Protein AF-0000000070516500 (afdb_homodimer)

Nearest PDB structures (foldseek):
  4aw6-assembly1_A  TM=5.918E-01  e=4.247E-19  Homo sapiens
  2ypt-assembly2_A  TM=5.792E-01  e=1.103E-17  Homo sapiens
  2ypt-assembly4_E  TM=6.023E-01  e=4.245E-17  Homo sapiens
  5syt-assembly1_A  TM=5.790E-01  e=5.946E-16  Homo sapiens
  6bh8-assembly1_A  TM=5.489E-01  e=3.587E-16  Homo sapiens

Foldseek 3Di:
DPDPPDDPPVCVPDDPPVVVVVVVVVVVPCDPVNVVCCVVCVCPDDPVVLVVVVVVLVVVVCCVLVVVLLVQLLVLVVPVPQCSVVVNVVSVLVSVVVCQACCVVPVVVVSWPKDADDDDPLVVVLVVLCVVVVNLEATEIEIACLVVVPPDQKAWGHDDNHIYIYGYLQQDFPSNPPDDDPPPDRTHDDSVVSSVVVVVNVVCVVVVVVVVVVVVVVVVVVVVLVVLAVVQLVVQLVCVVVPCLVVVLVVLVVVVVVVVPDDSVVVCCCVVVPSYRRSVVSNVSSVVSD/DPDPPDDPPVCVPDDPPVVVVVVVVVVVPCDPVNVVCCVVCVCPDDPVVLVVVVVVLVVVVCCVLVVVLLVQLLVLVVPVPQCSVVVNVVSVLVSVVVCQACCVVPVVVVSWPKDADDDDPLVVVLVVLCVVVVNLEATEIEIACLVVVPPDQKAWGHDDNHIYIYGYLQQDFPSNPPDPPDPPDRTHDDSVVSSVVVVVNVVCVVVVVVVVVVVVVVVVVVVVLVVLAVVQLVVQLVCLVVPCLVVVLVVLVVVVVVVVPDDSVVVCCCVVVPSYRRSVVSNVSSVVSD

pLDDT: mean 71.49, std 20.55, range [20.45, 96.38]

Solvent-accessible surface area (backbone atoms only — not comparable to full-atom values): 31842 Å² total; per-residue (Å²): 132,84,71,90,68,79,70,63,73,90,55,58,82,71,62,59,68,59,59,55,48,47,56,48,47,57,59,64,65,62,43,75,63,54,53,49,46,46,52,50,39,61,66,62,38,83,68,33,63,55,46,49,51,49,48,49,48,50,48,52,54,48,46,64,52,46,48,58,51,48,52,52,49,49,49,34,60,74,66,33,65,82,52,20,66,60,52,48,49,52,49,51,50,52,49,50,57,49,44,68,51,43,36,70,71,57,51,45,56,74,78,38,58,73,39,70,57,62,92,48,69,59,49,50,51,50,51,49,55,33,54,74,69,68,46,49,72,62,46,54,32,30,30,62,23,75,80,63,63,54,78,65,49,63,51,74,49,64,60,88,70,50,21,32,41,37,33,23,32,56,36,36,49,81,52,56,74,74,68,92,81,83,80,82,70,89,51,48,31,54,65,66,21,47,49,16,50,47,35,25,54,47,25,36,59,74,68,40,45,67,59,51,51,49,51,52,51,51,51,52,50,50,53,50,49,54,51,42,37,50,50,50,51,50,10,47,49,45,14,32,74,74,69,24,37,69,33,28,48,54,32,53,52,49,52,50,56,54,45,70,70,40,63,63,64,45,49,48,46,42,56,67,71,36,64,68,62,49,63,66,62,49,47,52,54,45,63,67,71,99,132,84,71,91,67,81,71,62,73,91,54,58,82,70,62,60,70,60,60,57,48,46,55,48,48,56,60,64,65,62,44,75,63,54,52,48,47,48,52,50,40,61,67,62,37,85,68,31,63,56,45,48,51,48,49,50,49,50,48,53,53,48,47,63,54,46,49,58,51,50,52,52,49,52,51,35,61,75,66,34,66,82,51,20,66,58,53,49,49,52,50,51,51,52,50,50,56,48,43,68,52,42,37,70,70,58,53,44,56,73,78,37,58,74,40,70,57,63,91,50,70,61,49,52,51,50,51,50,53,34,53,75,69,68,44,51,72,64,48,52,33,30,30,63,24,76,80,62,61,55,78,66,50,62,50,73,48,65,61,88,70,51,22,31,42,38,32,22,32,55,34,35,49,80,53,54,74,74,66,89,79,84,77,81,67,90,52,48,32,53,66,64,20,47,49,14,50,46,35,25,54,49,25,36,58,75,66,40,43,66,61,52,52,50,51,50,52,50,52,50,50,50,52,50,49,54,51,41,38,50,50,48,50,51,10,47,48,46,14,32,73,74,69,26,36,69,34,28,49,53,32,53,52,50,50,51,56,55,47,70,69,40,63,64,66,46,50,48,47,40,56,67,71,36,65,69,63,50,62,66,62,51,46,53,52,45,62,67,71,100

InterPro domains:
  IPR001915 Peptidase M48 [PF01435] (117-224)
  IPR027057 CAAX prenyl protease 1 [cd07343] (2-288)
  IPR032456 CAAX prenyl protease 1, N-terminal [PF16491] (45-113)

Radius of gyration: 28.58 Å; Cα contacts (8 Å, |Δi|>4): 566; chains: 2; bounding box: 52×82×55 Å

Organism: Lasius niger (NCBI:txid67767)

Secondary structure (DSSP, 8-state):
--------GGGTTTS-HHHHHHHHHHHHHS-HHHHHHHHHHHHHSSTHHHHHHHHHHHHHHHHHHHHHHHHHHHHHHHH-GGGHHHHHHHHHHHHHHHHHHHIIIIIHHHHS-EEEPPSSHHHHHHHHHHHHTT--EEEEEEE--TTTT----EEEE-STT-EEEEEEGGGBTTTS---SS------SB-HHHHHHHHHHHHHHHHTTHHHHHHHHHHHHHHHHHHHHHHHHHHHHHHHIIIIIHHHHHHHHHHHHHHHHTS-HHHHHHHHHH--PPPHHHHHHHHHH--/--------GGGTTTS-HHHHHHHHHHHHHS-HHHHHHHHHHHHHSSTHHHHHHHHHHHHHHHHHHHHHHHHHHHHHHHH-GGGHHHHHHHHHHHHHHHHHHHIIIIIHHHHS-EEEPPSSHHHHHHHHHHHHTT--EEEEEEE--TTTT----EEEE-STT-EEEEEEGGGBTTTS---SS------SB-HHHHHHHHHHHHHHHHTTHHHHHHHHHHHHHHHHHHHHHHHHHHHHHHHIIIIIHHHHHHHHHHHHHHHHTS-HHHHHHHHHH--PPPHHHHHHHHHH--

Structure (mmCIF, N/CA/C/O backbone):
data_AF-0000000070516500-model_v1
#
loop_
_entity.id
_entity.type
_entity.pdbx_description
1 polymer 'CAAX prenyl protease'
#
loop_
_atom_site.group_PDB
_atom_site.id
_atom_site.type_symbol
_atom_site.label_atom_id
_atom_site.label_alt_id
_atom_site.label_comp_id
_atom_site.label_asym_id
_atom_site.label_entity_id
_atom_site.label_seq_id
_atom_site.pdbx_PDB_ins_code
_atom_site.Cartn_x
_atom_site.Cartn_y
_atom_site.Cartn_z
_atom_site.occupancy
_atom_site.B_iso_or_equiv
_atom_site.auth_seq_id
_atom_site.auth_comp_id
_atom_site.auth_asym_id
_atom_site.auth_atom_id
_atom_site.pdbx_PDB_model_num
ATOM 1 N N . MET A 1 1 ? -18.562 21.875 -26.328 1 20.56 1 MET A N 1
ATOM 2 C CA . MET A 1 1 ? -17.219 22.219 -25.859 1 20.56 1 MET A CA 1
ATOM 3 C C . MET A 1 1 ? -17.266 23.422 -24.938 1 20.56 1 MET A C 1
ATOM 5 O O . MET A 1 1 ? -16.453 24.344 -25.062 1 20.56 1 MET A O 1
ATOM 9 N N . SER A 1 2 ? -18.328 23.609 -24.203 1 23.28 2 SER A N 1
ATOM 10 C CA . SER A 1 2 ? -18.688 24.844 -23.5 1 23.28 2 SER A CA 1
ATOM 11 C C . SER A 1 2 ? -17.625 25.219 -22.469 1 23.28 2 SER A C 1
ATOM 13 O O . SER A 1 2 ? -17.234 24.375 -21.656 1 23.28 2 SER A O 1
ATOM 15 N N . ARG A 1 3 ? -16.75 26.297 -22.766 1 28.22 3 ARG A N 1
ATOM 16 C CA . ARG A 1 3 ? -15.602 27.031 -22.25 1 28.22 3 ARG A CA 1
ATOM 17 C C . ARG A 1 3 ? -15.812 27.438 -20.797 1 28.22 3 ARG A C 1
ATOM 19 O O . ARG A 1 3 ? -16.781 28.125 -20.469 1 28.22 3 ARG A O 1
ATOM 26 N N . LEU A 1 4 ? -15.664 26.391 -19.984 1 31.56 4 LEU A N 1
ATOM 27 C CA . LEU A 1 4 ? -15.789 26.547 -18.547 1 31.56 4 LEU A CA 1
ATOM 28 C C . LEU A 1 4 ? -15.242 27.906 -18.094 1 31.56 4 LEU A C 1
ATOM 30 O O . LEU A 1 4 ? -14.07 28.016 -17.75 1 31.56 4 LEU A O 1
ATOM 34 N N . ILE A 1 5 ? -15.562 29.047 -18.734 1 34.44 5 ILE A N 1
ATOM 35 C CA . ILE A 1 5 ? -15.281 30.469 -18.672 1 34.44 5 ILE A CA 1
ATOM 36 C C . ILE A 1 5 ? -15.594 30.984 -17.266 1 34.44 5 ILE A C 1
ATOM 38 O O . ILE A 1 5 ? -14.812 31.734 -16.688 1 34.44 5 ILE A O 1
ATOM 42 N N . ASP A 1 6 ? -16.891 31 -16.859 1 31.48 6 ASP A N 1
ATOM 43 C CA . ASP A 1 6 ? -17.422 31.922 -15.875 1 31.48 6 ASP A CA 1
ATOM 44 C C . ASP A 1 6 ? -17.141 31.438 -14.453 1 31.48 6 ASP A C 1
ATOM 46 O O . ASP A 1 6 ? -17.281 30.25 -14.172 1 31.48 6 ASP A O 1
ATOM 50 N N . LEU A 1 7 ? -16.219 32.062 -13.711 1 35.5 7 LEU A N 1
ATOM 51 C CA . LEU A 1 7 ? -15.961 31.969 -12.281 1 35.5 7 LEU A CA 1
ATOM 52 C C . LEU A 1 7 ? -17.266 31.922 -11.492 1 35.5 7 LEU A C 1
ATOM 54 O O . LEU A 1 7 ? -18.203 32.656 -11.789 1 35.5 7 LEU A O 1
ATOM 58 N N . PRO A 1 8 ? -17.594 30.938 -10.938 1 36 8 PRO A N 1
ATOM 59 C CA . PRO A 1 8 ? -18.828 31.094 -10.164 1 36 8 PRO A CA 1
ATOM 60 C C . PRO A 1 8 ? -18.812 32.344 -9.289 1 36 8 PRO A C 1
ATOM 62 O O . PRO A 1 8 ? -17.75 32.844 -8.914 1 36 8 PRO A O 1
ATOM 65 N N . LYS A 1 9 ? -19.797 33.188 -9.172 1 40.12 9 LYS A N 1
ATOM 66 C CA . LYS A 1 9 ? -20.078 34.469 -8.531 1 40.12 9 LYS A CA 1
ATOM 67 C C . LYS A 1 9 ? -19.469 34.531 -7.129 1 40.12 9 LYS A C 1
ATOM 69 O O . LYS A 1 9 ? -19.125 35.625 -6.645 1 40.12 9 LYS A O 1
ATOM 74 N N . SER A 1 10 ? -19.5 33.438 -6.383 1 36.94 10 SER A N 1
ATOM 75 C CA . SER A 1 10 ? -19.094 33.531 -4.984 1 36.94 10 SER A CA 1
ATOM 76 C C . SER A 1 10 ? -17.594 33.812 -4.863 1 36.94 10 SER A C 1
ATOM 78 O O . SER A 1 10 ? -17.109 34.094 -3.773 1 36.94 10 SER A O 1
ATOM 80 N N . VAL A 1 11 ? -16.75 33.406 -5.801 1 39.56 11 VAL A N 1
ATOM 81 C CA . VAL A 1 11 ? -15.328 33.719 -5.82 1 39.56 11 VAL A CA 1
ATOM 82 C C . VAL A 1 11 ? -15.086 35.031 -6.543 1 39.56 11 VAL A C 1
ATOM 84 O O . VAL A 1 11 ? -13.945 35.375 -6.855 1 39.56 11 VAL A O 1
ATOM 87 N N . GLU A 1 12 ? -15.922 35.812 -7.105 1 37.25 12 GLU A N 1
ATOM 88 C CA . GLU A 1 12 ? -15.711 37.062 -7.836 1 37.25 12 GLU A CA 1
ATOM 89 C C . GLU A 1 12 ? -14.742 38 -7.094 1 37.25 12 GLU A C 1
ATOM 91 O O . GLU A 1 12 ? -13.914 38.656 -7.715 1 37.25 12 GLU A O 1
ATOM 96 N N . GLY A 1 13 ? -15.07 38.469 -5.875 1 35.69 13 GLY A N 1
ATOM 97 C CA . GLY A 1 13 ? -14.297 39.5 -5.227 1 35.69 13 GLY A CA 1
ATOM 98 C C . GLY A 1 13 ? -12.883 39.062 -4.879 1 35.69 13 GLY A C 1
ATOM 99 O O . GLY A 1 13 ? -12.055 39.875 -4.484 1 35.69 13 GLY A O 1
ATOM 100 N N . LEU A 1 14 ? -12.75 37.969 -4.312 1 36.69 14 LEU A N 1
ATOM 101 C CA . LEU A 1 14 ? -11.477 37.75 -3.65 1 36.69 14 LEU A CA 1
ATOM 102 C C . LEU A 1 14 ? -10.367 37.5 -4.672 1 36.69 14 LEU A C 1
ATOM 104 O O . LEU A 1 14 ? -9.242 37.969 -4.508 1 36.69 14 LEU A O 1
ATOM 108 N N . MET A 1 15 ? -10.219 36.375 -5.352 1 39.22 15 MET A N 1
ATOM 109 C CA . MET A 1 15 ? -9.023 36.156 -6.176 1 39.22 15 MET A CA 1
ATOM 110 C C . MET A 1 15 ? -9.141 36.938 -7.492 1 39.22 15 MET A C 1
ATOM 112 O O . MET A 1 15 ? -10.188 36.906 -8.141 1 39.22 15 MET A O 1
ATOM 116 N N . ALA A 1 16 ? -8.398 38.125 -7.629 1 37.66 16 ALA A N 1
ATOM 117 C CA . ALA A 1 16 ? -8.258 38.875 -8.883 1 37.66 16 ALA A CA 1
ATOM 118 C C . ALA A 1 16 ? -8.125 37.906 -10.062 1 37.66 16 ALA A C 1
ATOM 120 O O . ALA A 1 16 ? -7.594 36.812 -9.922 1 37.66 16 ALA A O 1
ATOM 1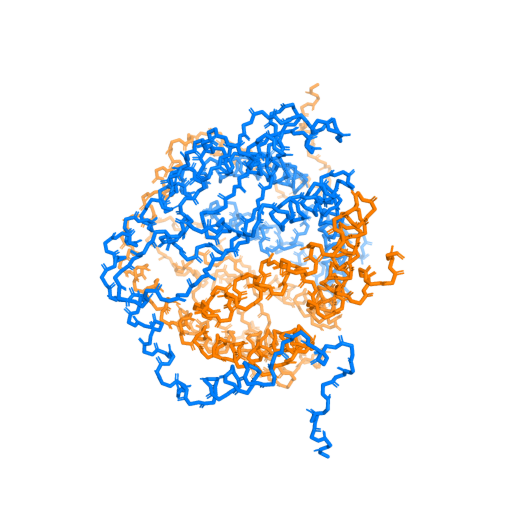21 N N . LYS A 1 17 ? -8.922 38.031 -11.125 1 41.09 17 LYS A N 1
ATOM 122 C CA . LYS A 1 17 ? -8.891 37.406 -12.445 1 41.09 17 LYS A CA 1
ATOM 123 C C . LYS A 1 17 ? -7.457 37.156 -12.906 1 41.09 17 LYS A C 1
ATOM 125 O O . LYS A 1 17 ? -7.172 36.188 -13.578 1 41.09 17 LYS A O 1
ATOM 130 N N . ASP A 1 18 ? -6.574 38.094 -12.594 1 39.94 18 ASP A N 1
ATOM 131 C CA . ASP A 1 18 ? -5.199 38.062 -13.086 1 39.94 18 ASP A CA 1
ATOM 132 C C . ASP A 1 18 ? -4.422 36.906 -12.484 1 39.94 18 ASP A C 1
ATOM 134 O O . ASP A 1 18 ? -3.621 36.281 -13.164 1 39.94 18 ASP A O 1
ATOM 138 N N . VAL A 1 19 ? -4.625 36.656 -11.25 1 42.06 19 VAL A N 1
ATOM 139 C CA . VAL A 1 19 ? -3.875 35.594 -10.633 1 42.06 19 VAL A CA 1
ATOM 140 C C . VAL A 1 19 ? -4.332 34.25 -11.203 1 42.06 19 VAL A C 1
ATOM 142 O O . VAL A 1 19 ? -3.516 33.344 -11.422 1 42.06 19 VAL A O 1
ATOM 145 N N . TYR A 1 20 ? -5.645 34.125 -11.531 1 40.88 20 TYR A N 1
ATOM 146 C CA . TYR A 1 20 ? -6.129 32.938 -12.203 1 40.88 20 TYR A CA 1
ATOM 147 C C . TYR A 1 20 ? -5.512 32.812 -13.594 1 40.88 20 TYR A C 1
ATOM 149 O O . TYR A 1 20 ? -5.09 31.719 -13.992 1 40.88 20 TYR A O 1
ATOM 157 N N . GLU A 1 21 ? -5.523 33.875 -14.289 1 42.88 21 GLU A N 1
ATOM 158 C CA . GLU A 1 21 ? -4.957 33.844 -15.633 1 42.88 21 GLU A CA 1
ATOM 159 C C . GLU A 1 21 ? -3.451 33.594 -15.586 1 42.88 21 GLU A C 1
ATOM 161 O O . GLU A 1 21 ? -2.912 32.875 -16.438 1 42.88 21 GLU A O 1
ATOM 166 N N . LYS A 1 22 ? -2.758 34.188 -14.68 1 41.5 22 LYS A N 1
ATOM 167 C CA . LYS A 1 22 ? -1.315 34 -14.578 1 41.5 22 LYS A CA 1
ATOM 168 C C . LYS A 1 22 ? -0.991 32.562 -14.133 1 41.5 22 LYS A C 1
ATOM 170 O O . LYS A 1 22 ? -0.055 31.953 -14.648 1 41.5 22 LYS A O 1
ATOM 175 N N . ALA A 1 23 ? -1.751 32.094 -13.227 1 40.28 23 ALA A N 1
ATOM 176 C CA . ALA A 1 23 ? -1.58 30.688 -12.852 1 40.28 23 ALA A CA 1
ATOM 177 C C . ALA A 1 23 ? -1.874 29.766 -14.039 1 40.28 23 ALA A C 1
ATOM 179 O O . ALA A 1 23 ? -1.159 28.781 -14.266 1 40.28 23 ALA A O 1
ATOM 180 N N . ARG A 1 24 ? -2.838 30.156 -14.859 1 39.12 24 ARG A N 1
ATOM 181 C CA . ARG A 1 24 ? -3.143 29.438 -16.109 1 39.12 24 ARG A CA 1
ATOM 182 C C . ARG A 1 24 ? -2.012 29.594 -17.109 1 39.12 24 ARG A C 1
ATOM 184 O O . ARG A 1 24 ? -1.614 28.625 -17.766 1 39.12 24 ARG A O 1
ATOM 191 N N . ALA A 1 25 ? -1.585 30.812 -17.422 1 40.44 25 ALA A N 1
ATOM 192 C CA . ALA A 1 25 ? -0.517 31.078 -18.375 1 40.44 25 ALA A CA 1
ATOM 193 C C . ALA A 1 25 ? 0.788 30.422 -17.938 1 40.44 25 ALA A C 1
ATOM 195 O O . ALA A 1 25 ? 1.538 29.906 -18.781 1 40.44 25 ALA A O 1
ATOM 196 N N . TYR A 1 26 ? 1.229 30.562 -16.734 1 38 26 TYR A N 1
ATOM 197 C CA . TYR A 1 26 ? 2.398 29.875 -16.203 1 38 26 TYR A CA 1
ATOM 198 C C . TYR A 1 26 ? 2.266 28.359 -16.359 1 38 26 TYR A C 1
ATOM 200 O O . TYR A 1 26 ? 3.244 27.672 -16.672 1 38 26 TYR A O 1
ATOM 208 N N . ALA A 1 27 ? 1.141 27.859 -16.219 1 37.97 27 ALA A N 1
ATOM 209 C CA . ALA A 1 27 ? 0.861 26.453 -16.453 1 37.97 27 ALA A CA 1
ATOM 210 C C . ALA A 1 27 ? 1.044 26.109 -17.938 1 37.97 27 ALA A C 1
ATOM 212 O O . ALA A 1 27 ? 1.519 25.016 -18.266 1 37.97 27 ALA A O 1
ATOM 213 N N . LEU A 1 28 ? 0.611 27 -18.891 1 35.06 28 LEU A N 1
ATOM 214 C CA . LEU A 1 28 ? 0.74 26.766 -20.312 1 35.06 28 LEU A CA 1
ATOM 215 C C . LEU A 1 28 ? 2.195 26.891 -20.766 1 35.06 28 LEU A C 1
ATOM 217 O O . LEU A 1 28 ? 2.629 26.188 -21.672 1 35.06 28 LEU A O 1
ATOM 221 N N . ASP A 1 29 ? 2.924 27.953 -20.453 1 35.81 29 ASP A N 1
ATOM 222 C CA . ASP A 1 29 ? 4.254 28.172 -21 1 35.81 29 ASP A CA 1
ATOM 223 C C . ASP A 1 29 ? 5.254 27.156 -20.469 1 35.81 29 ASP A C 1
ATOM 225 O O . ASP A 1 29 ? 6.371 27.047 -20.984 1 35.81 29 ASP A O 1
ATOM 229 N N . ARG A 1 30 ? 5.324 26.812 -19.188 1 36.84 30 ARG A N 1
ATOM 230 C CA . ARG A 1 30 ? 6.41 25.922 -18.812 1 36.84 30 ARG A CA 1
ATOM 231 C C . ARG A 1 30 ? 6.277 24.578 -19.516 1 36.84 30 ARG A C 1
ATOM 233 O O . ARG A 1 30 ? 5.305 23.844 -19.297 1 36.84 30 ARG A O 1
ATOM 240 N N . ASN A 1 31 ? 6.875 24.438 -20.656 1 35.88 31 ASN A N 1
ATOM 241 C CA . ASN A 1 31 ? 7.012 23.297 -21.547 1 35.88 31 ASN A CA 1
ATOM 242 C C . ASN A 1 31 ? 7.312 22.016 -20.781 1 35.88 31 ASN A C 1
ATOM 244 O O . ASN A 1 31 ? 7.895 22.062 -19.703 1 35.88 31 ASN A O 1
ATOM 248 N N . SER A 1 32 ? 6.695 20.875 -21.141 1 37.84 32 SER A N 1
ATOM 249 C CA . SER A 1 32 ? 6.867 19.516 -20.656 1 37.84 32 SER A CA 1
ATOM 250 C C . SER A 1 32 ? 8.32 19.234 -20.297 1 37.84 32 SER A C 1
ATOM 252 O O . SER A 1 32 ? 8.609 18.609 -19.281 1 37.84 32 SER A O 1
ATOM 254 N N . PHE A 1 33 ? 9.141 19.656 -21.234 1 38.56 33 PHE A N 1
ATOM 255 C CA . PHE A 1 33 ? 10.57 19.422 -21.125 1 38.56 33 PHE A CA 1
ATOM 256 C C . PHE A 1 33 ? 11.172 20.219 -19.984 1 38.56 33 PHE A C 1
ATOM 258 O O . PHE A 1 33 ? 12.062 19.734 -19.281 1 38.56 33 PHE A O 1
ATOM 265 N N . GLY A 1 34 ? 10.812 21.406 -19.781 1 41.06 34 GLY A N 1
ATOM 266 C CA . GLY A 1 34 ? 11.336 22.219 -18.703 1 41.06 34 GLY A CA 1
ATOM 267 C C . GLY A 1 34 ? 10.961 21.703 -17.328 1 41.06 34 GLY A C 1
ATOM 268 O O . GLY A 1 34 ? 11.766 21.781 -16.391 1 41.06 34 GLY A O 1
ATOM 269 N N . ILE A 1 35 ? 9.828 21.203 -17.219 1 42.31 35 ILE A N 1
ATOM 270 C CA . ILE A 1 35 ? 9.383 20.594 -15.969 1 42.31 35 ILE A CA 1
ATOM 271 C C . ILE A 1 35 ? 10.203 19.344 -15.672 1 42.31 35 ILE A C 1
ATOM 273 O O . ILE A 1 35 ? 10.656 19.141 -14.547 1 42.31 35 ILE A O 1
ATOM 277 N N . VAL A 1 36 ? 10.359 18.594 -16.719 1 42.69 36 VAL A N 1
ATOM 278 C CA . VAL A 1 36 ? 11.211 17.422 -16.547 1 42.69 36 VAL A CA 1
ATOM 279 C C . VAL A 1 36 ? 12.633 17.859 -16.188 1 42.69 36 VAL A C 1
ATOM 281 O O . VAL A 1 36 ? 13.273 17.281 -15.32 1 42.69 36 VAL A O 1
ATOM 284 N N . GLN A 1 37 ? 13.156 18.812 -16.891 1 41.28 37 GLN A N 1
ATOM 285 C CA . GLN A 1 37 ? 14.492 19.344 -16.609 1 41.28 37 GLN A CA 1
ATOM 286 C C . GLN A 1 37 ? 14.562 19.922 -15.203 1 41.28 37 GLN A C 1
ATOM 288 O O . GLN A 1 37 ? 15.578 19.781 -14.516 1 41.28 37 GLN A O 1
ATOM 293 N N . ASP A 1 38 ? 13.617 20.531 -14.727 1 42.25 38 ASP A N 1
ATOM 294 C CA . ASP A 1 38 ? 13.609 21.094 -13.383 1 42.25 38 ASP A CA 1
ATOM 295 C C . ASP A 1 38 ? 13.523 20 -12.32 1 42.25 38 ASP A C 1
ATOM 297 O O . ASP A 1 38 ? 14.203 20.078 -11.297 1 42.25 38 ASP A O 1
ATOM 301 N N . ILE A 1 39 ? 12.688 19.047 -12.562 1 43.81 39 ILE A N 1
ATOM 302 C CA . ILE A 1 39 ? 12.641 17.891 -11.672 1 43.81 39 ILE A CA 1
ATOM 303 C C . ILE A 1 39 ? 13.992 17.188 -11.688 1 43.81 39 ILE A C 1
ATOM 305 O O . ILE A 1 39 ? 14.531 16.844 -10.633 1 43.81 39 ILE A O 1
ATOM 309 N N . TYR A 1 40 ? 14.438 16.906 -12.891 1 41.91 40 TYR A N 1
ATOM 310 C CA . TYR A 1 40 ? 15.75 16.297 -13.055 1 41.91 40 TYR A CA 1
ATOM 311 C C . TYR A 1 40 ? 16.844 17.188 -12.477 1 41.91 40 TYR A C 1
ATOM 313 O O . TYR A 1 40 ? 17.75 16.703 -11.789 1 41.91 40 TYR A O 1
ATOM 321 N N . SER A 1 41 ? 16.922 18.391 -12.836 1 41.53 41 SER A N 1
ATOM 322 C CA . SER A 1 41 ? 17.922 19.312 -12.305 1 41.53 41 SER A CA 1
ATOM 323 C C . SER A 1 41 ? 17.828 19.422 -10.789 1 41.53 41 SER A C 1
ATOM 325 O O . SER A 1 41 ? 18.844 19.531 -10.102 1 41.53 41 SER A O 1
ATOM 327 N N . LYS A 1 42 ? 16.734 19.562 -10.289 1 41.56 42 LYS A N 1
ATOM 328 C CA . LYS A 1 42 ? 16.547 19.641 -8.844 1 41.56 42 LYS A CA 1
ATOM 329 C C . LYS A 1 42 ? 16.906 18.312 -8.172 1 41.56 42 LYS A C 1
ATOM 331 O O . LYS A 1 42 ? 17.469 18.297 -7.078 1 41.56 42 LYS A O 1
ATOM 336 N N . ILE A 1 43 ? 16.5 17.156 -8.656 1 40.66 43 ILE A N 1
ATOM 337 C CA . ILE A 1 43 ? 17.094 15.891 -8.219 1 40.66 43 ILE A CA 1
ATOM 338 C C . ILE A 1 43 ? 18.609 15.969 -8.344 1 40.66 43 ILE A C 1
ATOM 340 O O . ILE A 1 43 ? 19.344 15.477 -7.469 1 40.66 43 ILE A O 1
ATOM 344 N N . PHE A 1 44 ? 19.156 16.453 -9.359 1 38.38 44 PHE A N 1
ATOM 345 C CA . PHE A 1 44 ? 20.594 16.5 -9.609 1 38.38 44 PHE A CA 1
ATOM 346 C C . PHE A 1 44 ? 21.188 17.797 -9.086 1 38.38 44 PHE A C 1
ATOM 348 O O . PHE A 1 44 ? 22.422 17.938 -9.031 1 38.38 44 PHE A O 1
ATOM 355 N N . ASN A 1 45 ? 20.688 18.859 -9.18 1 39.25 45 ASN A N 1
ATOM 356 C CA . ASN A 1 45 ? 21.516 19.984 -8.734 1 39.25 45 ASN A CA 1
ATOM 357 C C . ASN A 1 45 ? 21.938 19.812 -7.273 1 39.25 45 ASN A C 1
ATOM 359 O O . ASN A 1 45 ? 21.469 18.906 -6.586 1 39.25 45 ASN A O 1
ATOM 363 N N . THR A 1 46 ? 22.328 21.047 -6.582 1 41.19 46 THR A N 1
ATOM 364 C CA . THR A 1 46 ? 23.219 21.281 -5.453 1 41.19 46 THR A CA 1
ATOM 365 C C . THR A 1 46 ? 22.859 20.375 -4.281 1 41.19 46 THR A C 1
ATOM 367 O O . THR A 1 46 ? 23.734 19.812 -3.633 1 41.19 46 THR A O 1
ATOM 370 N N . THR A 1 47 ? 21.641 20.25 -3.436 1 47.72 47 THR A N 1
ATOM 371 C CA . THR A 1 47 ? 21.828 19.609 -2.139 1 47.72 47 THR A CA 1
ATOM 372 C C . THR A 1 47 ? 21.859 18.094 -2.283 1 47.72 47 THR A C 1
ATOM 374 O O . THR A 1 47 ? 20.828 17.438 -2.197 1 47.72 47 THR A O 1
ATOM 377 N N . THR A 1 48 ? 22.266 17.625 -3.195 1 52.09 48 THR A N 1
ATOM 378 C CA . THR A 1 48 ? 22.469 16.219 -3.535 1 52.09 48 THR A CA 1
ATOM 379 C C . THR A 1 48 ? 23.109 15.477 -2.375 1 52.09 48 THR A C 1
ATOM 381 O O . THR A 1 48 ? 22.703 14.367 -2.033 1 52.09 48 THR A O 1
ATOM 384 N N . ALA A 1 49 ? 24.25 16.266 -2.051 1 56.84 49 ALA A N 1
ATOM 385 C CA . ALA A 1 49 ? 24.891 15.609 -0.909 1 56.84 49 ALA A CA 1
ATOM 386 C C . ALA A 1 49 ? 23.891 15.398 0.225 1 56.84 49 ALA A C 1
ATOM 388 O O . ALA A 1 49 ? 23.859 14.328 0.846 1 56.84 49 ALA A O 1
ATOM 389 N N . PHE A 1 50 ? 23.125 16.516 0.452 1 60.34 50 PHE A N 1
ATOM 390 C CA . PHE A 1 50 ? 22.125 16.422 1.499 1 60.34 50 PHE A CA 1
ATOM 391 C C . PHE A 1 50 ? 21.078 15.359 1.157 1 60.34 50 PHE A C 1
ATOM 393 O O . PHE A 1 50 ? 20.656 14.594 2.025 1 60.34 50 PHE A O 1
ATOM 400 N N . PHE A 1 51 ? 20.859 15.375 0.007 1 58.97 51 PHE A N 1
ATOM 401 C CA . PHE A 1 51 ? 19.875 14.383 -0.435 1 58.97 51 PHE A CA 1
ATOM 402 C C . PHE A 1 51 ? 20.438 12.977 -0.277 1 58.97 51 PHE A C 1
ATOM 404 O O . PHE A 1 51 ? 19.734 12.078 0.193 1 58.97 51 PHE A O 1
ATOM 411 N N . ILE A 1 52 ? 21.656 12.891 -0.694 1 60.81 52 ILE A N 1
ATOM 412 C CA . ILE A 1 52 ? 22.266 11.578 -0.587 1 60.81 52 ILE A CA 1
ATOM 413 C C . ILE A 1 52 ? 22.375 11.172 0.881 1 60.81 52 ILE A C 1
ATOM 415 O O . ILE A 1 52 ? 22.062 10.023 1.238 1 60.81 52 ILE A O 1
ATOM 419 N N . LYS A 1 53 ? 22.828 12.094 1.684 1 70.94 53 LYS A N 1
ATOM 420 C CA . LYS A 1 53 ? 22.938 11.812 3.113 1 70.94 53 LYS A CA 1
ATOM 421 C C . LYS A 1 53 ? 21.562 11.453 3.697 1 70.94 53 LYS A C 1
ATOM 423 O O . LYS A 1 53 ? 21.453 10.531 4.508 1 70.94 53 LYS A O 1
ATOM 428 N N . ASP A 1 54 ? 20.641 12.195 3.293 1 71.88 54 ASP A N 1
ATOM 429 C CA . ASP A 1 54 ? 19.297 11.945 3.777 1 71.88 54 ASP A CA 1
ATOM 430 C C . ASP A 1 54 ? 18.797 10.578 3.328 1 71.88 54 ASP A C 1
ATOM 432 O O . ASP A 1 54 ? 18.125 9.867 4.09 1 71.88 54 ASP A O 1
ATOM 436 N N . GLU A 1 55 ? 19.141 10.25 2.158 1 65.62 55 GLU A N 1
ATOM 437 C CA . GLU A 1 55 ? 18.719 8.953 1.642 1 65.62 55 GLU A CA 1
ATOM 438 C C . GLU A 1 55 ? 19.406 7.812 2.379 1 65.62 55 GLU A C 1
ATOM 440 O O . GLU A 1 55 ? 18.797 6.773 2.646 1 65.62 55 GLU A O 1
ATOM 445 N N . ILE A 1 56 ? 20.656 8.039 2.605 1 69.12 56 ILE A N 1
ATOM 446 C CA . ILE A 1 56 ? 21.391 7.027 3.354 1 69.12 56 ILE A CA 1
ATOM 447 C C . ILE A 1 56 ? 20.812 6.883 4.754 1 69.12 56 ILE A C 1
ATOM 449 O O . ILE A 1 56 ? 20.609 5.77 5.238 1 69.12 56 ILE A O 1
ATOM 453 N N . LYS A 1 57 ? 20.531 7.977 5.355 1 77.38 57 LYS A N 1
ATOM 454 C CA . LYS A 1 57 ? 19.922 7.957 6.684 1 77.38 57 LYS A CA 1
ATOM 455 C C . LYS A 1 57 ? 18.578 7.234 6.66 1 77.38 57 LYS A C 1
ATOM 457 O O . LYS A 1 57 ? 18.297 6.426 7.547 1 77.38 57 LYS A O 1
ATOM 462 N N . LYS A 1 58 ? 17.844 7.586 5.695 1 74.81 58 LYS A N 1
ATOM 463 C CA . LYS A 1 58 ? 16.547 6.93 5.559 1 74.81 58 LYS A CA 1
ATOM 464 C C . LYS A 1 58 ? 16.703 5.422 5.406 1 74.81 58 LYS A C 1
ATOM 466 O O . LYS A 1 58 ? 15.938 4.648 5.984 1 74.81 58 LYS A O 1
ATOM 471 N N . PHE A 1 59 ? 17.734 5.133 4.664 1 68.44 59 PHE A N 1
ATOM 472 C CA . PHE A 1 59 ? 18 3.719 4.438 1 68.44 59 PHE A CA 1
ATOM 473 C C . PHE A 1 59 ? 18.391 3.029 5.742 1 68.44 59 PHE A C 1
ATOM 475 O O . PHE A 1 59 ? 17.875 1.952 6.055 1 68.44 59 PHE A O 1
ATOM 482 N N . VAL A 1 60 ? 19.25 3.621 6.453 1 75.44 60 VAL A N 1
ATOM 483 C CA . VAL A 1 60 ? 19.734 3.045 7.703 1 75.44 60 VAL A CA 1
ATOM 484 C C . VAL A 1 60 ? 18.578 2.908 8.688 1 75.44 60 VAL A C 1
ATOM 486 O O . VAL A 1 60 ? 18.406 1.859 9.312 1 75.44 60 VAL A O 1
ATOM 489 N N . VAL A 1 61 ? 17.75 3.906 8.836 1 79.44 61 VAL A N 1
ATOM 490 C CA . VAL A 1 61 ? 16.609 3.895 9.75 1 79.44 61 VAL A CA 1
ATOM 491 C C . VAL A 1 61 ? 15.633 2.795 9.352 1 79.44 61 VAL A C 1
ATOM 493 O O . VAL A 1 61 ? 15.125 2.064 10.203 1 79.44 61 VAL A O 1
ATOM 496 N N . SER A 1 62 ? 15.398 2.717 8.078 1 77 62 SER A N 1
ATOM 497 C CA . SER A 1 62 ? 14.492 1.692 7.582 1 77 62 SER A CA 1
ATOM 498 C C . SER A 1 62 ? 15.008 0.293 7.898 1 77 62 SER A C 1
ATOM 500 O O . SER A 1 62 ? 14.227 -0.594 8.258 1 77 62 SER A O 1
ATOM 502 N N . GLN A 1 63 ? 16.25 0.116 7.773 1 71.69 63 GLN A N 1
ATOM 503 C CA . GLN A 1 63 ? 16.844 -1.193 8.047 1 71.69 63 GLN A CA 1
ATOM 504 C C . GLN A 1 63 ? 16.766 -1.53 9.531 1 71.69 63 GLN A C 1
ATOM 506 O O . GLN A 1 63 ? 16.516 -2.682 9.898 1 71.69 63 GLN A O 1
ATOM 511 N N . ILE A 1 64 ? 17.031 -0.572 10.289 1 77.88 64 ILE A N 1
ATOM 512 C CA . ILE A 1 64 ? 16.984 -0.772 11.734 1 77.88 64 ILE A CA 1
ATOM 513 C C . ILE A 1 64 ? 15.586 -1.198 12.156 1 77.88 64 ILE A C 1
ATOM 515 O O . ILE A 1 64 ? 15.43 -2.055 13.031 1 77.88 64 ILE A O 1
ATOM 519 N N . ILE A 1 65 ? 14.625 -0.683 11.484 1 79.88 65 ILE A N 1
ATOM 520 C CA . ILE A 1 65 ? 13.234 -0.991 11.82 1 79.88 65 ILE A CA 1
ATOM 521 C C . ILE A 1 65 ? 12.828 -2.307 11.156 1 79.88 65 ILE A C 1
ATOM 523 O O . ILE A 1 65 ? 12.188 -3.152 11.789 1 79.88 65 ILE A O 1
ATOM 527 N N . ALA A 1 66 ? 13.234 -2.445 9.945 1 74.31 66 ALA A N 1
ATOM 528 C CA . ALA A 1 66 ? 12.812 -3.592 9.148 1 74.31 66 ALA A CA 1
ATOM 529 C C . ALA A 1 66 ? 13.398 -4.891 9.695 1 74.31 66 ALA A C 1
ATOM 531 O O . ALA A 1 66 ? 12.742 -5.93 9.68 1 74.31 66 ALA A O 1
ATOM 532 N N . LEU A 1 67 ? 14.586 -4.828 10.156 1 74.44 67 LEU A N 1
ATOM 533 C CA . LEU A 1 67 ? 15.281 -6.039 10.578 1 74.44 67 LEU A CA 1
ATOM 534 C C . LEU A 1 67 ? 14.555 -6.707 11.742 1 74.44 67 LEU A C 1
ATOM 536 O O . LEU A 1 67 ? 14.203 -7.887 11.664 1 74.44 67 LEU A O 1
ATOM 540 N N . PRO A 1 68 ? 14.328 -5.969 12.789 1 79 68 PRO A N 1
ATOM 541 C CA . PRO A 1 68 ? 13.586 -6.594 13.883 1 79 68 PRO A CA 1
ATOM 542 C C . PRO A 1 68 ? 12.188 -7.055 13.461 1 79 68 PRO A C 1
ATOM 544 O O . PRO A 1 68 ? 11.703 -8.078 13.945 1 79 68 PRO A O 1
ATOM 547 N N . LEU A 1 69 ? 11.555 -6.328 12.633 1 79.75 69 LEU A N 1
ATOM 548 C CA . LEU A 1 69 ? 10.234 -6.707 12.156 1 79.75 69 LEU A CA 1
ATOM 549 C C . LEU A 1 69 ? 10.289 -8.016 11.375 1 79.75 69 LEU A C 1
ATOM 551 O O . LEU A 1 69 ? 9.438 -8.891 11.547 1 79.75 69 LEU A O 1
ATOM 555 N N . LEU A 1 70 ? 11.258 -8.094 10.578 1 72.44 70 LEU A N 1
ATOM 556 C CA . LEU A 1 70 ? 11.438 -9.305 9.797 1 72.44 70 LEU A CA 1
ATOM 557 C C . LEU A 1 70 ? 11.711 -10.5 10.703 1 72.44 70 LEU A C 1
ATOM 559 O O . LEU A 1 70 ? 11.172 -11.594 10.477 1 72.44 70 LEU A O 1
ATOM 563 N N . CYS A 1 71 ? 12.555 -10.25 11.633 1 73.81 71 CYS A N 1
ATOM 564 C CA . CYS A 1 71 ? 12.859 -11.312 12.586 1 73.81 71 CYS A CA 1
ATOM 565 C C . CYS A 1 71 ? 11.594 -11.766 13.312 1 73.81 71 CYS A C 1
ATOM 567 O O . CYS A 1 71 ? 11.383 -12.969 13.5 1 73.81 71 CYS A O 1
ATOM 569 N N . GLY A 1 72 ? 10.797 -10.836 13.734 1 77 72 GLY A N 1
ATOM 570 C CA . GLY A 1 72 ? 9.531 -11.172 14.375 1 77 72 GLY A CA 1
ATOM 571 C C . GLY A 1 72 ? 8.594 -11.938 13.461 1 77 72 GLY A C 1
ATOM 572 O O . GLY A 1 72 ? 7.961 -12.906 13.891 1 77 72 GLY A O 1
ATOM 573 N N . MET A 1 73 ? 8.531 -11.562 12.273 1 75.94 73 MET A N 1
ATOM 574 C CA . MET A 1 73 ? 7.66 -12.227 11.305 1 75.94 73 MET A CA 1
ATOM 575 C C . MET A 1 73 ? 8.125 -13.656 11.047 1 75.94 73 MET A C 1
ATOM 577 O O . MET A 1 73 ? 7.305 -14.578 10.977 1 75.94 73 MET A O 1
ATOM 581 N N . ILE A 1 74 ? 9.414 -13.797 10.945 1 68.25 74 ILE A N 1
ATOM 582 C CA . ILE A 1 74 ? 9.984 -15.117 10.703 1 68.25 74 ILE A CA 1
ATOM 583 C C . ILE A 1 74 ? 9.688 -16.031 11.891 1 68.25 74 ILE A C 1
ATOM 585 O O . ILE A 1 74 ? 9.305 -17.188 11.711 1 68.25 74 ILE A O 1
ATOM 589 N N . TRP A 1 75 ? 9.883 -15.43 12.977 1 74.94 75 TRP A N 1
ATOM 590 C CA . TRP A 1 75 ? 9.609 -16.203 14.188 1 74.94 75 TRP A CA 1
ATOM 591 C C . TRP A 1 75 ? 8.156 -16.656 14.234 1 74.94 75 TRP A C 1
ATOM 593 O O . TRP A 1 75 ? 7.871 -17.797 14.609 1 74.94 75 TRP A O 1
ATOM 603 N N . ILE A 1 76 ? 7.258 -15.922 13.812 1 77.06 76 ILE A N 1
ATOM 604 C CA . ILE A 1 76 ? 5.836 -16.234 13.828 1 77.06 76 ILE A CA 1
ATOM 605 C C . ILE A 1 76 ? 5.535 -17.312 12.797 1 77.06 76 ILE A C 1
ATOM 607 O O . ILE A 1 76 ? 4.785 -18.25 13.062 1 77.06 76 ILE A O 1
ATOM 611 N N . VAL A 1 77 ? 6.09 -17.172 11.656 1 67.81 77 VAL A N 1
ATOM 612 C CA . VAL A 1 77 ? 5.84 -18.141 10.586 1 67.81 77 VAL A CA 1
ATOM 613 C C . VAL A 1 77 ? 6.383 -19.516 10.984 1 67.81 77 VAL A C 1
ATOM 615 O O . VAL A 1 77 ? 5.742 -20.531 10.727 1 67.81 77 VAL A O 1
ATOM 618 N N . LYS A 1 78 ? 7.5 -19.453 11.609 1 64.75 78 LYS A N 1
ATOM 619 C CA . LYS A 1 78 ? 8.141 -20.703 11.992 1 64.75 78 LYS A CA 1
ATOM 620 C C . LYS A 1 78 ? 7.398 -21.375 13.148 1 64.75 78 LYS A C 1
ATOM 622 O O . LYS A 1 78 ? 7.258 -22.594 13.18 1 64.75 78 LYS A O 1
ATOM 627 N N . ASN A 1 79 ? 6.887 -20.422 13.961 1 69.31 79 ASN A N 1
ATOM 628 C CA . ASN A 1 79 ? 6.348 -20.969 15.195 1 69.31 79 ASN A CA 1
ATOM 629 C C . ASN A 1 79 ? 4.828 -20.859 15.25 1 69.31 79 ASN A C 1
ATOM 631 O O . ASN A 1 79 ? 4.191 -21.391 16.156 1 69.31 79 ASN A O 1
ATOM 635 N N . GLY A 1 80 ? 4.242 -20.125 14.344 1 66.12 80 GLY A N 1
ATOM 636 C CA . GLY A 1 80 ? 2.842 -19.75 14.492 1 66.12 80 GLY A CA 1
ATOM 637 C C . GLY A 1 80 ? 1.885 -20.859 14.078 1 66.12 80 GLY A C 1
ATOM 638 O O . GLY A 1 80 ? 0.693 -20.797 14.383 1 66.12 80 GLY A O 1
ATOM 639 N N . GLY A 1 81 ? 2.344 -21.969 13.5 1 62.75 81 GLY A N 1
ATOM 640 C CA . GLY A 1 81 ? 1.453 -23.047 13.125 1 62.75 81 GLY A CA 1
ATOM 641 C C . GLY A 1 81 ? 0.385 -22.625 12.133 1 62.75 81 GLY A C 1
ATOM 642 O O . GLY A 1 81 ? 0.654 -21.859 11.211 1 62.75 81 GLY A O 1
ATOM 643 N N . ASP A 1 82 ? -0.909 -23.109 12.398 1 60.78 82 ASP A N 1
ATOM 644 C CA . ASP A 1 82 ? -2.027 -22.891 11.484 1 60.78 82 ASP A CA 1
ATOM 645 C C . ASP A 1 82 ? -2.57 -21.469 11.602 1 60.78 82 ASP A C 1
ATOM 647 O O . ASP A 1 82 ? -3.217 -20.969 10.68 1 60.78 82 ASP A O 1
ATOM 651 N N . TYR A 1 83 ? -2.229 -20.891 12.734 1 69.44 83 TYR A N 1
ATOM 652 C CA . TYR A 1 83 ? -2.805 -19.578 12.961 1 69.44 83 TYR A CA 1
ATOM 653 C C . TYR A 1 83 ? -1.76 -18.484 12.766 1 69.44 83 TYR A C 1
ATOM 655 O O . TYR A 1 83 ? -1.903 -17.375 13.289 1 69.44 83 TYR A O 1
ATOM 663 N N . PHE A 1 84 ? -0.713 -18.844 12.008 1 70.81 84 PHE A N 1
ATOM 664 C CA . PHE A 1 84 ? 0.385 -17.891 11.891 1 70.81 84 PHE A CA 1
ATOM 665 C C . PHE A 1 84 ? -0.086 -16.594 11.234 1 70.81 84 PHE A C 1
ATOM 667 O O . PHE A 1 84 ? 0.429 -15.516 11.531 1 70.81 84 PHE A O 1
ATOM 674 N N . PHE A 1 85 ? -1.109 -16.703 10.461 1 69.94 85 PHE A N 1
ATOM 675 C CA . PHE A 1 85 ? -1.609 -15.523 9.758 1 69.94 85 PHE A CA 1
ATOM 676 C C . PHE A 1 85 ? -2.186 -14.508 10.742 1 69.94 85 PHE A C 1
ATOM 678 O O . PHE A 1 85 ? -1.984 -13.305 10.586 1 69.94 85 PHE A O 1
ATOM 685 N N . TRP A 1 86 ? -2.842 -14.992 11.734 1 75.56 86 TRP A N 1
ATOM 686 C CA . TRP A 1 86 ? -3.422 -14.102 12.734 1 75.56 86 TRP A CA 1
ATOM 687 C C . TRP A 1 86 ? -2.332 -13.438 13.57 1 75.56 86 TRP A C 1
ATOM 689 O O . TRP A 1 86 ? -2.432 -12.258 13.898 1 75.56 86 TRP A O 1
ATOM 699 N N . TYR A 1 87 ? -1.295 -14.219 13.828 1 79.56 87 TYR A N 1
ATOM 700 C CA . TYR A 1 87 ? -0.188 -13.664 14.594 1 79.56 87 TYR A CA 1
ATOM 701 C C . TYR A 1 87 ? 0.553 -12.594 13.797 1 79.56 87 TYR A C 1
ATOM 703 O O . TYR A 1 87 ? 0.984 -11.586 14.359 1 79.56 87 TYR A O 1
ATOM 711 N N . LEU A 1 88 ? 0.614 -12.844 12.547 1 78.56 88 LEU A N 1
ATOM 712 C CA . LEU A 1 88 ? 1.264 -11.852 11.695 1 78.56 88 LEU A CA 1
ATOM 713 C C . LEU A 1 88 ? 0.448 -10.57 11.633 1 78.56 88 LEU A C 1
ATOM 715 O O . LEU A 1 88 ? 1.012 -9.469 11.633 1 78.56 88 LEU A O 1
ATOM 719 N N . TRP A 1 89 ? -0.814 -10.742 11.602 1 78.94 89 TRP A N 1
ATOM 720 C CA . TRP A 1 89 ? -1.695 -9.578 11.578 1 78.94 89 TRP A CA 1
ATOM 721 C C . TRP A 1 89 ? -1.562 -8.766 12.867 1 78.94 89 TRP A C 1
ATOM 723 O O . TRP A 1 89 ? -1.459 -7.539 12.82 1 78.94 89 TRP A O 1
ATOM 733 N N . ILE A 1 90 ? -1.578 -9.43 13.969 1 85.81 90 ILE A N 1
ATOM 734 C CA . ILE A 1 90 ? -1.457 -8.758 15.258 1 85.81 90 ILE A CA 1
ATOM 735 C C . ILE A 1 90 ? -0.124 -8.016 15.328 1 85.81 90 ILE A C 1
ATOM 737 O O . ILE A 1 90 ? -0.066 -6.867 15.781 1 85.81 90 ILE A O 1
ATOM 741 N N . LEU A 1 91 ? 0.91 -8.688 14.891 1 84.69 91 LEU A N 1
ATOM 742 C CA . LEU A 1 91 ? 2.219 -8.039 14.875 1 84.69 91 LEU A CA 1
ATOM 743 C C . LEU A 1 91 ? 2.193 -6.781 14.016 1 84.69 91 LEU A C 1
ATOM 745 O O . LEU A 1 91 ? 2.709 -5.734 14.43 1 84.69 91 LEU A O 1
ATOM 749 N N . SER A 1 92 ? 1.571 -6.91 12.859 1 82.5 92 SER A N 1
ATOM 750 C CA . SER A 1 92 ? 1.502 -5.77 11.953 1 82.5 92 SER A CA 1
ATOM 751 C C . SER A 1 92 ? 0.74 -4.609 12.586 1 82.5 92 SER A C 1
ATOM 753 O O . SER A 1 92 ? 1.13 -3.449 12.438 1 82.5 92 SER A O 1
ATOM 755 N N . VAL A 1 93 ? -0.303 -4.93 13.32 1 84 93 VAL A N 1
ATOM 756 C CA . VAL A 1 93 ? -1.11 -3.9 13.961 1 84 93 VAL A CA 1
ATOM 757 C C . VAL A 1 93 ? -0.298 -3.223 15.062 1 84 93 VAL A C 1
ATOM 759 O O . VAL A 1 93 ? -0.248 -1.993 15.141 1 84 93 VAL A O 1
ATOM 762 N N . VAL A 1 94 ? 0.359 -3.984 15.82 1 86.81 94 VAL A N 1
ATOM 763 C CA . VAL A 1 94 ? 1.138 -3.467 16.938 1 86.81 94 VAL A CA 1
ATOM 764 C C . VAL A 1 94 ? 2.275 -2.592 16.422 1 86.81 94 VAL A C 1
ATOM 766 O O . VAL A 1 94 ? 2.502 -1.491 16.922 1 86.81 94 VAL A O 1
ATOM 769 N N . VAL A 1 95 ? 2.896 -3.088 15.414 1 84.12 95 VAL A N 1
ATOM 770 C CA . VAL A 1 95 ? 4.023 -2.344 14.859 1 84.12 95 VAL A CA 1
ATOM 771 C C . VAL A 1 95 ? 3.525 -1.041 14.234 1 84.12 95 VAL A C 1
ATOM 773 O O . VAL A 1 95 ? 4.156 0.008 14.383 1 84.12 95 VAL A O 1
ATOM 776 N N . SER A 1 96 ? 2.41 -1.131 13.555 1 82.38 96 SER A N 1
ATOM 777 C CA . SER A 1 96 ? 1.853 0.07 12.938 1 82.38 96 SER A CA 1
ATOM 778 C C . SER A 1 96 ? 1.506 1.118 13.992 1 82.38 96 SER A C 1
ATOM 780 O O . SER A 1 96 ? 1.791 2.305 13.812 1 82.38 96 SER A O 1
ATOM 782 N N . LEU A 1 97 ? 0.903 0.688 15.055 1 81.81 97 LEU A N 1
ATOM 783 C CA . LEU A 1 97 ? 0.549 1.606 16.125 1 81.81 97 LEU A CA 1
ATOM 784 C C . LEU A 1 97 ? 1.8 2.186 16.781 1 81.81 97 LEU A C 1
ATOM 786 O O . LEU A 1 97 ? 1.849 3.379 17.094 1 81.81 97 LEU A O 1
ATOM 790 N N . PHE A 1 98 ? 2.746 1.311 16.938 1 83.19 98 PHE A N 1
ATOM 791 C CA . PHE A 1 98 ? 4.012 1.745 17.531 1 83.19 98 PHE A CA 1
ATOM 792 C C . PHE A 1 98 ? 4.707 2.752 16.625 1 83.19 98 PHE A C 1
ATOM 794 O O . PHE A 1 98 ? 5.23 3.764 17.094 1 83.19 98 PHE A O 1
ATOM 801 N N . MET A 1 99 ? 4.668 2.529 15.312 1 83.06 99 MET A N 1
ATOM 802 C CA . MET A 1 99 ? 5.332 3.414 14.359 1 83.06 99 MET A CA 1
ATOM 803 C C . MET A 1 99 ? 4.609 4.758 14.273 1 83.06 99 MET A C 1
ATOM 805 O O . MET A 1 99 ? 5.238 5.789 14.039 1 83.06 99 MET A O 1
ATOM 809 N N . MET A 1 100 ? 3.338 4.75 14.43 1 77.25 100 MET A N 1
ATOM 810 C CA . MET A 1 100 ? 2.568 5.988 14.406 1 77.25 100 MET A CA 1
ATOM 811 C C . MET A 1 100 ? 3.014 6.93 15.516 1 77.25 100 MET A C 1
ATOM 813 O O . MET A 1 100 ? 2.984 8.148 15.352 1 77.25 100 MET A O 1
ATOM 817 N N . ILE A 1 101 ? 3.484 6.355 16.609 1 75.31 101 ILE A N 1
ATOM 818 C CA . ILE A 1 101 ? 3.938 7.137 17.75 1 75.31 101 ILE A CA 1
ATOM 819 C C . ILE A 1 101 ? 5.426 7.457 17.594 1 75.31 101 ILE A C 1
ATOM 821 O O . ILE A 1 101 ? 5.848 8.594 17.828 1 75.31 101 ILE A O 1
ATOM 825 N N . LEU A 1 102 ? 6.164 6.473 17.109 1 77.88 102 LEU A N 1
ATOM 826 C CA . LEU A 1 102 ? 7.621 6.559 17.078 1 77.88 102 LEU A CA 1
ATOM 827 C C . LEU A 1 102 ? 8.078 7.445 15.922 1 77.88 102 LEU A C 1
ATOM 829 O O . LEU A 1 102 ? 9.078 8.156 16.047 1 77.88 102 LEU A O 1
ATOM 833 N N . TYR A 1 103 ? 7.355 7.488 14.867 1 81.12 103 TYR A N 1
ATOM 834 C CA . TYR A 1 103 ? 7.805 8.195 13.672 1 81.12 103 TYR A CA 1
ATOM 835 C C . TYR A 1 103 ? 7.957 9.688 13.945 1 81.12 103 TYR A C 1
ATOM 837 O O . TYR A 1 103 ? 9.039 10.25 13.781 1 81.12 103 TYR A O 1
ATOM 845 N N . PRO A 1 104 ? 6.992 10.32 14.383 1 76.38 104 PRO A N 1
ATOM 846 C CA . PRO A 1 104 ? 7.113 11.766 14.594 1 76.38 104 PRO A CA 1
ATOM 847 C C . PRO A 1 104 ? 8.039 12.109 15.758 1 76.38 104 PRO A C 1
ATOM 849 O O . PRO A 1 104 ? 8.664 13.172 15.758 1 76.38 104 PRO A O 1
ATOM 852 N N . GLU A 1 105 ? 8.203 11.227 16.75 1 76.62 105 GLU A N 1
ATOM 853 C CA . GLU A 1 105 ? 8.977 11.523 17.953 1 76.62 105 GLU A CA 1
ATOM 854 C C . GLU A 1 105 ? 10.461 11.25 17.734 1 76.62 105 GLU A C 1
ATOM 856 O O . GLU A 1 105 ? 11.312 11.977 18.25 1 76.62 105 GLU A O 1
ATOM 861 N N . VAL A 1 106 ? 10.75 10.242 16.938 1 79.88 106 VAL A N 1
ATOM 862 C CA . VAL A 1 106 ? 12.141 9.805 16.891 1 79.88 106 VAL A CA 1
ATOM 863 C C . VAL A 1 106 ? 12.672 9.914 15.469 1 79.88 106 VAL A C 1
ATOM 865 O O . VAL A 1 106 ? 13.789 10.367 15.25 1 79.88 106 VAL A O 1
ATOM 868 N N . ILE A 1 107 ? 11.891 9.617 14.508 1 80.62 107 ILE A N 1
ATOM 869 C CA . ILE A 1 107 ? 12.391 9.508 13.141 1 80.62 107 ILE A CA 1
ATOM 870 C C . ILE A 1 107 ? 12.375 10.875 12.469 1 80.62 107 ILE A C 1
ATOM 872 O O . ILE A 1 107 ? 13.367 11.281 11.852 1 80.62 107 ILE A O 1
ATOM 876 N N . ALA A 1 108 ? 11.328 11.586 12.625 1 77.25 108 ALA A N 1
ATOM 877 C CA . ALA A 1 108 ? 11.18 12.875 11.961 1 77.25 108 ALA A CA 1
ATOM 878 C C . ALA A 1 108 ? 12.289 13.844 12.391 1 77.25 108 ALA A C 1
ATOM 880 O O . ALA A 1 108 ? 12.891 14.516 11.547 1 77.25 108 ALA A O 1
ATOM 881 N N . PRO A 1 109 ? 12.633 13.812 13.695 1 79.94 109 PRO A N 1
ATOM 882 C CA . PRO A 1 109 ? 13.664 14.75 14.133 1 79.94 109 PRO A CA 1
ATOM 883 C C . PRO A 1 109 ? 15.055 14.383 13.609 1 79.94 109 PRO A C 1
ATOM 885 O O . PRO A 1 109 ? 15.977 15.203 13.68 1 79.94 109 PRO A O 1
ATOM 888 N N . LEU A 1 110 ? 15.172 13.234 13.117 1 78.81 110 LEU A N 1
ATOM 889 C CA . LEU A 1 110 ? 16.438 12.844 12.508 1 78.81 110 LEU A CA 1
ATOM 890 C C . LEU A 1 110 ? 16.641 13.547 11.172 1 78.81 110 LEU A C 1
ATOM 892 O O . LEU A 1 110 ? 17.781 13.719 10.719 1 78.81 110 LEU A O 1
ATOM 896 N N . PHE A 1 111 ? 15.602 13.992 10.625 1 75.75 111 PHE A N 1
ATOM 897 C CA . PHE A 1 111 ? 15.688 14.539 9.273 1 75.75 111 PHE A CA 1
ATOM 898 C C . PHE A 1 111 ? 15.391 16.031 9.273 1 75.75 111 PHE A C 1
ATOM 900 O O . PHE A 1 111 ? 15.82 16.766 8.375 1 75.75 111 PHE A O 1
ATOM 907 N N . ASP A 1 112 ? 14.594 16.422 10.25 1 77.12 112 ASP A N 1
ATOM 908 C CA . ASP A 1 112 ? 14.188 17.812 10.32 1 77.12 112 ASP A CA 1
ATOM 909 C C . ASP A 1 112 ? 14.594 18.453 11.656 1 77.12 112 ASP A C 1
ATOM 911 O O . ASP A 1 112 ? 14.719 17.75 12.664 1 77.12 112 ASP A O 1
ATOM 915 N N . LYS A 1 113 ? 14.828 19.703 11.555 1 81.25 113 LYS A N 1
ATOM 916 C CA . LYS A 1 113 ? 15.164 20.422 12.773 1 81.25 113 LYS A CA 1
ATOM 917 C C . LYS A 1 113 ? 13.914 20.969 13.453 1 81.25 113 LYS A C 1
ATOM 919 O O . LYS A 1 113 ? 13.18 21.766 12.867 1 81.25 113 LYS A O 1
ATOM 924 N N . TYR A 1 114 ? 13.703 20.5 14.594 1 86.44 114 TYR A N 1
ATOM 925 C CA . TYR A 1 114 ? 12.57 20.938 15.398 1 86.44 114 TYR A CA 1
ATOM 926 C C . TYR A 1 114 ? 13.016 21.938 16.469 1 86.44 114 TYR A C 1
ATOM 928 O O . TYR A 1 114 ? 14.008 21.703 17.172 1 86.44 114 TYR A O 1
ATOM 936 N N . SER A 1 115 ? 12.414 23.078 16.469 1 88.62 115 SER A N 1
ATOM 937 C CA . SER A 1 115 ? 12.68 24.094 17.5 1 88.62 115 SER A CA 1
ATOM 938 C C . SER A 1 115 ? 11.391 24.531 18.172 1 88.62 115 SER A C 1
ATOM 940 O O . SER A 1 115 ? 10.328 24.578 17.547 1 88.62 115 SER A O 1
ATOM 942 N N . PRO A 1 116 ? 11.508 24.828 19.469 1 92 116 PRO A N 1
ATOM 943 C CA . PRO A 1 116 ? 10.312 25.328 20.156 1 92 116 PRO A CA 1
ATOM 944 C C . PRO A 1 116 ? 9.812 26.641 19.578 1 92 116 PRO A C 1
ATOM 946 O O . PRO A 1 116 ? 10.617 27.484 19.172 1 92 116 PRO A O 1
ATOM 949 N N . LEU A 1 117 ? 8.523 26.75 19.5 1 92.31 117 LEU A N 1
ATOM 950 C CA . LEU A 1 117 ? 7.945 28.016 19.062 1 92.31 117 LEU A CA 1
ATOM 951 C C . LEU A 1 117 ? 8.305 29.141 20.031 1 92.31 117 LEU A C 1
ATOM 953 O O . LEU A 1 117 ? 8.109 29 21.234 1 92.31 117 LEU A O 1
ATOM 957 N N . PRO A 1 118 ? 8.867 30.188 19.484 1 89.75 118 PRO A N 1
ATOM 958 C CA . PRO A 1 118 ? 9.242 31.297 20.359 1 89.75 118 PRO A CA 1
ATOM 959 C C . PRO A 1 118 ? 8.039 31.922 21.062 1 89.75 118 PRO A C 1
ATOM 961 O O . PRO A 1 118 ? 6.918 31.859 20.562 1 89.75 118 PRO A O 1
ATOM 964 N N . ASP A 1 119 ? 8.438 32.562 22.219 1 92.44 119 ASP A N 1
ATOM 965 C CA . ASP A 1 119 ? 7.383 33.25 22.953 1 92.44 119 ASP A CA 1
ATOM 966 C C . ASP A 1 119 ? 6.84 34.438 22.156 1 92.44 119 ASP A C 1
ATOM 968 O O . ASP A 1 119 ? 7.598 35.125 21.484 1 92.44 119 ASP A O 1
ATOM 972 N N . GLY A 1 120 ? 5.484 34.531 22.109 1 92.19 120 GLY A N 1
ATOM 973 C CA . GLY A 1 120 ? 4.816 35.594 21.375 1 92.19 120 GLY A CA 1
ATOM 974 C C . GLY A 1 120 ? 3.309 35.406 21.328 1 92.19 120 GLY A C 1
ATOM 975 O O . GLY A 1 120 ? 2.744 34.594 22.062 1 92.19 120 GLY A O 1
ATOM 976 N N . GLU A 1 121 ? 2.721 36.312 20.578 1 94 121 GLU A N 1
ATOM 977 C CA . GLU A 1 121 ? 1.265 36.312 20.469 1 94 121 GLU A CA 1
ATOM 978 C C . GLU A 1 121 ? 0.766 34.969 19.906 1 94 121 GLU A C 1
ATOM 980 O O . GLU A 1 121 ? -0.219 34.438 20.391 1 94 121 GLU A O 1
ATOM 985 N N . LEU A 1 122 ? 1.465 34.5 18.922 1 94 122 LEU A N 1
ATOM 986 C CA . LEU A 1 122 ? 1.062 33.25 18.281 1 94 122 LEU A CA 1
ATOM 987 C C . LEU A 1 122 ? 1.078 32.094 19.266 1 94 122 LEU A C 1
ATOM 989 O O . LEU A 1 122 ? 0.114 31.328 19.344 1 94 122 LEU A O 1
ATOM 993 N N . LYS A 1 123 ? 2.139 31.922 19.969 1 95.31 123 LYS A N 1
ATOM 994 C CA . LYS A 1 123 ? 2.258 30.859 20.969 1 95.31 123 LYS A CA 1
ATOM 995 C C . LYS A 1 123 ? 1.148 30.953 22.016 1 95.31 123 LYS A C 1
ATOM 997 O O . LYS A 1 123 ? 0.52 29.938 22.344 1 95.31 123 LYS A O 1
ATOM 1002 N N . GLN A 1 124 ? 0.937 32.156 22.5 1 96.06 124 GLN A N 1
ATOM 1003 C CA . GLN A 1 124 ? -0.085 32.344 23.531 1 96.06 124 GLN A CA 1
ATOM 1004 C C . GLN A 1 124 ? -1.47 31.984 23 1 96.06 124 GLN A C 1
ATOM 1006 O O . GLN A 1 124 ? -2.236 31.312 23.688 1 96.06 124 GLN A O 1
ATOM 1011 N N . LYS A 1 125 ? -1.75 32.438 21.875 1 96.31 125 LYS A N 1
ATOM 1012 C CA . LYS A 1 125 ? -3.068 32.156 21.297 1 96.31 125 LYS A CA 1
ATOM 1013 C C . LYS A 1 125 ? -3.264 30.688 21.016 1 96.31 125 LYS A C 1
ATOM 1015 O O . LYS A 1 125 ? -4.367 30.156 21.172 1 96.31 125 LYS A O 1
ATOM 1020 N N . ILE A 1 126 ? -2.225 30.031 20.609 1 96.25 126 ILE A N 1
ATOM 1021 C CA . ILE A 1 126 ? -2.297 28.594 20.359 1 96.25 126 ILE A CA 1
ATOM 1022 C C . ILE A 1 126 ? -2.551 27.844 21.672 1 96.25 126 ILE A C 1
ATOM 1024 O O . ILE A 1 126 ? -3.385 26.938 21.719 1 96.25 126 ILE A O 1
ATOM 1028 N N . GLU A 1 127 ? -1.833 28.234 22.656 1 95.69 127 GLU A N 1
ATOM 1029 C CA . GLU A 1 127 ? -2.002 27.609 23.969 1 95.69 127 GLU A CA 1
ATOM 1030 C C . GLU A 1 127 ? -3.406 27.828 24.516 1 95.69 127 GLU A C 1
ATOM 1032 O O . GLU A 1 127 ? -3.998 26.938 25.125 1 95.69 127 GLU A O 1
ATOM 1037 N N . GLU A 1 128 ? -3.898 29 24.281 1 96.38 128 GLU A N 1
ATOM 1038 C CA . GLU A 1 128 ? -5.262 29.312 24.719 1 96.38 128 GLU A CA 1
ATOM 1039 C C . GLU A 1 128 ? -6.277 28.453 23.969 1 96.38 128 GLU A C 1
ATOM 1041 O O . GLU A 1 128 ? -7.223 27.938 24.562 1 96.38 128 GLU A O 1
ATOM 1046 N N . LEU A 1 129 ? -6.098 28.359 22.703 1 96.19 129 LEU A N 1
ATOM 1047 C CA . LEU A 1 129 ? -6.984 27.531 21.891 1 96.19 129 LEU A CA 1
ATOM 1048 C C . LEU A 1 129 ? -6.945 26.078 22.359 1 96.19 129 LEU A C 1
ATOM 1050 O O . LEU A 1 129 ? -7.992 25.453 22.562 1 96.19 129 LEU A O 1
ATOM 1054 N N . ALA A 1 130 ? -5.77 25.531 22.578 1 95.31 130 ALA A N 1
ATOM 1055 C CA . ALA A 1 130 ? -5.598 24.156 23.062 1 95.31 130 ALA A CA 1
ATOM 1056 C C . ALA A 1 130 ? -6.27 23.953 24.406 1 95.31 130 ALA A C 1
ATOM 1058 O O . ALA A 1 130 ? -6.938 22.938 24.641 1 95.31 130 ALA A O 1
ATOM 1059 N N . ALA A 1 131 ? -6.105 24.922 25.25 1 94.62 131 ALA A N 1
ATOM 1060 C CA . ALA A 1 131 ? -6.68 24.859 26.594 1 94.62 131 ALA A CA 1
ATOM 1061 C C . ALA A 1 131 ? -8.203 24.891 26.547 1 94.62 131 ALA A C 1
ATOM 1063 O O . ALA A 1 131 ? -8.867 24.172 27.297 1 94.62 131 ALA A O 1
ATOM 1064 N N . SER A 1 132 ? -8.703 25.719 25.672 1 95.06 132 SER A N 1
ATOM 1065 C CA . SER A 1 132 ? -10.148 25.844 25.547 1 95.06 132 SER A CA 1
ATOM 1066 C C . SER A 1 132 ? -10.789 24.531 25.125 1 95.06 132 SER A C 1
ATOM 1068 O O . SER A 1 132 ? -11.953 24.266 25.422 1 95.06 132 SER A O 1
ATOM 1070 N N . LEU A 1 133 ? -10.062 23.672 24.516 1 95.06 133 LEU A N 1
ATOM 1071 C CA . LEU A 1 133 ? -10.57 22.391 24.016 1 95.06 133 LEU A CA 1
ATOM 1072 C C . LEU A 1 133 ? -10.109 21.234 24.906 1 95.06 133 LEU A C 1
ATOM 1074 O O . LEU A 1 133 ? -10.336 20.078 24.594 1 95.06 133 LEU A O 1
ATOM 1078 N N . LYS A 1 134 ? -9.328 21.625 26 1 93.19 134 LYS A N 1
ATOM 1079 C CA . LYS A 1 134 ? -8.758 20.641 26.922 1 93.19 134 LYS A CA 1
ATOM 1080 C C . LYS A 1 134 ? -7.832 19.672 26.188 1 93.19 134 LYS A C 1
ATOM 1082 O O . LYS A 1 134 ? -7.836 18.469 26.469 1 93.19 134 LYS A O 1
ATOM 1087 N N . PHE A 1 135 ? -7.297 20.219 25.125 1 93.06 135 PHE A N 1
ATOM 1088 C CA . PHE A 1 135 ? -6.262 19.453 24.438 1 93.06 135 PHE A CA 1
ATOM 1089 C C . PHE A 1 135 ? -4.996 19.375 25.281 1 93.06 135 PHE A C 1
ATOM 1091 O O . PHE A 1 135 ? -4.469 20.391 25.719 1 93.06 135 PHE A O 1
ATOM 1098 N N . PRO A 1 136 ? -4.516 18.188 25.562 1 91.31 136 PRO A N 1
ATOM 1099 C CA . PRO A 1 136 ? -3.332 18.062 26.422 1 91.31 136 PRO A CA 1
ATOM 1100 C C . PRO A 1 136 ? -2.037 18.391 25.688 1 91.31 136 PRO A C 1
ATOM 1102 O O . P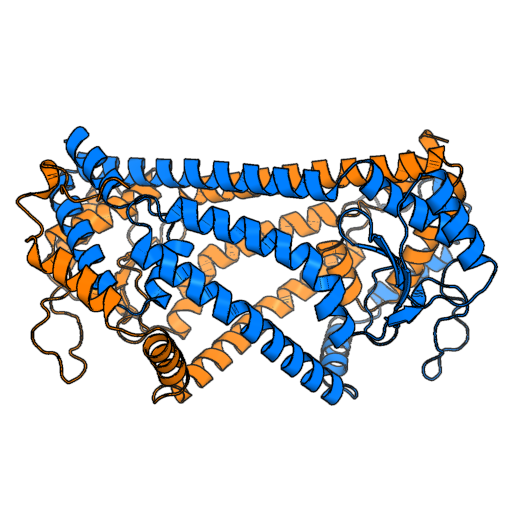RO A 1 136 ? -1.23 17.5 25.406 1 91.31 136 PRO A O 1
ATOM 1105 N N . LEU A 1 137 ? -1.877 19.609 25.406 1 91.69 137 LEU A N 1
ATOM 1106 C CA . LEU A 1 137 ? -0.702 20.109 24.703 1 91.69 137 LEU A CA 1
ATOM 1107 C C . LEU A 1 137 ? 0.541 20.016 25.578 1 91.69 137 LEU A C 1
ATOM 1109 O O . LEU A 1 137 ? 0.578 20.609 26.656 1 91.69 137 LEU A O 1
ATOM 1113 N N . TYR A 1 138 ? 1.493 19.328 25.078 1 88.25 138 TYR A N 1
ATOM 1114 C CA . TYR A 1 138 ? 2.74 19.156 25.812 1 88.25 138 TYR A CA 1
ATOM 1115 C C . TYR A 1 138 ? 3.836 20.062 25.25 1 88.25 138 TYR A C 1
ATOM 1117 O O . TYR A 1 138 ? 4.504 20.781 26 1 88.25 138 TYR A O 1
ATOM 1125 N N . LYS A 1 139 ? 4.035 20.031 23.906 1 89.5 139 LYS A N 1
ATOM 1126 C CA . LYS A 1 139 ? 5.059 20.859 23.281 1 89.5 139 LYS A CA 1
ATOM 1127 C C . LYS A 1 139 ? 4.559 21.438 21.953 1 89.5 139 LYS A C 1
ATOM 1129 O O . LYS A 1 139 ? 3.74 20.812 21.266 1 89.5 139 LYS A O 1
ATOM 1134 N N . LEU A 1 140 ? 5.027 22.656 21.719 1 93.12 140 LEU A N 1
ATOM 1135 C CA . LEU A 1 140 ? 4.77 23.344 20.453 1 93.12 140 LEU A CA 1
ATOM 1136 C C . LEU A 1 140 ? 6.066 23.562 19.688 1 93.12 140 LEU A C 1
ATOM 1138 O O . LEU A 1 140 ? 6.996 24.203 20.188 1 93.12 140 LEU A O 1
ATOM 1142 N N . PHE A 1 141 ? 6.117 23.016 18.453 1 91.19 141 PHE A N 1
ATOM 1143 C CA . PHE A 1 141 ? 7.367 23.078 17.703 1 91.19 141 PHE A CA 1
ATOM 1144 C C . PHE A 1 141 ? 7.176 23.797 16.375 1 91.19 141 PHE A C 1
ATOM 1146 O O . PHE A 1 141 ? 6.062 23.859 15.859 1 91.19 141 PHE A O 1
ATOM 1153 N N . ILE A 1 142 ? 8.25 24.328 15.914 1 88.31 142 ILE A N 1
ATOM 1154 C CA . ILE A 1 142 ? 8.375 24.812 14.547 1 88.31 142 ILE A CA 1
ATOM 1155 C C . ILE A 1 142 ? 9.398 23.969 13.789 1 88.31 142 ILE A C 1
ATOM 1157 O O . ILE A 1 142 ? 10.469 23.656 14.312 1 88.31 142 ILE A O 1
ATOM 1161 N N . VAL A 1 143 ? 8.977 23.547 12.648 1 82.81 143 VAL A N 1
ATOM 1162 C CA . VAL A 1 143 ? 9.883 22.75 11.836 1 82.81 143 VAL A CA 1
ATOM 1163 C C . VAL A 1 143 ? 10.328 23.547 10.617 1 82.81 143 VAL A C 1
ATOM 1165 O O . VAL A 1 143 ? 9.516 24.234 9.984 1 82.81 143 VAL A O 1
ATOM 1168 N N . GLU A 1 144 ? 11.617 23.453 10.383 1 75.12 144 GLU A N 1
ATOM 1169 C CA . GLU A 1 144 ? 12.148 24.125 9.203 1 75.12 144 GLU A CA 1
ATOM 1170 C C . GLU A 1 144 ? 11.953 23.297 7.945 1 75.12 144 GLU A C 1
ATOM 1172 O O . GLU A 1 144 ? 12.766 22.422 7.641 1 75.12 144 GLU A O 1
ATOM 1177 N N . GLY A 1 145 ? 10.766 23.375 7.379 1 61.5 145 GLY A N 1
ATOM 1178 C CA . GLY A 1 145 ? 10.414 22.609 6.191 1 61.5 145 GLY A CA 1
ATOM 1179 C C . GLY A 1 145 ? 10.922 23.234 4.906 1 61.5 145 GLY A C 1
ATOM 1180 O O . GLY A 1 145 ? 10.93 22.594 3.854 1 61.5 145 GLY A O 1
ATOM 1181 N N . SER A 1 146 ? 11.125 24.625 4.996 1 55.53 146 SER A N 1
ATOM 1182 C CA . SER A 1 146 ? 11.555 25.391 3.834 1 55.53 146 SER A CA 1
ATOM 1183 C C . SER A 1 146 ? 12.695 24.688 3.096 1 55.53 146 SER A C 1
ATOM 1185 O O . SER A 1 146 ? 12.805 24.797 1.872 1 55.53 146 SER A O 1
ATOM 1187 N N . LYS A 1 147 ? 13.312 23.969 3.898 1 50.22 147 LYS A N 1
ATOM 1188 C CA . LYS A 1 147 ? 14.461 23.344 3.248 1 50.22 147 LYS A CA 1
ATOM 1189 C C . LYS A 1 147 ? 14.031 22.094 2.471 1 50.22 147 LYS A C 1
ATOM 1191 O O . LYS A 1 147 ? 14.719 21.672 1.548 1 50.22 147 LYS A O 1
ATOM 1196 N N . ARG A 1 148 ? 13.023 21.594 2.916 1 47.09 148 ARG A N 1
ATOM 1197 C CA . ARG A 1 148 ? 12.703 20.312 2.279 1 47.09 148 ARG A CA 1
ATOM 1198 C C . ARG A 1 148 ? 11.344 20.375 1.597 1 47.09 148 ARG A C 1
ATOM 1200 O O . ARG A 1 148 ? 10.867 19.359 1.059 1 47.09 148 ARG A O 1
ATOM 1207 N N . SER A 1 149 ? 11.055 21.438 1.213 1 42.31 149 SER A N 1
ATOM 1208 C CA . SER A 1 149 ? 9.844 21.641 0.43 1 42.31 149 SER A CA 1
ATOM 1209 C C . SER A 1 149 ? 8.648 20.938 1.064 1 42.31 149 SER A C 1
ATOM 1211 O O . SER A 1 149 ? 7.715 20.531 0.367 1 42.31 149 SER A O 1
ATOM 1213 N N . SER A 1 150 ? 8.852 20.344 2.422 1 44.53 150 SER A N 1
ATOM 1214 C CA . SER A 1 150 ? 7.742 19.578 2.979 1 44.53 150 SER A CA 1
ATOM 1215 C C . SER A 1 150 ? 6.562 20.484 3.316 1 44.53 150 SER A C 1
ATOM 1217 O O . SER A 1 150 ? 6.75 21.594 3.84 1 44.53 150 SER A O 1
ATOM 1219 N N . HIS A 1 151 ? 5.387 20.391 2.562 1 47.03 151 HIS A N 1
ATOM 1220 C CA . HIS A 1 151 ? 4.23 21.266 2.449 1 47.03 151 HIS A CA 1
ATOM 1221 C C . HIS A 1 151 ? 3.209 20.984 3.545 1 47.03 151 HIS A C 1
ATOM 1223 O O . HIS A 1 151 ? 2.064 21.438 3.467 1 47.03 151 HIS A O 1
ATOM 1229 N N . SER A 1 152 ? 3.586 20.078 4.695 1 54.66 152 SER A N 1
ATOM 1230 C CA . SER A 1 152 ? 2.51 20.156 5.68 1 54.66 152 SER A CA 1
ATOM 1231 C C . SER A 1 152 ? 2.574 21.453 6.469 1 54.66 152 SER A C 1
ATOM 1233 O O . SER A 1 152 ? 3.656 22.016 6.68 1 54.66 152 SER A O 1
ATOM 1235 N N . ASN A 1 153 ? 1.4 22.188 6.43 1 65.94 153 ASN A N 1
ATOM 1236 C CA . ASN A 1 153 ? 1.346 23.469 7.133 1 65.94 153 ASN A CA 1
ATOM 1237 C C . ASN A 1 153 ? 1.411 23.281 8.648 1 65.94 153 ASN A C 1
ATOM 1239 O O . ASN A 1 153 ? 2.229 23.906 9.32 1 65.94 153 ASN A O 1
ATOM 1243 N N . ALA A 1 154 ? 0.649 22.328 9.133 1 80.62 154 ALA A N 1
ATOM 1244 C CA . ALA A 1 154 ? 0.628 22.031 10.562 1 80.62 154 ALA A CA 1
ATOM 1245 C C . ALA A 1 154 ? 0.147 20.594 10.82 1 80.62 154 ALA A C 1
ATOM 1247 O O . ALA A 1 154 ? -0.609 20.047 10.023 1 80.62 154 ALA A O 1
ATOM 1248 N N . TYR A 1 155 ? 0.69 19.969 11.867 1 82.94 155 TYR A N 1
ATOM 1249 C CA . TYR A 1 155 ? 0.158 18.656 12.227 1 82.94 155 TYR A CA 1
ATOM 1250 C C . TYR A 1 155 ? 0.299 18.406 13.719 1 82.94 155 TYR A C 1
ATOM 1252 O O . TYR A 1 155 ? 1.068 19.078 14.406 1 82.94 155 TYR A O 1
ATOM 1260 N N . LEU A 1 156 ? -0.573 17.547 14.133 1 86.88 156 LEU A N 1
ATOM 1261 C CA . LEU A 1 156 ? -0.596 17.125 15.531 1 86.88 156 LEU A CA 1
ATOM 1262 C C . LEU A 1 156 ? -0.143 15.68 15.664 1 86.88 156 LEU A C 1
ATOM 1264 O O . LEU A 1 156 ? -0.442 14.844 14.812 1 86.88 156 LEU A O 1
ATOM 1268 N N . TYR A 1 157 ? 0.645 15.484 16.641 1 80.19 157 TYR A N 1
ATOM 1269 C CA . TYR A 1 157 ? 0.982 14.094 16.938 1 80.19 157 TYR A CA 1
ATOM 1270 C C . TYR A 1 157 ? 1.183 13.883 18.422 1 80.19 157 TYR A C 1
ATOM 1272 O O . TYR A 1 157 ? 1.196 14.836 19.203 1 80.19 157 TYR A O 1
ATOM 1280 N N . GLY A 1 158 ? 1.269 12.586 18.766 1 79.06 158 GLY A N 1
ATOM 1281 C CA . GLY A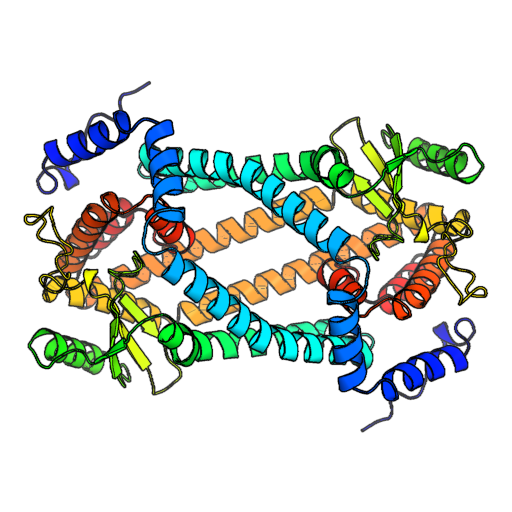 1 158 ? 1.486 12.25 20.156 1 79.06 158 GLY A CA 1
ATOM 1282 C C . GLY A 1 158 ? 0.447 11.289 20.703 1 79.06 158 GLY A C 1
ATOM 1283 O O . GLY A 1 158 ? -0.595 11.07 20.094 1 79.06 158 GLY A O 1
ATOM 1284 N N . PHE A 1 159 ? 0.913 10.727 21.844 1 74.56 159 PHE A N 1
ATOM 1285 C CA . PHE A 1 159 ? 0.059 9.719 22.469 1 74.56 159 PHE A CA 1
ATOM 1286 C C . PHE A 1 159 ? -0.424 10.188 23.828 1 74.56 159 PHE A C 1
ATOM 1288 O O . PHE A 1 159 ? 0.339 10.789 24.594 1 74.56 159 PHE A O 1
ATOM 1295 N N . HIS A 1 160 ? -1.775 9.945 24.094 1 77.44 160 HIS A N 1
ATOM 1296 C CA . HIS A 1 160 ? -2.43 10.211 25.375 1 77.44 160 HIS A CA 1
ATOM 1297 C C . HIS A 1 160 ? -2.189 11.648 25.828 1 77.44 160 HIS A C 1
ATOM 1299 O O . HIS A 1 160 ? -2.641 12.594 25.172 1 77.44 160 HIS A O 1
ATOM 1305 N N . LYS A 1 161 ? -1.31 11.922 26.875 1 79.75 161 LYS A N 1
ATOM 1306 C CA . LYS A 1 161 ? -1.179 13.242 27.484 1 79.75 161 LYS A CA 1
ATOM 1307 C C . LYS A 1 161 ? 0.029 13.992 26.938 1 79.75 161 LYS A C 1
ATOM 1309 O O . LYS A 1 161 ? 0.303 15.117 27.344 1 79.75 161 LYS A O 1
ATOM 1314 N N . HIS A 1 162 ? 0.666 13.445 25.969 1 80.94 162 HIS A N 1
ATOM 1315 C CA . HIS A 1 162 ? 1.853 14.094 25.438 1 80.94 162 HIS A CA 1
ATOM 1316 C C . HIS A 1 162 ? 1.658 14.461 23.969 1 80.94 162 HIS A C 1
ATOM 1318 O O . HIS A 1 162 ? 2.467 14.078 23.109 1 80.94 162 HIS A O 1
ATOM 1324 N N . LYS A 1 163 ? 0.641 15.336 23.781 1 88.81 163 LYS A N 1
ATOM 1325 C CA . LYS A 1 163 ? 0.34 15.742 22.422 1 88.81 163 LYS A CA 1
ATOM 1326 C C . LYS A 1 163 ? 1.199 16.922 22 1 88.81 163 LYS A C 1
ATOM 1328 O O . LYS A 1 163 ? 1.5 17.812 22.812 1 88.81 163 LYS A O 1
ATOM 1333 N N . ARG A 1 164 ? 1.644 16.906 20.828 1 89.56 164 ARG A N 1
ATOM 1334 C CA . ARG A 1 164 ? 2.492 17.969 20.281 1 89.56 164 ARG A CA 1
ATOM 1335 C C . ARG A 1 164 ? 1.869 18.594 19.047 1 89.56 164 ARG A C 1
ATOM 1337 O O . ARG A 1 164 ? 1.207 17.906 18.266 1 89.56 164 ARG A O 1
ATOM 1344 N N . ILE A 1 165 ? 2.064 19.859 18.953 1 92.06 165 ILE A N 1
ATOM 1345 C CA . ILE A 1 165 ? 1.676 20.594 17.75 1 92.06 165 ILE A CA 1
ATOM 1346 C C . ILE A 1 165 ? 2.924 21.062 17.016 1 92.06 165 ILE A C 1
ATOM 1348 O O . ILE A 1 165 ? 3.852 21.609 17.609 1 92.06 165 ILE A O 1
ATOM 1352 N N . VAL A 1 166 ? 2.967 20.812 15.75 1 88.5 166 VAL A N 1
ATOM 1353 C CA . VAL A 1 166 ? 4.113 21.203 14.938 1 88.5 166 VAL A CA 1
ATOM 1354 C C . VAL A 1 166 ? 3.654 22.125 13.812 1 88.5 166 VAL A C 1
ATOM 1356 O O . VAL A 1 166 ? 2.695 21.828 13.102 1 88.5 166 VAL A O 1
ATOM 1359 N N . LEU A 1 167 ? 4.305 23.25 13.727 1 89 167 LEU A N 1
ATOM 1360 C CA . LEU A 1 167 ? 4.059 24.203 12.648 1 89 167 LEU A CA 1
ATOM 1361 C C . LEU A 1 167 ? 5.246 24.266 11.695 1 89 167 LEU A C 1
ATOM 1363 O O . LEU A 1 167 ? 6.398 24.281 12.133 1 89 167 LEU A O 1
ATOM 1367 N N . PHE A 1 168 ? 4.938 24.266 10.516 1 82.88 168 PHE A N 1
ATOM 1368 C CA . PHE A 1 168 ? 6.008 24.516 9.555 1 82.88 168 PHE A CA 1
ATOM 1369 C C . PHE A 1 168 ? 6.324 26 9.453 1 82.88 168 PHE A C 1
ATOM 1371 O O . PHE A 1 168 ? 5.418 26.844 9.5 1 82.88 168 PHE A O 1
ATOM 1378 N N . ASP A 1 169 ? 7.59 26.234 9.25 1 81.62 169 ASP A N 1
ATOM 1379 C CA . ASP A 1 169 ? 8.039 27.609 9.156 1 81.62 169 ASP A CA 1
ATOM 1380 C C . ASP A 1 169 ? 7.363 28.328 7.984 1 81.62 169 ASP A C 1
ATOM 1382 O O . ASP A 1 169 ? 7.109 29.531 8.047 1 81.62 169 ASP A O 1
ATOM 1386 N N . THR A 1 170 ? 6.98 27.609 6.984 1 77.44 170 THR A N 1
ATOM 1387 C CA . THR A 1 170 ? 6.379 28.172 5.781 1 77.44 170 THR A CA 1
ATOM 1388 C C . THR A 1 170 ? 4.941 28.625 6.051 1 77.44 170 THR A C 1
ATOM 1390 O O . THR A 1 170 ? 4.371 29.391 5.277 1 77.44 170 THR A O 1
ATOM 1393 N N . LEU A 1 171 ? 4.395 28.141 7.137 1 83.62 171 LEU A N 1
ATOM 1394 C CA . LEU A 1 171 ? 3.025 28.5 7.488 1 83.62 171 LEU A CA 1
ATOM 1395 C C . LEU A 1 171 ? 2.977 29.875 8.141 1 83.62 171 LEU A C 1
ATOM 1397 O O . LEU A 1 171 ? 1.956 30.578 8.07 1 83.62 171 LEU A O 1
ATOM 1401 N N . ILE A 1 172 ? 4.059 30.25 8.758 1 85.31 172 ILE A N 1
ATOM 1402 C CA . ILE A 1 172 ? 4.078 31.469 9.562 1 85.31 172 ILE A CA 1
ATOM 1403 C C . ILE A 1 172 ? 4.566 32.656 8.719 1 85.31 172 ILE A C 1
ATOM 1405 O O . ILE A 1 172 ? 5.664 32.594 8.164 1 85.31 172 ILE A O 1
ATOM 1409 N N . LYS A 1 173 ? 3.684 33.594 8.664 1 83 173 LYS A N 1
ATOM 1410 C CA . LYS A 1 173 ? 4.059 34.781 7.918 1 83 173 LYS A CA 1
ATOM 1411 C C . LYS A 1 173 ? 5.34 35.406 8.477 1 83 173 LYS A C 1
ATOM 1413 O O . LYS A 1 173 ? 5.469 35.594 9.688 1 83 173 LYS A O 1
ATOM 1418 N N . GLY A 1 174 ? 6.242 35.625 7.641 1 72.5 174 GLY A N 1
ATOM 1419 C CA . GLY A 1 174 ? 7.465 36.312 8.023 1 72.5 174 GLY A CA 1
ATOM 1420 C C . GLY A 1 174 ? 8.57 35.375 8.445 1 72.5 174 GLY A C 1
ATOM 1421 O O . GLY A 1 174 ? 9.711 35.781 8.656 1 72.5 174 GLY A O 1
ATOM 1422 N N . TYR A 1 175 ? 8.297 34.125 8.695 1 69 175 TYR A N 1
ATOM 1423 C CA . TYR A 1 175 ? 9.312 33.156 9.109 1 69 175 TYR A CA 1
ATOM 1424 C C . TYR A 1 175 ? 10.016 32.562 7.898 1 69 175 TYR A C 1
ATOM 1426 O O . TYR A 1 175 ? 11.055 31.906 8.039 1 69 175 TYR A O 1
ATOM 1434 N N . CYS A 1 176 ? 9.484 32.594 6.836 1 57.16 176 CYS A N 1
ATOM 1435 C CA . CYS A 1 176 ? 10.078 31.953 5.656 1 57.16 176 CYS A CA 1
ATOM 1436 C C . CYS A 1 176 ? 11.469 32.531 5.395 1 57.16 176 CYS A C 1
ATOM 1438 O O . CYS A 1 176 ? 11.656 33.75 5.336 1 57.16 176 CYS A O 1
ATOM 1440 N N . LYS A 1 177 ? 12.445 31.734 5.895 1 49.38 177 LYS A N 1
ATOM 1441 C CA . LYS A 1 177 ? 13.812 32.156 5.578 1 49.38 177 LYS A CA 1
ATOM 1442 C C . LYS A 1 177 ? 13.977 32.406 4.086 1 49.38 177 LYS A C 1
ATOM 1444 O O . LYS A 1 177 ? 13.461 31.656 3.254 1 49.38 177 LYS A O 1
ATOM 1449 N N . LYS A 1 178 ? 14.281 33.625 3.752 1 46.34 178 LYS A N 1
ATOM 1450 C CA . LYS A 1 178 ? 14.617 34.188 2.441 1 46.34 178 LYS A CA 1
ATOM 1451 C C . LYS A 1 178 ? 15.641 33.312 1.726 1 46.34 178 LYS A C 1
ATOM 1453 O O . LYS A 1 178 ? 16.812 33.281 2.102 1 46.34 178 LYS A O 1
ATOM 1458 N N . ASP A 1 179 ? 15.445 31.922 1.514 1 43.03 179 ASP A N 1
ATOM 1459 C CA . ASP A 1 179 ? 16.594 31.734 0.639 1 43.03 179 ASP A CA 1
ATOM 1460 C C . ASP A 1 179 ? 16.812 32.938 -0.27 1 43.03 179 ASP A C 1
ATOM 1462 O O . ASP A 1 179 ? 15.906 33.75 -0.433 1 43.03 179 ASP A O 1
ATOM 1466 N N . ASP A 1 180 ? 17.906 32.75 -1.426 1 35.53 180 ASP A N 1
ATOM 1467 C CA . ASP A 1 180 ? 18.5 33.594 -2.449 1 35.53 180 ASP A CA 1
ATOM 1468 C C . ASP A 1 180 ? 17.453 34.094 -3.422 1 35.53 180 ASP A C 1
ATOM 1470 O O . ASP A 1 180 ? 16.594 33.344 -3.891 1 35.53 180 ASP A O 1
ATOM 1474 N N . GLY A 1 181 ? 17.172 35.219 -3.957 1 36.31 181 GLY A N 1
ATOM 1475 C CA . GLY A 1 181 ? 16.812 36.281 -4.879 1 36.31 181 GLY A CA 1
ATOM 1476 C C . GLY A 1 181 ? 15.359 36.688 -4.785 1 36.31 181 GLY A C 1
ATOM 1477 O O . GLY A 1 181 ? 14.945 37.688 -5.379 1 36.31 181 GLY A O 1
ATOM 1478 N N . ASP A 1 182 ? 14.312 35.75 -4.953 1 39.78 182 ASP A N 1
ATOM 1479 C CA . ASP A 1 182 ? 13.031 36.344 -5.293 1 39.78 182 ASP A CA 1
ATOM 1480 C C . ASP A 1 182 ? 12.289 36.812 -4.039 1 39.78 182 ASP A C 1
ATOM 1482 O O . ASP A 1 182 ? 11.898 36 -3.211 1 39.78 182 ASP A O 1
ATOM 1486 N N . SER A 1 183 ? 12.625 37.938 -3.328 1 41.75 183 SER A N 1
ATOM 1487 C CA . SER A 1 183 ? 12.312 38.844 -2.23 1 41.75 183 SER A CA 1
ATOM 1488 C C . SER A 1 183 ? 10.82 38.875 -1.935 1 41.75 183 SER A C 1
ATOM 1490 O O . SER A 1 183 ? 10.406 39.156 -0.803 1 41.75 183 SER A O 1
ATOM 1492 N N . ASP A 1 184 ? 9.836 39.312 -2.904 1 43.19 184 ASP A N 1
ATOM 1493 C CA . ASP A 1 184 ? 8.547 39.969 -2.775 1 43.19 184 ASP A CA 1
ATOM 1494 C C . ASP A 1 184 ? 7.457 39 -2.342 1 43.19 184 ASP A C 1
ATOM 1496 O O . ASP A 1 184 ? 6.273 39.344 -2.367 1 43.19 184 ASP A O 1
ATOM 1500 N N . LYS A 1 185 ? 7.762 37.719 -2.141 1 51.25 185 LYS A N 1
ATOM 1501 C CA . LYS A 1 185 ? 6.516 36.969 -2.014 1 51.25 185 LYS A CA 1
ATOM 1502 C C . LYS A 1 185 ? 6.105 36.844 -0.552 1 51.25 185 LYS A C 1
ATOM 1504 O O . LYS A 1 185 ? 6.852 36.281 0.256 1 51.25 185 LYS A O 1
ATOM 1509 N N . ASP A 1 186 ? 5.367 37.781 0.097 1 56.31 186 ASP A N 1
ATOM 1510 C CA . ASP A 1 186 ? 4.633 37.688 1.354 1 56.31 186 ASP A CA 1
ATOM 1511 C C . ASP A 1 186 ? 4.02 36.281 1.534 1 56.31 186 ASP A C 1
ATOM 1513 O O . ASP A 1 186 ? 2.904 36.031 1.076 1 56.31 186 ASP A O 1
ATOM 1517 N N . CYS A 1 187 ? 4.812 35.344 1.989 1 67.5 187 CYS A N 1
ATOM 1518 C CA . CYS A 1 187 ? 4.336 33.969 2.127 1 67.5 187 CYS A CA 1
ATOM 1519 C C . CYS A 1 187 ? 3.977 33.656 3.576 1 67.5 187 CYS A C 1
ATOM 1521 O O . CYS A 1 187 ? 4.426 34.344 4.492 1 67.5 187 CYS A O 1
ATOM 1523 N N . GLY A 1 188 ? 2.926 32.875 3.775 1 79 188 GLY A N 1
ATOM 1524 C CA . GLY A 1 188 ? 2.52 32.375 5.086 1 79 188 GLY A CA 1
ATOM 1525 C C . GLY A 1 188 ? 1.201 32.969 5.555 1 79 188 GLY A C 1
ATOM 1526 O O . GLY A 1 188 ? 0.611 33.812 4.875 1 79 188 GLY A O 1
ATOM 1527 N N . CYS A 1 189 ? 0.774 32.562 6.648 1 89.06 189 CYS A N 1
ATOM 1528 C CA . CYS A 1 189 ? -0.528 32.906 7.199 1 89.06 189 CYS A CA 1
ATOM 1529 C C . CYS A 1 189 ? -0.375 33.812 8.43 1 89.06 189 CYS A C 1
ATOM 1531 O O . CYS A 1 189 ? 0.625 33.719 9.141 1 89.06 189 CYS A O 1
ATOM 1533 N N . GLU A 1 190 ? -1.363 34.688 8.555 1 92.38 190 GLU A N 1
ATOM 1534 C CA . GLU A 1 190 ? -1.445 35.5 9.766 1 92.38 190 GLU A CA 1
ATOM 1535 C C . GLU A 1 190 ? -1.822 34.656 10.977 1 92.38 190 GLU A C 1
ATOM 1537 O O . GLU A 1 190 ? -2.25 33.5 10.836 1 92.38 190 GLU A O 1
ATOM 1542 N N . THR A 1 191 ? -1.681 35.25 12.125 1 94.19 191 THR A N 1
ATOM 1543 C CA . THR A 1 191 ? -1.922 34.531 13.375 1 94.19 191 THR A CA 1
ATOM 1544 C C . THR A 1 191 ? -3.332 33.938 13.398 1 94.19 191 THR A C 1
ATOM 1546 O O . THR A 1 191 ? -3.52 32.781 13.75 1 94.19 191 THR A O 1
ATOM 1549 N N . ASN A 1 192 ? -4.34 34.75 13 1 95.19 192 ASN A N 1
ATOM 1550 C CA . ASN A 1 192 ? -5.719 34.281 13.008 1 95.19 192 ASN A CA 1
ATOM 1551 C C . ASN A 1 192 ? -5.918 33.125 12.023 1 95.19 192 ASN A C 1
ATOM 1553 O O . ASN A 1 192 ? -6.68 32.188 12.297 1 95.19 192 ASN A O 1
ATOM 1557 N N . GLU A 1 193 ? -5.238 33.219 10.977 1 94.69 193 GLU A N 1
ATOM 1558 C CA . GLU A 1 193 ? -5.312 32.156 9.969 1 94.69 193 GLU A CA 1
ATOM 1559 C C . GLU A 1 193 ? -4.641 30.875 10.453 1 94.69 193 GLU A C 1
ATOM 1561 O O . GLU A 1 193 ? -5.137 29.766 10.211 1 94.69 193 GLU A O 1
ATOM 1566 N N . ILE A 1 194 ? -3.541 31.016 11.117 1 94.19 194 ILE A N 1
ATOM 1567 C CA . ILE A 1 194 ? -2.834 29.875 11.672 1 94.19 194 ILE A CA 1
ATOM 1568 C C . ILE A 1 194 ? -3.709 29.188 12.719 1 94.19 194 ILE A C 1
ATOM 1570 O O . ILE A 1 194 ? -3.805 27.953 12.75 1 94.19 194 ILE A O 1
ATOM 1574 N N . LEU A 1 195 ? -4.348 30 13.516 1 96.06 195 LEU A N 1
ATOM 1575 C CA . LEU A 1 195 ? -5.238 29.453 14.539 1 96.06 195 LEU A CA 1
ATOM 1576 C C . LEU A 1 195 ? -6.395 28.688 13.906 1 96.06 195 LEU A C 1
ATOM 1578 O O . LEU A 1 195 ? -6.824 27.672 14.43 1 96.06 195 LEU A O 1
ATOM 1582 N N . ALA A 1 196 ? -6.891 29.234 12.812 1 95.31 196 ALA A N 1
ATOM 1583 C CA . ALA A 1 196 ? -7.977 28.562 12.102 1 95.31 196 ALA A CA 1
ATOM 1584 C C . ALA A 1 196 ? -7.527 27.219 11.562 1 95.31 196 ALA A C 1
ATOM 1586 O O . ALA A 1 196 ? -8.266 26.234 11.664 1 95.31 196 ALA A O 1
ATOM 1587 N N . VAL A 1 197 ? -6.352 27.156 11.031 1 92.75 197 VAL A N 1
ATOM 1588 C CA . VAL A 1 197 ? -5.781 25.906 10.531 1 92.75 197 VAL A CA 1
ATOM 1589 C C . VAL A 1 197 ? -5.617 24.922 11.688 1 92.75 197 VAL A C 1
ATOM 1591 O O . VAL A 1 197 ? -5.934 23.734 11.547 1 92.75 197 VAL A O 1
ATOM 1594 N N . LEU A 1 198 ? -5.129 25.422 12.781 1 94.81 198 LEU A N 1
ATOM 1595 C CA . LEU A 1 198 ? -4.941 24.578 13.953 1 94.81 198 LEU A CA 1
ATOM 1596 C C . LEU A 1 198 ? -6.281 24.078 14.484 1 94.81 198 LEU A C 1
ATOM 1598 O O . LEU A 1 198 ? -6.395 22.922 14.914 1 94.81 198 LEU A O 1
ATOM 1602 N N . ALA A 1 199 ? -7.246 24.984 14.492 1 95.75 199 ALA A N 1
ATOM 1603 C CA . ALA A 1 199 ? -8.586 24.562 14.906 1 95.75 199 ALA A CA 1
ATOM 1604 C C . ALA A 1 199 ? -9.094 23.422 14.039 1 95.75 199 ALA A C 1
ATOM 1606 O O . ALA A 1 199 ? -9.719 22.484 14.547 1 95.75 199 ALA A O 1
ATOM 1607 N N . HIS A 1 200 ? -8.812 23.5 12.781 1 93.75 200 HIS A N 1
ATOM 1608 C CA . HIS A 1 200 ? -9.148 22.422 11.852 1 93.75 200 HIS A CA 1
ATOM 1609 C C . HIS A 1 200 ? -8.438 21.125 12.242 1 93.75 200 HIS A C 1
ATOM 1611 O O . HIS A 1 200 ? -9.07 20.078 12.352 1 93.75 200 HIS A O 1
ATOM 1617 N N . GLU A 1 201 ? -7.145 21.219 12.492 1 91.25 201 GLU A N 1
ATOM 1618 C CA . GLU A 1 201 ? -6.371 20.047 12.883 1 91.25 201 GLU A CA 1
ATOM 1619 C C . GLU A 1 201 ? -6.883 19.469 14.203 1 91.25 201 GLU A C 1
ATOM 1621 O O . GLU A 1 201 ? -6.965 18.25 14.352 1 91.25 201 GLU A O 1
ATOM 1626 N N . LEU A 1 202 ? -7.199 20.359 15.117 1 94.62 202 LEU A N 1
ATOM 1627 C CA . LEU A 1 202 ? -7.723 19.922 16.406 1 94.62 202 LEU A CA 1
ATOM 1628 C C . LEU A 1 202 ? -9.094 19.266 16.25 1 94.62 202 LEU A C 1
ATOM 1630 O O . LEU A 1 202 ? -9.484 18.422 17.062 1 94.62 202 LEU A O 1
ATOM 1634 N N . GLY A 1 203 ? -9.82 19.703 15.18 1 94.5 203 GLY A N 1
ATOM 1635 C CA . GLY A 1 203 ? -11.062 19.016 14.844 1 94.5 203 GLY A CA 1
ATOM 1636 C C . GLY A 1 203 ? -10.859 17.547 14.523 1 94.5 203 GLY A C 1
ATOM 1637 O O . GLY A 1 203 ? -11.648 16.703 14.945 1 94.5 203 GLY A O 1
ATOM 1638 N N . HIS A 1 204 ? -9.828 17.219 13.773 1 93.25 204 HIS A N 1
ATOM 1639 C CA . HIS A 1 204 ? -9.492 15.82 13.508 1 93.25 204 HIS A CA 1
ATOM 1640 C C . HIS A 1 204 ? -9.219 15.062 14.805 1 93.25 204 HIS A C 1
ATOM 1642 O O . HIS A 1 204 ? -9.641 13.914 14.953 1 93.25 204 HIS A O 1
ATOM 1648 N N . TRP A 1 205 ? -8.523 15.688 15.695 1 91 205 TRP A N 1
ATOM 1649 C CA . TRP A 1 205 ? -8.211 15.094 16.984 1 91 205 TRP A CA 1
ATOM 1650 C C . TRP A 1 205 ? -9.484 14.875 17.812 1 91 205 TRP A C 1
ATOM 1652 O O . TRP A 1 205 ? -9.703 13.789 18.344 1 91 205 TRP A O 1
ATOM 1662 N N . LYS A 1 206 ? -10.312 15.898 17.875 1 94.06 206 LYS A N 1
ATOM 1663 C CA . LYS A 1 206 ? -11.531 15.852 18.672 1 94.06 206 LYS A CA 1
ATOM 1664 C C . LYS A 1 206 ? -12.461 14.734 18.203 1 94.06 206 LYS A C 1
ATOM 1666 O O . LYS A 1 206 ? -13.086 14.055 19.031 1 94.06 206 LYS A O 1
ATOM 1671 N N . HIS A 1 207 ? -12.523 14.555 16.938 1 95.25 207 HIS A N 1
ATOM 1672 C CA . HIS A 1 207 ? -13.43 13.555 16.375 1 95.25 207 HIS A CA 1
ATOM 1673 C C . HIS A 1 207 ? -12.727 12.211 16.219 1 95.25 207 HIS A C 1
ATOM 1675 O O . HIS A 1 207 ? -13.289 11.281 15.625 1 95.25 207 HIS A O 1
ATOM 1681 N N . ASN A 1 208 ? -11.477 12.055 16.625 1 92.5 208 ASN A N 1
ATOM 1682 C CA . ASN A 1 208 ? -10.703 10.82 16.562 1 92.5 208 ASN A CA 1
ATOM 1683 C C . ASN A 1 208 ? -10.617 10.281 15.141 1 92.5 208 ASN A C 1
ATOM 1685 O O . ASN A 1 208 ? -10.805 9.078 14.914 1 92.5 208 ASN A O 1
ATOM 1689 N N . HIS A 1 209 ? -10.375 11.141 14.172 1 92.31 209 HIS A N 1
ATOM 1690 C CA . HIS A 1 209 ? -10.367 10.742 12.766 1 92.31 209 HIS A CA 1
ATOM 1691 C C . HIS A 1 209 ? -9.242 9.75 12.484 1 92.31 209 HIS A C 1
ATOM 1693 O O . HIS A 1 209 ? -9.406 8.836 11.672 1 92.31 209 HIS A O 1
ATOM 1699 N N . THR A 1 210 ? -8.109 9.883 13.086 1 85.56 210 THR A N 1
ATOM 1700 C CA . THR A 1 210 ? -6.984 8.977 12.875 1 85.56 210 THR A CA 1
ATOM 1701 C C . THR A 1 210 ? -7.34 7.559 13.305 1 85.56 210 THR A C 1
ATOM 1703 O O . THR A 1 210 ? -7.098 6.602 12.57 1 85.56 210 THR A O 1
ATOM 1706 N N . LEU A 1 211 ? -7.914 7.465 14.484 1 85.19 211 LEU A N 1
ATOM 1707 C CA . LEU A 1 211 ? -8.305 6.152 14.984 1 85.19 211 LEU A CA 1
ATOM 1708 C C . LEU A 1 211 ? -9.398 5.543 14.117 1 85.19 211 LEU A C 1
ATOM 1710 O O . LEU A 1 211 ? -9.367 4.348 13.812 1 85.19 211 LEU A O 1
ATOM 1714 N N . LYS A 1 212 ? -10.359 6.352 13.734 1 92.75 212 LYS A N 1
ATOM 1715 C CA . LYS A 1 212 ? -11.438 5.867 12.875 1 92.75 212 LYS A CA 1
ATOM 1716 C C . LYS A 1 212 ? -10.898 5.383 11.531 1 92.75 212 LYS A C 1
ATOM 1718 O O . LYS A 1 212 ? -11.328 4.344 11.023 1 92.75 212 LYS A O 1
ATOM 1723 N N . GLY A 1 213 ? -9.992 6.191 11.031 1 90.25 213 GLY A N 1
ATOM 1724 C CA . GLY A 1 213 ? -9.367 5.77 9.789 1 90.25 213 GLY A CA 1
ATOM 1725 C C . GLY A 1 213 ? -8.594 4.473 9.914 1 90.25 213 GLY A C 1
ATOM 1726 O O . GLY A 1 213 ? -8.664 3.615 9.031 1 90.25 213 GLY A O 1
ATOM 1727 N N . PHE A 1 214 ? -7.961 4.324 11.008 1 85.88 214 PHE A N 1
ATOM 1728 C CA . PHE A 1 214 ? -7.199 3.107 11.266 1 85.88 214 PHE A CA 1
ATOM 1729 C C . PHE A 1 214 ? -8.125 1.901 11.367 1 85.88 214 PHE A C 1
ATOM 1731 O O . PHE A 1 214 ? -7.859 0.858 10.766 1 85.88 214 PHE A O 1
ATOM 1738 N N . LEU A 1 215 ? -9.125 2.027 12.078 1 89.19 215 LEU A N 1
ATOM 1739 C CA . LEU A 1 215 ? -10.078 0.937 12.25 1 89.19 215 LEU A CA 1
ATOM 1740 C C . LEU A 1 215 ? -10.711 0.56 10.914 1 89.19 215 LEU A C 1
ATOM 1742 O O . LEU A 1 215 ? -10.906 -0.624 10.625 1 89.19 215 LEU A O 1
ATOM 1746 N N . LEU A 1 216 ? -11.031 1.572 10.133 1 91.06 216 LEU A N 1
ATOM 1747 C CA . LEU A 1 216 ? -11.594 1.313 8.812 1 91.06 216 LEU A CA 1
ATOM 1748 C C . LEU A 1 216 ? -10.633 0.497 7.957 1 91.06 216 LEU A C 1
ATOM 1750 O O . LEU A 1 216 ? -11.039 -0.454 7.289 1 91.06 216 LEU A O 1
ATOM 1754 N N . SER A 1 217 ? -9.414 0.84 8.016 1 89.88 217 SER A N 1
ATOM 1755 C CA . SER A 1 217 ? -8.398 0.111 7.254 1 89.88 217 SER A CA 1
ATOM 1756 C C . SER A 1 217 ? -8.305 -1.342 7.711 1 89.88 217 SER A C 1
ATOM 1758 O O . SER A 1 217 ? -8.133 -2.244 6.891 1 89.88 217 SER A O 1
ATOM 1760 N N . GLN A 1 218 ? -8.43 -1.57 9.008 1 84.69 218 GLN A N 1
ATOM 1761 C CA . GLN A 1 218 ? -8.375 -2.93 9.531 1 84.69 218 GLN A CA 1
ATOM 1762 C C . GLN A 1 218 ? -9.578 -3.75 9.07 1 84.69 218 GLN A C 1
ATOM 1764 O O . GLN A 1 218 ? -9.438 -4.934 8.75 1 84.69 218 GLN A O 1
ATOM 1769 N N . ILE A 1 219 ? -10.68 -3.102 9.062 1 89.12 219 ILE A N 1
ATOM 1770 C CA . ILE A 1 219 ? -11.883 -3.785 8.609 1 89.12 219 ILE A CA 1
ATOM 1771 C C . ILE A 1 219 ? -11.719 -4.184 7.141 1 89.12 219 ILE A C 1
ATOM 1773 O O . ILE A 1 219 ? -12.031 -5.316 6.762 1 89.12 219 ILE A O 1
ATOM 1777 N N . PHE A 1 220 ? -11.203 -3.309 6.344 1 89.25 220 PHE A N 1
ATOM 1778 C CA . PHE A 1 220 ? -10.984 -3.6 4.93 1 89.25 220 PHE A CA 1
ATOM 1779 C C . PHE A 1 220 ? -9.992 -4.746 4.758 1 89.25 220 PHE A C 1
ATOM 1781 O O . PHE A 1 220 ? -10.188 -5.617 3.908 1 89.25 220 PHE A O 1
ATOM 1788 N N . ASN A 1 221 ? -9.031 -4.738 5.535 1 84.19 221 ASN A N 1
ATOM 1789 C CA . ASN A 1 221 ? -8.039 -5.809 5.469 1 84.19 221 ASN A CA 1
ATOM 1790 C C . ASN A 1 221 ? -8.648 -7.16 5.832 1 84.19 221 ASN A C 1
ATOM 1792 O O . ASN A 1 221 ? -8.398 -8.164 5.156 1 84.19 221 ASN A O 1
ATOM 1796 N N . PHE A 1 222 ? -9.422 -7.16 6.855 1 82.25 222 PHE A N 1
ATOM 1797 C CA . PHE A 1 222 ? -10.078 -8.383 7.293 1 82.25 222 PHE A CA 1
ATOM 1798 C C . PHE A 1 222 ? -11.008 -8.922 6.211 1 82.25 222 PHE A C 1
ATOM 1800 O O . PHE A 1 222 ? -10.984 -10.109 5.898 1 82.25 222 PHE A O 1
ATOM 1807 N N . VAL A 1 223 ? -11.781 -8.031 5.652 1 87.81 223 VAL A N 1
ATOM 1808 C CA . VAL A 1 223 ? -12.711 -8.422 4.602 1 87.81 223 VAL A CA 1
ATOM 1809 C C . VAL A 1 223 ? -11.938 -8.969 3.404 1 87.81 223 VAL A C 1
ATOM 1811 O O . VAL A 1 223 ? -12.32 -9.984 2.818 1 87.81 223 VAL A O 1
ATOM 1814 N N . SER A 1 224 ? -10.875 -8.352 3.092 1 88.12 224 SER A N 1
ATOM 1815 C CA . SER A 1 224 ? -10.055 -8.797 1.968 1 88.12 224 SER A CA 1
ATOM 1816 C C . SER A 1 224 ? -9.5 -10.195 2.205 1 88.12 224 SER A C 1
ATOM 1818 O O . SER A 1 224 ? -9.461 -11.016 1.288 1 88.12 224 SER A O 1
ATOM 1820 N N . VAL A 1 225 ? -9.117 -10.5 3.395 1 79.62 225 VAL A N 1
ATOM 1821 C CA . VAL A 1 225 ? -8.562 -11.805 3.738 1 79.62 225 VAL A CA 1
ATOM 1822 C C . VAL A 1 225 ? -9.648 -12.867 3.625 1 79.62 225 VAL A C 1
ATOM 1824 O O . VAL A 1 225 ? -9.414 -13.953 3.08 1 79.62 225 VAL A O 1
ATOM 1827 N N . VAL A 1 226 ? -10.781 -12.539 4.16 1 83.69 226 VAL A N 1
ATOM 1828 C CA . VAL A 1 226 ? -11.898 -13.484 4.121 1 83.69 226 VAL A CA 1
ATOM 1829 C C . VAL A 1 226 ? -12.258 -13.797 2.668 1 83.69 226 VAL A C 1
ATOM 1831 O O . VAL A 1 226 ? -12.438 -14.961 2.307 1 83.69 226 VAL A O 1
ATOM 1834 N N . ILE A 1 227 ? -12.32 -12.781 1.884 1 89.5 227 ILE A N 1
ATOM 1835 C CA . ILE A 1 227 ? -12.68 -12.969 0.482 1 89.5 227 ILE A CA 1
ATOM 1836 C C . ILE A 1 227 ? -11.578 -13.742 -0.237 1 89.5 227 ILE A C 1
ATOM 1838 O O . ILE A 1 227 ? -11.867 -14.648 -1.025 1 89.5 227 ILE A O 1
ATOM 1842 N N . SER A 1 228 ? -10.336 -13.43 0.007 1 87.06 228 SER A N 1
ATOM 1843 C CA . SER A 1 228 ? -9.219 -14.141 -0.605 1 87.06 228 SER A CA 1
ATOM 1844 C C . SER A 1 228 ? -9.242 -15.625 -0.244 1 87.06 228 SER A C 1
ATOM 1846 O O . SER A 1 228 ? -8.961 -16.484 -1.088 1 87.06 228 SER A O 1
ATOM 1848 N N . ARG A 1 229 ? -9.578 -15.93 0.98 1 82.56 229 ARG A N 1
ATOM 1849 C CA . ARG A 1 229 ? -9.688 -17.312 1.415 1 82.56 229 ARG A CA 1
ATOM 1850 C C . ARG A 1 229 ? -10.812 -18.031 0.678 1 82.56 229 ARG A C 1
ATOM 1852 O O . ARG A 1 229 ? -10.656 -19.188 0.26 1 82.56 229 ARG A O 1
ATOM 1859 N N . ARG A 1 230 ? -11.906 -17.359 0.575 1 89.62 230 ARG A N 1
ATOM 1860 C CA . ARG A 1 230 ? -13.023 -17.938 -0.17 1 89.62 230 ARG A CA 1
ATOM 1861 C C . ARG A 1 230 ? -12.625 -18.234 -1.61 1 89.62 230 ARG A C 1
ATOM 1863 O O . ARG A 1 230 ? -13.016 -19.266 -2.166 1 89.62 230 ARG A O 1
ATOM 1870 N N . PHE A 1 231 ? -11.883 -17.344 -2.201 1 92.56 231 PHE A N 1
ATOM 1871 C CA . PHE A 1 231 ? -11.406 -17.547 -3.561 1 92.56 231 PHE A CA 1
ATOM 1872 C C . PHE A 1 231 ? -10.531 -18.797 -3.641 1 92.56 231 PHE A C 1
ATOM 1874 O O . PHE A 1 231 ? -10.641 -19.578 -4.59 1 92.56 231 PHE A O 1
ATOM 1881 N N . GLU A 1 232 ? -9.727 -19.031 -2.645 1 90.12 232 GLU A N 1
ATOM 1882 C CA . GLU A 1 232 ? -8.852 -20.203 -2.621 1 90.12 232 GLU A CA 1
ATOM 1883 C C . GLU A 1 232 ? -9.656 -21.484 -2.523 1 90.12 232 GLU A C 1
ATOM 1885 O O . GLU A 1 232 ? -9.375 -22.453 -3.229 1 90.12 232 GLU A O 1
ATOM 1890 N N . PHE A 1 233 ? -10.664 -21.438 -1.71 1 90.69 233 PHE A N 1
ATOM 1891 C CA . PHE A 1 233 ? -11.5 -22.625 -1.559 1 90.69 233 PHE A CA 1
ATOM 1892 C C . PHE A 1 233 ? -12.266 -22.922 -2.842 1 90.69 233 PHE A C 1
ATOM 1894 O O . PHE A 1 233 ? -12.438 -24.078 -3.221 1 90.69 233 PHE A O 1
ATOM 1901 N N . GLN A 1 234 ? -12.68 -21.875 -3.451 1 94.75 234 GLN A N 1
ATOM 1902 C CA . GLN A 1 234 ? -13.367 -22.047 -4.73 1 94.75 234 GLN A CA 1
ATOM 1903 C C . GLN A 1 234 ? -12.438 -22.656 -5.777 1 94.75 234 GLN A C 1
ATOM 1905 O O . GLN A 1 234 ? -12.852 -23.547 -6.531 1 94.75 234 GLN A O 1
ATOM 1910 N N . ALA A 1 235 ? -11.188 -22.188 -5.793 1 94.25 235 ALA A N 1
ATOM 1911 C CA . ALA A 1 235 ? -10.203 -22.734 -6.727 1 94.25 235 ALA A CA 1
ATOM 1912 C C . ALA A 1 235 ? -9.891 -24.188 -6.406 1 94.25 235 ALA A C 1
ATOM 1914 O O . ALA A 1 235 ? -9.781 -25.016 -7.309 1 94.25 235 ALA A O 1
ATOM 1915 N N . ASP A 1 236 ? -9.781 -24.5 -5.129 1 94 236 ASP A N 1
ATOM 1916 C CA . ASP A 1 236 ? -9.578 -25.875 -4.695 1 94 236 ASP A CA 1
ATOM 1917 C C . ASP A 1 236 ? -10.742 -26.766 -5.117 1 94 236 ASP A C 1
ATOM 1919 O O . ASP A 1 236 ? -10.539 -27.875 -5.621 1 94 236 ASP A O 1
ATOM 1923 N N . GLU A 1 237 ? -11.898 -26.281 -4.867 1 95.19 237 GLU A N 1
ATOM 1924 C CA . GLU A 1 237 ? -13.102 -27.031 -5.23 1 95.19 237 GLU A CA 1
ATOM 1925 C C . GLU A 1 237 ? -13.188 -27.25 -6.738 1 95.19 237 GLU A C 1
ATOM 1927 O O . GLU A 1 237 ? -13.562 -28.328 -7.195 1 95.19 237 GLU A O 1
ATOM 1932 N N . PHE A 1 238 ? -12.875 -26.266 -7.508 1 95.81 238 PHE A N 1
ATOM 1933 C CA . PHE A 1 238 ? -12.867 -26.359 -8.961 1 95.81 238 PHE A CA 1
ATOM 1934 C C . PHE A 1 238 ? -11.922 -27.453 -9.43 1 95.81 238 PHE A C 1
ATOM 1936 O O . PHE A 1 238 ? -12.312 -28.312 -10.234 1 95.81 238 PHE A O 1
ATOM 1943 N N . ALA A 1 239 ? -10.711 -27.469 -8.867 1 96.19 239 ALA A N 1
ATOM 1944 C CA . ALA A 1 239 ? -9.727 -28.5 -9.203 1 96.19 239 ALA A CA 1
ATOM 1945 C C . ALA A 1 239 ? -10.219 -29.875 -8.789 1 96.19 239 ALA A C 1
ATOM 1947 O O . ALA A 1 239 ? -10.039 -30.859 -9.523 1 96.19 239 ALA A O 1
ATOM 1948 N N . THR A 1 240 ? -10.844 -29.969 -7.656 1 95.5 240 THR A N 1
ATOM 1949 C CA . THR A 1 240 ? -11.359 -31.25 -7.141 1 95.5 240 THR A CA 1
ATOM 1950 C C . THR A 1 240 ? -12.484 -31.766 -8.023 1 95.5 240 THR A C 1
ATOM 1952 O O . THR A 1 240 ? -12.547 -32.969 -8.305 1 95.5 240 THR A O 1
ATOM 1955 N N . ARG A 1 241 ? -13.312 -30.875 -8.461 1 95.06 241 ARG A N 1
ATOM 1956 C CA . ARG A 1 241 ? -14.43 -31.266 -9.32 1 95.06 241 ARG A CA 1
ATOM 1957 C C . ARG A 1 241 ? -13.938 -31.781 -10.664 1 95.06 241 ARG A C 1
ATOM 1959 O O . ARG A 1 241 ? -14.594 -32.625 -11.289 1 95.06 241 ARG A O 1
ATOM 1966 N N . LEU A 1 242 ? -12.789 -31.344 -11.102 1 95.56 242 LEU A N 1
ATOM 1967 C CA . LEU A 1 242 ? -12.188 -31.797 -12.352 1 95.56 242 LEU A CA 1
ATOM 1968 C C . LEU A 1 242 ? -11.461 -33.125 -12.156 1 95.56 242 LEU A C 1
ATOM 1970 O O . LEU A 1 242 ? -10.898 -33.656 -13.102 1 95.56 242 LEU A O 1
ATOM 1974 N N . GLY A 1 243 ? -11.391 -33.562 -10.906 1 94.25 243 GLY A N 1
ATOM 1975 C CA . GLY A 1 243 ? -10.812 -34.875 -10.625 1 94.25 243 GLY A CA 1
ATOM 1976 C C . GLY A 1 243 ? -9.375 -34.812 -10.148 1 94.25 243 GLY A C 1
ATOM 1977 O O . GLY A 1 243 ? -8.672 -35.812 -10.102 1 94.25 243 GLY A O 1
ATOM 1978 N N . HIS A 1 244 ? -8.977 -33.656 -9.75 1 95.56 244 HIS A N 1
ATOM 1979 C CA . HIS A 1 244 ? -7.57 -33.469 -9.391 1 95.56 244 HIS A CA 1
ATOM 1980 C C . HIS A 1 244 ? -7.41 -33.25 -7.891 1 95.56 244 HIS A C 1
ATOM 1982 O O . HIS A 1 244 ? -6.383 -32.75 -7.441 1 95.56 244 HIS A O 1
ATOM 1988 N N . GLY A 1 245 ? -8.391 -33.594 -7.109 1 94.12 245 GLY A N 1
ATOM 1989 C CA . GLY A 1 245 ? -8.383 -33.312 -5.684 1 94.12 245 GLY A CA 1
ATOM 1990 C C . GLY A 1 245 ? -7.219 -33.969 -4.953 1 94.12 245 GLY A C 1
ATOM 1991 O O . GLY A 1 245 ? -6.461 -33.281 -4.258 1 94.12 245 GLY A O 1
ATOM 1992 N N . GLU A 1 246 ? -7.039 -35.312 -5.152 1 94.38 246 GLU A N 1
ATOM 1993 C CA . GLU A 1 246 ? -5.98 -36.031 -4.461 1 94.38 246 GLU A CA 1
ATOM 1994 C C . GLU A 1 246 ? -4.602 -35.562 -4.906 1 94.38 246 GLU A C 1
ATOM 1996 O O . GLU A 1 246 ? -3.697 -35.406 -4.082 1 94.38 246 GLU A O 1
ATOM 2001 N N . ALA A 1 247 ? -4.492 -35.344 -6.16 1 94.94 247 ALA A N 1
ATOM 2002 C CA . ALA A 1 247 ? -3.221 -34.844 -6.688 1 94.94 247 ALA A CA 1
ATOM 2003 C C . ALA A 1 247 ? -2.893 -33.469 -6.148 1 94.94 247 ALA A C 1
ATOM 2005 O O . ALA A 1 247 ? -1.729 -33.156 -5.898 1 94.94 247 ALA A O 1
ATOM 2006 N N . LEU A 1 248 ? -3.939 -32.719 -6.039 1 94 248 LEU A N 1
ATOM 2007 C CA . LEU A 1 248 ? -3.744 -31.359 -5.508 1 94 248 LEU A CA 1
ATOM 2008 C C . LEU A 1 248 ? -3.248 -31.406 -4.066 1 94 248 LEU A C 1
ATOM 2010 O O . LEU A 1 248 ? -2.324 -30.688 -3.693 1 94 248 LEU A O 1
ATOM 2014 N N . LYS A 1 249 ? -3.852 -32.219 -3.287 1 90.69 249 LYS A N 1
ATOM 2015 C CA . LYS A 1 249 ? -3.42 -32.375 -1.901 1 90.69 249 LYS A CA 1
ATOM 2016 C C . LYS A 1 249 ? -1.949 -32.781 -1.827 1 90.69 249 LYS A C 1
ATOM 2018 O O . LYS A 1 249 ? -1.183 -32.219 -1.051 1 90.69 249 LYS A O 1
ATOM 2023 N N . ALA A 1 250 ? -1.61 -33.75 -2.623 1 89.81 250 ALA A N 1
ATOM 2024 C CA . ALA A 1 250 ? -0.231 -34.219 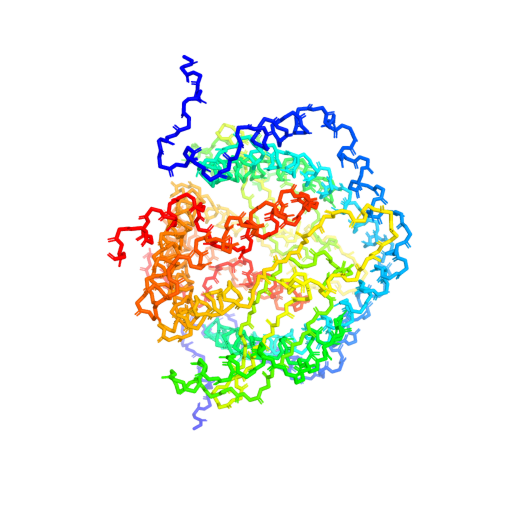-2.666 1 89.81 250 ALA A CA 1
ATOM 2025 C C . ALA A 1 250 ? 0.724 -33.094 -3.074 1 89.81 250 ALA A C 1
ATOM 2027 O O . ALA A 1 250 ? 1.801 -32.938 -2.492 1 89.81 250 ALA A O 1
ATOM 2028 N N . ALA A 1 251 ? 0.297 -32.375 -4.066 1 89.44 251 ALA A N 1
ATOM 2029 C CA . ALA A 1 251 ? 1.125 -31.266 -4.547 1 89.44 251 ALA A CA 1
ATOM 2030 C C . ALA A 1 251 ? 1.336 -30.234 -3.455 1 89.44 251 ALA A C 1
ATOM 2032 O O . ALA A 1 251 ? 2.453 -29.75 -3.256 1 89.44 251 ALA A O 1
ATOM 2033 N N . LEU A 1 252 ? 0.236 -29.875 -2.793 1 84.69 252 LEU A N 1
ATOM 2034 C CA . LEU A 1 252 ? 0.297 -28.875 -1.738 1 84.69 252 LEU A CA 1
ATOM 2035 C C . LEU A 1 252 ? 1.25 -29.297 -0.63 1 84.69 252 LEU A C 1
ATOM 2037 O O . LEU A 1 252 ? 2.027 -28.484 -0.121 1 84.69 252 LEU A O 1
ATOM 2041 N N . LEU A 1 253 ? 1.216 -30.484 -0.295 1 80.88 253 LEU A N 1
ATOM 2042 C CA . LEU A 1 253 ? 2.084 -31.016 0.752 1 80.88 253 LEU A CA 1
ATOM 2043 C C . LEU A 1 253 ? 3.543 -31 0.311 1 80.88 253 LEU A C 1
ATOM 2045 O O . LEU A 1 253 ? 4.426 -30.625 1.089 1 80.88 253 LEU A O 1
ATOM 2049 N N . LYS A 1 254 ? 3.758 -31.391 -0.89 1 80.75 254 LYS A N 1
ATOM 2050 C CA . LYS A 1 254 ? 5.117 -31.391 -1.424 1 80.75 254 LYS A CA 1
ATOM 2051 C C . LYS A 1 254 ? 5.68 -29.969 -1.502 1 80.75 254 LYS A C 1
ATOM 2053 O O . LYS A 1 254 ? 6.836 -29.734 -1.138 1 80.75 254 LYS A O 1
ATOM 2058 N N . LEU A 1 255 ? 4.863 -29.141 -2.006 1 76.81 255 LEU A N 1
ATOM 2059 C CA . LEU A 1 255 ? 5.301 -27.75 -2.135 1 76.81 255 LEU A CA 1
ATOM 2060 C C . LEU A 1 255 ? 5.59 -27.156 -0.767 1 76.81 255 LEU A C 1
ATOM 2062 O O . LEU A 1 255 ? 6.512 -26.344 -0.623 1 76.81 255 LEU A O 1
ATOM 2066 N N . GLN A 1 256 ? 4.758 -27.469 0.182 1 71.88 256 GLN A N 1
ATOM 2067 C CA . GLN A 1 256 ? 4.996 -27 1.542 1 71.88 256 GLN A CA 1
ATOM 2068 C C . GLN A 1 256 ? 6.332 -27.5 2.076 1 71.88 256 GLN A C 1
ATOM 2070 O O . GLN A 1 256 ? 7.066 -26.766 2.73 1 71.88 256 GLN A O 1
ATOM 2075 N N . LYS A 1 257 ? 6.594 -28.719 1.797 1 68.31 257 LYS A N 1
ATOM 2076 C CA . LYS A 1 257 ? 7.848 -29.328 2.227 1 68.31 257 LYS A CA 1
ATOM 2077 C C . LYS A 1 257 ? 9.047 -28.656 1.559 1 68.31 257 LYS A C 1
ATOM 2079 O O . LYS A 1 257 ? 10.047 -28.375 2.215 1 68.31 257 LYS A O 1
ATOM 2084 N N . ASP A 1 258 ? 8.898 -28.453 0.305 1 66.31 258 ASP A N 1
ATOM 2085 C CA . ASP A 1 258 ? 9.969 -27.828 -0.46 1 66.31 258 ASP A CA 1
ATOM 2086 C C . ASP A 1 258 ? 10.234 -26.391 0.028 1 66.31 258 ASP A C 1
ATOM 2088 O O . ASP A 1 258 ? 11.375 -25.938 0.054 1 66.31 258 ASP A O 1
ATOM 2092 N N . ASN A 1 259 ? 9.125 -25.75 0.339 1 60.91 259 ASN A N 1
ATOM 2093 C CA . ASN A 1 259 ? 9.234 -24.359 0.768 1 60.91 259 ASN A CA 1
ATOM 2094 C C . ASN A 1 259 ? 9.922 -24.234 2.123 1 60.91 259 ASN A C 1
ATOM 2096 O O . ASN A 1 259 ? 10.547 -23.219 2.42 1 60.91 259 ASN A O 1
ATOM 2100 N N . LEU A 1 260 ? 9.594 -25.188 2.932 1 55.19 260 LEU A N 1
ATOM 2101 C CA . LEU A 1 260 ? 10.242 -25.156 4.238 1 55.19 260 LEU A CA 1
ATOM 2102 C C . LEU A 1 260 ? 11.758 -25.141 4.094 1 55.19 260 LEU A C 1
ATOM 2104 O O . LEU A 1 260 ? 12.461 -24.641 4.98 1 55.19 260 LEU A O 1
ATOM 2108 N N . GLY A 1 261 ? 12.141 -25.594 3 1 50.78 261 GLY A N 1
ATOM 2109 C CA . GLY A 1 261 ? 13.57 -25.609 2.758 1 50.78 261 GLY A CA 1
ATOM 2110 C C . GLY A 1 261 ? 14.086 -24.297 2.182 1 50.78 261 GLY A C 1
ATOM 2111 O O . GLY A 1 261 ? 15.297 -24.062 2.178 1 50.78 261 GLY A O 1
ATOM 2112 N N . TYR A 1 262 ? 13.164 -23.578 1.678 1 50.38 262 TYR A N 1
ATOM 2113 C CA . TYR A 1 262 ? 13.609 -22.359 1.029 1 50.38 262 TYR A CA 1
ATOM 2114 C C . TYR A 1 262 ? 13.844 -21.25 2.055 1 50.38 262 TYR A C 1
ATOM 2116 O O . TYR A 1 262 ? 13.258 -21.266 3.141 1 50.38 262 TYR A O 1
ATOM 2124 N N . PRO A 1 263 ? 14.648 -20.328 1.576 1 46.81 263 PRO A N 1
ATOM 2125 C CA . PRO A 1 263 ? 14.945 -19.219 2.473 1 46.81 263 PRO A CA 1
ATOM 2126 C C . PRO A 1 263 ? 13.695 -18.484 2.951 1 46.81 263 PRO A C 1
ATOM 2128 O O . PRO A 1 263 ? 12.68 -18.453 2.242 1 46.81 263 PRO A O 1
ATOM 2131 N N . LEU A 1 264 ? 13.648 -18.219 4.176 1 46.56 264 LEU A N 1
ATOM 2132 C CA . LEU A 1 264 ? 12.586 -17.594 4.965 1 46.56 264 LEU A CA 1
ATOM 2133 C C . LEU A 1 264 ? 11.953 -16.438 4.215 1 46.56 264 LEU A C 1
ATOM 2135 O O . LEU A 1 264 ? 10.734 -16.234 4.277 1 46.56 264 LEU A O 1
ATOM 2139 N N . PHE A 1 265 ? 12.742 -15.703 3.529 1 44.75 265 PHE A N 1
ATOM 2140 C CA . PHE A 1 265 ? 12.227 -14.531 2.83 1 44.75 265 PHE A CA 1
ATOM 2141 C C . PHE A 1 265 ? 11.18 -14.938 1.802 1 44.75 265 PHE A C 1
ATOM 2143 O O . PHE A 1 265 ? 10.172 -14.242 1.626 1 44.75 265 PHE A O 1
ATOM 2150 N N . ASP A 1 266 ? 11.469 -16.047 1.344 1 48.12 266 ASP A N 1
ATOM 2151 C CA . ASP A 1 266 ? 10.547 -16.516 0.315 1 48.12 266 ASP A CA 1
ATOM 2152 C C . ASP A 1 266 ? 9.195 -16.906 0.922 1 48.12 266 ASP A C 1
ATOM 2154 O O . ASP A 1 266 ? 8.148 -16.609 0.345 1 48.12 266 ASP A O 1
ATOM 2158 N N . LYS A 1 267 ? 9.367 -17.469 2.025 1 49.66 267 LYS A N 1
ATOM 2159 C CA . LYS A 1 267 ? 8.148 -17.8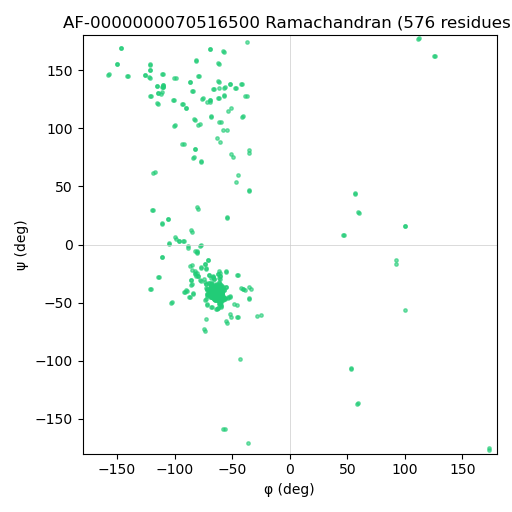44 2.723 1 49.66 267 LYS A CA 1
ATOM 2160 C C . LYS A 1 267 ? 7.316 -16.625 3.086 1 49.66 267 LYS A C 1
ATOM 2162 O O . LYS A 1 267 ? 6.09 -16.641 2.949 1 49.66 267 LYS A O 1
ATOM 2167 N N . LEU A 1 268 ? 8.078 -15.742 3.508 1 49.31 268 LEU A N 1
ATOM 2168 C CA . LEU A 1 268 ? 7.41 -14.516 3.926 1 49.31 268 LEU A CA 1
ATOM 2169 C C . LEU A 1 268 ? 6.746 -13.82 2.738 1 49.31 268 LEU A C 1
ATOM 2171 O O . LEU A 1 268 ? 5.625 -13.32 2.85 1 49.31 268 LEU A O 1
ATOM 2175 N N . TYR A 1 269 ? 7.578 -13.836 1.768 1 45.84 269 TYR A N 1
ATOM 2176 C CA . TYR A 1 269 ? 7.074 -13.195 0.56 1 45.84 269 TYR A CA 1
ATOM 2177 C C . TYR A 1 269 ? 5.832 -13.914 0.038 1 45.84 269 TYR A C 1
ATOM 2179 O O . TYR A 1 269 ? 4.848 -13.273 -0.329 1 45.84 269 TYR A O 1
ATOM 2187 N N . SER A 1 270 ? 5.992 -15.18 0.008 1 48.19 270 SER A N 1
ATOM 2188 C CA . SER A 1 270 ? 4.875 -15.984 -0.48 1 48.19 270 SER A CA 1
ATOM 2189 C C . SER A 1 270 ? 3.652 -15.828 0.42 1 48.19 270 SER A C 1
ATOM 2191 O O . SER A 1 270 ? 2.527 -15.719 -0.067 1 48.19 270 SER A O 1
ATOM 2193 N N . SER A 1 271 ? 4.043 -15.906 1.65 1 48.44 271 SER A N 1
ATOM 2194 C CA . SER A 1 271 ? 2.947 -15.812 2.607 1 48.44 271 SER A CA 1
ATOM 2195 C C . SER A 1 271 ? 2.273 -14.445 2.553 1 48.44 271 SER A C 1
ATOM 2197 O O . SER A 1 271 ? 1.066 -14.336 2.77 1 48.44 271 SER A O 1
ATOM 2199 N N . TRP A 1 272 ? 3.16 -13.562 2.363 1 45.62 272 TRP A N 1
ATOM 2200 C CA . TRP A 1 272 ? 2.66 -12.195 2.328 1 45.62 272 TRP A CA 1
ATOM 2201 C C . TRP A 1 272 ? 1.907 -11.922 1.029 1 45.62 272 TRP A C 1
ATOM 2203 O O . TRP A 1 272 ? 0.857 -11.281 1.036 1 45.62 272 TRP A O 1
ATOM 2213 N N . HIS A 1 273 ? 2.59 -12.344 -0.011 1 43.56 273 HIS A N 1
ATOM 2214 C CA . HIS A 1 273 ? 2 -12.008 -1.303 1 43.56 273 HIS A CA 1
ATOM 2215 C C . HIS A 1 273 ? 0.967 -13.047 -1.723 1 43.56 273 HIS A C 1
ATOM 2217 O O . HIS A 1 273 ? 0.112 -12.773 -2.568 1 43.56 273 HIS A O 1
ATOM 2223 N N . HIS A 1 274 ? 1.343 -14.289 -1.19 1 47.66 274 HIS A N 1
ATOM 2224 C CA . HIS A 1 274 ? 0.399 -15.297 -1.658 1 47.66 274 HIS A CA 1
ATOM 2225 C C . HIS A 1 274 ? -0.646 -15.617 -0.593 1 47.66 274 HIS A C 1
ATOM 2227 O O . HIS A 1 274 ? -0.301 -15.867 0.563 1 47.66 274 HIS A O 1
ATOM 2233 N N . SER A 1 275 ? -1.748 -15.094 -0.792 1 54.19 275 SER A N 1
ATOM 2234 C CA . SER A 1 275 ? -3.029 -15.109 -0.095 1 54.19 275 SER A CA 1
ATOM 2235 C C . SER A 1 275 ? -3.521 -16.547 0.116 1 54.19 275 SER A C 1
ATOM 2237 O O . SER A 1 275 ? -4.715 -16.766 0.335 1 54.19 275 SER A O 1
ATOM 2239 N N . HIS A 1 276 ? -2.51 -17.547 0.114 1 61.5 276 HIS A N 1
ATOM 2240 C CA . HIS A 1 276 ? -3.158 -18.828 0.327 1 61.5 276 HIS A CA 1
ATOM 2241 C C . HIS A 1 276 ? -3.352 -19.109 1.812 1 61.5 276 HIS A C 1
ATOM 2243 O O . HIS A 1 276 ? -2.467 -18.828 2.623 1 61.5 276 HIS A O 1
ATOM 2249 N N . PRO A 1 277 ? -4.617 -19.547 2.234 1 60.72 277 PRO A N 1
ATOM 2250 C CA . PRO A 1 277 ? -4.848 -19.984 3.613 1 60.72 277 PRO A CA 1
ATOM 2251 C C . PRO A 1 277 ? -3.943 -21.141 4.023 1 60.72 277 PRO A C 1
ATOM 2253 O O . PRO A 1 277 ? -3.256 -21.719 3.178 1 60.72 277 PRO A O 1
ATOM 2256 N N . PRO A 1 278 ? -3.939 -21.344 5.242 1 64.25 278 PRO A N 1
AT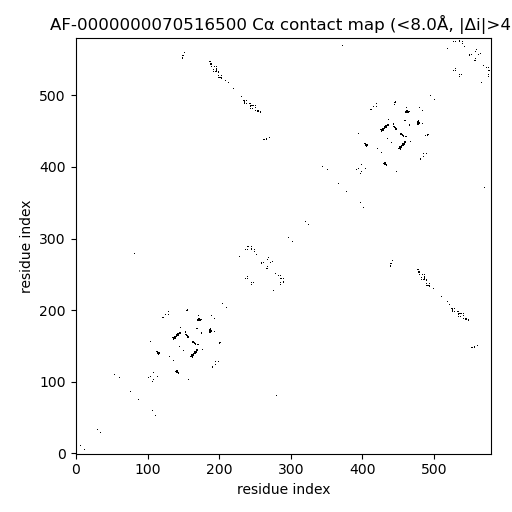OM 2257 C CA . PRO A 1 278 ? -3.16 -22.5 5.723 1 64.25 278 PRO A CA 1
ATOM 2258 C C . PRO A 1 278 ? -3.51 -23.797 4.996 1 64.25 278 PRO A C 1
ATOM 2260 O O . PRO A 1 278 ? -4.684 -24.047 4.719 1 64.25 278 PRO A O 1
ATOM 2263 N N . ILE A 1 279 ? -2.486 -24.5 4.703 1 72.62 279 ILE A N 1
ATOM 2264 C CA . ILE A 1 279 ? -2.604 -25.688 3.873 1 72.62 279 ILE A CA 1
ATOM 2265 C C . ILE A 1 279 ? -3.557 -26.688 4.535 1 72.62 279 ILE A C 1
ATOM 2267 O O . ILE A 1 279 ? -4.316 -27.375 3.852 1 72.62 279 ILE A O 1
ATOM 2271 N N . ILE A 1 280 ? -3.514 -26.75 5.82 1 69.12 280 ILE A N 1
ATOM 2272 C CA . ILE A 1 280 ? -4.328 -27.719 6.539 1 69.12 280 ILE A CA 1
ATOM 2273 C C . ILE A 1 280 ? -5.809 -27.453 6.273 1 69.12 280 ILE A C 1
ATOM 2275 O O . ILE A 1 280 ? -6.586 -28.375 6.059 1 69.12 280 ILE A O 1
ATOM 2279 N N . GLU A 1 281 ? -6.141 -26.234 6.316 1 74.06 281 GLU A N 1
ATOM 2280 C CA . GLU A 1 281 ? -7.523 -25.875 6.043 1 74.06 281 GLU A CA 1
ATOM 2281 C C . GLU A 1 281 ? -7.914 -26.219 4.609 1 74.06 281 GLU A C 1
ATOM 2283 O O . GLU A 1 281 ? -9.031 -26.672 4.355 1 74.06 281 GLU A O 1
ATOM 2288 N N . ARG A 1 282 ? -6.996 -26.094 3.762 1 80.75 282 ARG A N 1
ATOM 2289 C CA . ARG A 1 282 ? -7.254 -26.406 2.359 1 80.75 282 ARG A CA 1
ATOM 2290 C C . ARG A 1 282 ? -7.426 -27.906 2.16 1 80.75 282 ARG A C 1
ATOM 2292 O O . ARG A 1 282 ? -8.32 -28.344 1.439 1 80.75 282 ARG A O 1
ATOM 2299 N N . LEU A 1 283 ? -6.59 -28.625 2.818 1 82.31 283 LEU A N 1
ATOM 2300 C CA . LEU A 1 283 ? -6.66 -30.062 2.703 1 82.31 283 LEU A CA 1
ATOM 2301 C C . LEU A 1 283 ? -8 -30.594 3.207 1 82.31 283 LEU A C 1
ATOM 2303 O O . LEU A 1 283 ? -8.586 -31.5 2.605 1 82.31 283 LEU A O 1
ATOM 2307 N N . GLU A 1 284 ? -8.461 -30 4.273 1 77.56 284 GLU A N 1
ATOM 2308 C CA . GLU A 1 284 ? -9.734 -30.422 4.852 1 77.56 284 GLU A CA 1
ATOM 2309 C C . GLU A 1 284 ? -10.891 -30.156 3.893 1 77.56 284 GLU A C 1
ATOM 2311 O O . GLU A 1 284 ? -11.789 -30.984 3.744 1 77.56 284 GLU A O 1
ATOM 2316 N N . VAL A 1 285 ? -10.852 -29.125 3.273 1 79.75 285 VAL A N 1
ATOM 2317 C CA . VAL A 1 285 ? -11.938 -28.734 2.369 1 79.75 285 VAL A CA 1
ATOM 2318 C C . VAL A 1 285 ? -11.906 -29.625 1.123 1 79.75 285 VAL A C 1
ATOM 2320 O O . VAL A 1 285 ? -12.953 -30.047 0.629 1 79.75 285 VAL A O 1
ATOM 2323 N N . ILE A 1 286 ? -10.742 -29.922 0.68 1 84.06 286 ILE A N 1
ATOM 2324 C CA . ILE A 1 286 ? -10.594 -30.797 -0.481 1 84.06 286 ILE A CA 1
ATOM 2325 C C . ILE A 1 286 ? -11.125 -32.188 -0.15 1 84.06 286 ILE A C 1
ATOM 2327 O O . ILE A 1 286 ? -11.797 -32.812 -0.97 1 84.06 286 ILE A O 1
ATOM 2331 N N . ASP A 1 287 ? -10.82 -32.625 1.06 1 84.31 287 ASP A N 1
ATOM 2332 C CA . ASP A 1 287 ? -11.25 -33.938 1.488 1 84.31 287 ASP A CA 1
ATOM 2333 C C . ASP A 1 287 ? -12.766 -34 1.637 1 84.31 287 ASP A C 1
ATOM 2335 O O . ASP A 1 287 ? -13.375 -35.062 1.406 1 84.31 287 ASP A O 1
ATOM 2339 N N . LYS A 1 288 ? -13.359 -32.906 2.023 1 79.12 288 LYS A N 1
ATOM 2340 C CA . LYS A 1 288 ? -14.805 -32.844 2.223 1 79.12 288 LYS A CA 1
ATOM 2341 C C . LYS A 1 288 ? -15.547 -32.844 0.887 1 79.12 288 LYS A C 1
ATOM 2343 O O . LYS A 1 288 ? -16.688 -33.312 0.795 1 79.12 288 LYS A O 1
ATOM 2348 N N . LYS A 1 289 ? -14.961 -32.281 -0.089 1 73.19 289 LYS A N 1
ATOM 2349 C CA . LYS A 1 289 ? -15.648 -32.125 -1.366 1 73.19 289 LYS A CA 1
ATOM 2350 C C . LYS A 1 289 ? -15.297 -33.25 -2.332 1 73.19 289 LYS A C 1
ATOM 2352 O O . LYS A 1 289 ? -15.734 -33.25 -3.486 1 73.19 289 LYS A O 1
ATOM 2357 N N . LYS A 1 290 ? -14.555 -34.125 -1.878 1 64.38 290 LYS A N 1
ATOM 2358 C CA . LYS A 1 290 ? -14.328 -35.344 -2.656 1 64.38 290 LYS A CA 1
ATOM 2359 C C . LYS A 1 290 ? -15.609 -36.156 -2.822 1 64.38 290 LYS A C 1
ATOM 2361 O O . LYS A 1 290 ? -16.406 -36.25 -1.892 1 64.38 290 LYS A O 1
ATOM 2366 N N . MET B 1 1 ? -1.071 -24.797 29.516 1 20.45 1 MET B N 1
ATOM 2367 C CA . MET B 1 1 ? 0.032 -24.797 28.562 1 20.45 1 MET B CA 1
ATOM 2368 C C . MET B 1 1 ? -0.018 -26.016 27.656 1 20.45 1 MET B C 1
ATOM 2370 O O . MET B 1 1 ? 0.962 -26.75 27.562 1 20.45 1 MET B O 1
ATOM 2374 N N . SER B 1 2 ? -1.187 -26.516 27.375 1 23.2 2 SER B N 1
ATOM 2375 C CA . SER B 1 2 ? -1.425 -27.844 26.797 1 23.2 2 SER B CA 1
ATOM 2376 C C . SER B 1 2 ? -0.739 -27.984 25.438 1 23.2 2 SER B C 1
ATOM 2378 O O . SER B 1 2 ? -0.906 -27.141 24.562 1 23.2 2 SER B O 1
ATOM 2380 N N . ARG B 1 3 ? 0.443 -28.766 25.359 1 28.09 3 ARG B N 1
ATOM 2381 C CA . ARG B 1 3 ? 1.507 -29.172 24.453 1 28.09 3 ARG B CA 1
ATOM 2382 C C . ARG B 1 3 ? 0.932 -29.719 23.156 1 28.09 3 ARG B C 1
ATOM 2384 O O . ARG B 1 3 ? 0.139 -30.656 23.156 1 28.09 3 ARG B O 1
ATOM 2391 N N . LEU B 1 4 ? 0.538 -28.703 22.375 1 31.72 4 LEU B N 1
ATOM 2392 C CA . LEU B 1 4 ? -0.011 -28.984 21.062 1 31.72 4 LEU B CA 1
ATOM 2393 C C . LEU B 1 4 ? 0.674 -30.188 20.422 1 31.72 4 LEU B C 1
ATOM 2395 O O . LEU B 1 4 ? 1.639 -30.047 19.672 1 31.72 4 LEU B O 1
ATOM 2399 N N . ILE B 1 5 ? 0.89 -31.312 21.125 1 34.62 5 ILE B N 1
ATOM 2400 C CA . ILE B 1 5 ? 1.486 -32.625 20.906 1 34.62 5 ILE B CA 1
ATOM 2401 C C . ILE B 1 5 ? 0.833 -33.312 19.703 1 34.62 5 ILE B C 1
ATOM 2403 O O . ILE B 1 5 ? 1.521 -33.875 18.859 1 34.62 5 ILE B O 1
ATOM 2407 N N . ASP B 1 6 ? -0.465 -33.656 19.812 1 31.44 6 ASP B N 1
ATOM 2408 C CA . ASP B 1 6 ? -1.076 -34.75 19.047 1 31.44 6 ASP B CA 1
ATOM 2409 C C . ASP B 1 6 ? -1.479 -34.25 17.656 1 31.44 6 ASP B C 1
ATOM 2411 O O . ASP B 1 6 ? -2.029 -33.156 17.5 1 31.44 6 ASP B O 1
ATOM 2415 N N . LEU B 1 7 ? -0.758 -34.656 16.594 1 35.56 7 LEU B N 1
ATOM 2416 C CA . LEU B 1 7 ? -1.067 -34.562 15.164 1 35.56 7 LEU B CA 1
ATOM 2417 C C . LEU B 1 7 ? -2.531 -34.906 14.906 1 35.56 7 LEU B C 1
ATOM 2419 O O . LEU B 1 7 ? -3.062 -35.875 15.492 1 35.56 7 LEU B O 1
ATOM 2423 N N . PRO B 1 8 ? -3.314 -34.094 14.586 1 36.25 8 PRO B N 1
ATOM 2424 C CA . PRO B 1 8 ? -4.648 -34.625 14.305 1 36.25 8 PRO B CA 1
ATOM 2425 C C . PRO B 1 8 ? -4.609 -35.875 13.414 1 36.25 8 PRO B C 1
ATOM 2427 O O . PRO B 1 8 ? -3.654 -36.062 12.656 1 36.25 8 PRO B O 1
ATOM 2430 N N . LYS B 1 9 ? -5.277 -36.969 13.609 1 40.41 9 LYS B N 1
ATOM 2431 C CA . LYS B 1 9 ? -5.414 -38.281 13.039 1 40.41 9 LYS B CA 1
ATOM 2432 C C . LYS B 1 9 ? -5.359 -38.25 11.516 1 40.41 9 LYS B C 1
ATOM 2434 O O . LYS B 1 9 ? -4.938 -39.219 10.883 1 40.41 9 LYS B O 1
ATOM 2439 N N . SER B 1 10 ? -5.961 -37.25 10.891 1 37.16 10 SER B N 1
ATOM 2440 C CA . SER B 1 10 ? -6.074 -37.25 9.438 1 37.16 10 SER B CA 1
ATOM 2441 C C . SER B 1 10 ? -4.707 -37.125 8.773 1 37.16 10 SER B C 1
ATOM 2443 O O . SER B 1 10 ? -4.574 -37.312 7.566 1 37.16 10 SER B O 1
ATOM 2445 N N . VAL B 1 11 ? -3.721 -36.469 9.375 1 39.44 11 VAL B N 1
ATOM 2446 C CA . VAL B 1 11 ? -2.357 -36.375 8.875 1 39.44 11 VAL B CA 1
ATOM 2447 C C . VAL B 1 11 ? -1.523 -37.562 9.391 1 39.44 11 VAL B C 1
ATOM 2449 O O . VAL B 1 11 ? -0.297 -37.562 9.258 1 39.44 11 VAL B O 1
ATOM 2452 N N . GLU B 1 12 ? -1.845 -38.5 10.18 1 37.59 12 GLU B N 1
ATOM 2453 C CA . GLU B 1 12 ? -1.05 -39.594 10.711 1 37.59 12 GLU B CA 1
ATOM 2454 C C . GLU B 1 12 ? -0.209 -40.25 9.617 1 37.59 12 GLU B C 1
ATOM 2456 O O . GLU B 1 12 ? 0.939 -40.625 9.859 1 37.59 12 GLU B O 1
ATOM 2461 N N . GLY B 1 13 ? -0.814 -40.844 8.586 1 36.06 13 GLY B N 1
ATOM 2462 C CA . GLY B 1 13 ? -0.076 -41.688 7.633 1 36.06 13 GLY B CA 1
ATOM 2463 C C . GLY B 1 13 ? 0.92 -40.875 6.809 1 36.06 13 GLY B C 1
ATOM 2464 O O . GLY B 1 13 ? 1.733 -41.469 6.086 1 36.06 13 GLY B O 1
ATOM 2465 N N . LEU B 1 14 ? 0.521 -39.812 6.324 1 37.16 14 LEU B N 1
ATOM 2466 C CA . LEU B 1 14 ? 1.343 -39.281 5.25 1 37.16 14 LEU B CA 1
ATOM 2467 C C . LEU B 1 14 ? 2.637 -38.688 5.797 1 37.16 14 LEU B C 1
ATOM 2469 O O . LEU B 1 14 ? 3.699 -38.812 5.191 1 37.16 14 LEU B O 1
ATOM 2473 N N . MET B 1 15 ? 2.709 -37.531 6.469 1 39.31 15 MET B N 1
ATOM 2474 C CA . MET B 1 15 ? 4.012 -36.969 6.816 1 39.31 15 MET B CA 1
ATOM 2475 C C . MET B 1 15 ? 4.598 -37.656 8.039 1 39.31 15 MET B C 1
ATOM 2477 O O . MET B 1 15 ? 3.895 -37.906 9.023 1 39.31 15 MET B O 1
ATOM 2481 N N . ALA B 1 16 ? 5.641 -38.625 7.828 1 37.94 16 ALA B N 1
ATOM 2482 C CA . ALA B 1 16 ? 6.422 -39.219 8.906 1 37.94 16 ALA B CA 1
ATOM 2483 C C . ALA B 1 16 ? 6.711 -38.188 10.008 1 37.94 16 ALA B C 1
ATOM 2485 O O . ALA B 1 16 ? 6.836 -37 9.734 1 37.94 16 ALA B O 1
ATOM 2486 N N . LYS B 1 17 ? 6.43 -38.469 11.281 1 41.22 17 LYS B N 1
ATOM 2487 C CA . LYS B 1 17 ? 6.77 -37.781 12.531 1 41.22 17 LYS B CA 1
ATOM 2488 C C . LYS B 1 17 ? 8.148 -37.156 12.445 1 41.22 17 LYS B C 1
ATOM 2490 O O . LYS B 1 17 ? 8.383 -36.094 13.016 1 41.22 17 LYS B O 1
ATOM 2495 N N . ASP B 1 18 ? 9.078 -37.812 11.773 1 40.25 18 ASP B N 1
ATOM 2496 C CA . ASP B 1 18 ? 10.469 -37.406 11.734 1 40.25 18 ASP B CA 1
ATOM 2497 C C . ASP B 1 18 ? 10.625 -36.094 10.945 1 40.25 18 ASP B C 1
ATOM 2499 O O . ASP B 1 18 ? 11.414 -35.219 11.328 1 40.25 18 ASP B O 1
ATOM 2503 N N . VAL B 1 19 ? 9.93 -36 9.883 1 42.28 19 VAL B N 1
ATOM 2504 C CA . VAL B 1 19 ? 10.078 -34.781 9.094 1 42.28 19 VAL B CA 1
ATOM 2505 C C . VAL B 1 19 ? 9.523 -33.594 9.859 1 42.28 19 VAL B C 1
ATOM 2507 O O . VAL B 1 19 ? 10.094 -32.5 9.82 1 42.28 19 VAL B O 1
ATOM 2510 N N . TYR B 1 20 ? 8.438 -33.812 10.648 1 41.09 20 TYR B N 1
ATOM 2511 C CA . TYR B 1 20 ? 7.93 -32.75 11.516 1 41.09 20 TYR B CA 1
ATOM 2512 C C . TYR B 1 20 ? 8.953 -32.375 12.586 1 41.09 20 TYR B C 1
ATOM 2514 O O . TYR B 1 20 ? 9.188 -31.203 12.867 1 41.09 20 TYR B O 1
ATOM 2522 N N . GLU B 1 21 ? 9.484 -33.406 13.18 1 42.72 21 GLU B N 1
ATOM 2523 C CA . GLU B 1 21 ? 10.469 -33.156 14.234 1 42.72 21 GLU B CA 1
ATOM 2524 C C . GLU B 1 21 ? 11.734 -32.5 13.664 1 42.72 21 GLU B C 1
ATOM 2526 O O . GLU B 1 21 ? 12.328 -31.641 14.297 1 42.72 21 GLU B O 1
ATOM 2531 N N . LYS B 1 22 ? 12.18 -32.938 12.539 1 41.78 22 LYS B N 1
ATOM 2532 C CA . LYS B 1 22 ? 13.375 -32.344 11.93 1 41.78 22 LYS B CA 1
ATOM 2533 C C . LYS B 1 22 ? 13.117 -30.906 11.477 1 41.78 22 LYS B C 1
ATOM 2535 O O . LYS B 1 22 ? 13.969 -30.031 11.656 1 41.78 22 LYS B O 1
ATOM 2540 N N . ALA B 1 23 ? 11.984 -30.688 10.945 1 40.47 23 ALA B N 1
ATOM 2541 C CA . ALA B 1 23 ? 11.617 -29.312 10.609 1 40.47 23 ALA B CA 1
ATOM 2542 C C . ALA B 1 23 ? 11.539 -28.453 11.867 1 40.47 23 ALA B C 1
ATOM 2544 O O . ALA B 1 23 ? 11.992 -27.312 11.867 1 40.47 23 ALA B O 1
ATOM 2545 N N . ARG B 1 24 ? 11.07 -29.047 12.953 1 39.34 24 ARG B N 1
ATOM 2546 C CA . ARG B 1 24 ? 11.055 -28.391 14.25 1 39.34 24 ARG B CA 1
ATOM 2547 C C . ARG B 1 24 ? 12.477 -28.188 14.773 1 39.34 24 ARG B C 1
ATOM 2549 O O . ARG B 1 24 ? 12.797 -27.109 15.281 1 39.34 24 ARG B O 1
ATOM 2556 N N . ALA B 1 25 ? 13.289 -29.219 14.844 1 40.47 25 ALA B N 1
ATOM 2557 C CA . ALA B 1 25 ? 14.664 -29.141 15.336 1 40.47 25 ALA B CA 1
ATOM 2558 C C . ALA B 1 25 ? 15.492 -28.172 14.492 1 40.47 25 ALA B C 1
ATOM 2560 O O . ALA B 1 25 ? 16.328 -27.422 15.016 1 40.47 25 ALA B O 1
ATOM 2561 N N . TYR B 1 26 ? 15.484 -28.25 13.195 1 38.06 26 TYR B N 1
ATOM 2562 C CA . TYR B 1 26 ? 16.156 -27.297 12.312 1 38.06 26 TYR B CA 1
ATOM 2563 C C . TYR B 1 26 ? 15.68 -25.875 12.594 1 38.06 26 TYR B C 1
ATOM 2565 O O . TYR B 1 26 ? 16.469 -24.938 12.555 1 38.06 26 TYR B O 1
ATOM 2573 N N . ALA B 1 27 ? 14.477 -25.719 12.898 1 38 27 ALA B N 1
ATOM 2574 C CA . ALA B 1 27 ? 13.938 -24.438 13.297 1 38 27 ALA B CA 1
ATOM 2575 C C . ALA B 1 27 ? 14.539 -23.969 14.625 1 38 27 ALA B C 1
ATOM 2577 O O . ALA B 1 27 ? 14.789 -22.781 14.828 1 38 27 ALA B O 1
ATOM 2578 N N . LEU B 1 28 ? 14.742 -24.906 15.609 1 35.47 28 LEU B N 1
ATOM 2579 C CA . LEU B 1 28 ? 15.32 -24.578 16.906 1 35.47 28 LEU B CA 1
ATOM 2580 C C . LEU B 1 28 ? 16.812 -24.266 16.781 1 35.47 28 LEU B C 1
ATOM 2582 O O . LEU B 1 28 ? 17.344 -23.438 17.516 1 35.47 28 LEU B O 1
ATOM 2586 N N . ASP B 1 29 ? 17.641 -25.109 16.172 1 35.78 29 ASP B N 1
ATOM 2587 C CA . ASP B 1 29 ? 19.094 -24.922 16.188 1 35.78 29 ASP B CA 1
ATOM 2588 C C . ASP B 1 29 ? 19.5 -23.688 15.375 1 35.78 29 ASP B C 1
ATOM 2590 O O . ASP B 1 29 ? 20.656 -23.266 15.43 1 35.78 29 ASP B O 1
ATOM 2594 N N . ARG B 1 30 ? 19 -23.422 14.164 1 36.69 30 ARG B N 1
ATOM 2595 C CA . ARG B 1 30 ? 19.562 -22.281 13.461 1 36.69 30 ARG B CA 1
ATOM 2596 C C . ARG B 1 30 ? 19.344 -20.984 14.25 1 36.69 30 ARG B C 1
ATOM 2598 O O . ARG B 1 30 ? 18.219 -20.547 14.414 1 36.69 30 ARG B O 1
ATOM 2605 N N . ASN B 1 31 ? 20.25 -20.672 15.109 1 35.59 31 ASN B N 1
ATOM 2606 C CA . ASN B 1 31 ? 20.406 -19.5 15.961 1 35.59 31 ASN B CA 1
ATOM 2607 C C . ASN B 1 31 ? 20.062 -18.203 15.219 1 35.59 31 ASN B C 1
ATOM 2609 O O . ASN B 1 31 ? 20.188 -18.141 13.992 1 35.59 31 ASN B O 1
ATOM 2613 N N . SER B 1 32 ? 19.359 -17.266 15.859 1 37.53 32 SER B N 1
ATOM 2614 C CA . SER B 1 32 ? 18.984 -15.922 15.43 1 37.53 32 SER B CA 1
ATOM 2615 C C . SER B 1 32 ? 20.078 -15.281 14.578 1 37.53 32 SER B C 1
ATOM 2617 O O . SER B 1 32 ? 19.781 -14.641 13.562 1 37.53 32 SER B O 1
ATOM 2619 N N . PHE B 1 33 ? 21.266 -15.422 15.125 1 38.34 33 PHE B N 1
ATOM 2620 C CA . PHE B 1 33 ? 22.422 -14.812 14.5 1 38.34 33 PHE B CA 1
ATOM 2621 C C . PHE B 1 33 ? 22.734 -15.477 13.164 1 38.34 33 PHE B C 1
ATOM 2623 O O . PHE B 1 33 ? 23.141 -14.805 12.211 1 38.34 33 PHE B O 1
ATOM 2630 N N . GLY B 1 34 ? 22.672 -16.719 13.039 1 40.84 34 GLY B N 1
ATOM 2631 C CA . GLY B 1 34 ? 22.953 -17.422 11.797 1 40.84 34 GLY B CA 1
ATOM 2632 C C . GLY B 1 34 ? 21.969 -17.094 10.695 1 40.84 34 GLY B C 1
ATOM 2633 O O . GLY B 1 34 ? 22.344 -16.984 9.523 1 40.84 34 GLY B O 1
ATOM 2634 N N . ILE B 1 35 ? 20.781 -16.922 11.031 1 41.78 35 ILE B N 1
ATOM 2635 C CA . ILE B 1 35 ? 19.766 -16.516 10.07 1 41.78 35 ILE B CA 1
ATOM 2636 C C . ILE B 1 35 ? 20.047 -15.102 9.578 1 41.78 35 ILE B C 1
ATOM 2638 O O . ILE B 1 35 ? 19.969 -14.828 8.375 1 41.78 35 ILE B O 1
ATOM 2642 N N . VAL B 1 36 ? 20.375 -14.273 10.531 1 42.25 36 VAL B N 1
ATOM 2643 C CA . VAL B 1 36 ? 20.766 -12.93 10.133 1 42.25 36 VAL B CA 1
ATOM 2644 C C . VAL B 1 36 ? 22.016 -12.992 9.258 1 42.25 36 VAL B C 1
ATOM 2646 O O . VAL B 1 36 ? 22.109 -12.297 8.25 1 42.25 36 VAL B O 1
ATOM 2649 N N . GLN B 1 37 ? 23 -13.719 9.664 1 41 37 GLN B N 1
ATOM 2650 C CA . GLN B 1 37 ? 24.219 -13.883 8.875 1 41 37 GLN B CA 1
ATOM 2651 C C . GLN B 1 37 ? 23.906 -14.492 7.512 1 41 37 GLN B C 1
ATOM 2653 O O . GLN B 1 37 ? 24.516 -14.117 6.504 1 41 37 GLN B O 1
ATOM 2658 N N . ASP B 1 38 ? 23.062 -15.359 7.375 1 41.94 38 ASP B N 1
ATOM 2659 C CA . ASP B 1 38 ? 22.703 -15.977 6.105 1 41.94 38 ASP B CA 1
ATOM 2660 C C . ASP B 1 38 ? 21.938 -15 5.223 1 41.94 38 ASP B C 1
ATOM 2662 O O . ASP B 1 38 ? 22.156 -14.93 4.012 1 41.94 38 ASP B O 1
ATOM 2666 N N . ILE B 1 39 ? 21.016 -14.289 5.812 1 43.62 39 ILE B N 1
ATOM 2667 C CA . ILE B 1 39 ? 20.344 -13.227 5.078 1 43.62 39 ILE B CA 1
ATOM 2668 C C . ILE B 1 39 ? 21.359 -12.18 4.629 1 43.62 39 ILE B C 1
ATOM 2670 O O . ILE B 1 39 ? 21.344 -11.75 3.471 1 43.62 39 ILE B O 1
ATOM 2674 N N . TYR B 1 40 ? 22.141 -11.727 5.598 1 41.81 40 TYR B N 1
ATOM 2675 C CA . TYR B 1 40 ? 23.203 -10.781 5.293 1 41.81 40 TYR B CA 1
ATOM 2676 C C . TYR B 1 40 ? 24.188 -11.375 4.301 1 41.81 40 TYR B C 1
ATOM 2678 O O . TYR B 1 40 ? 24.609 -10.711 3.354 1 41.81 40 TYR B O 1
ATOM 2686 N N . SER B 1 41 ? 24.734 -12.484 4.527 1 41.19 41 SER B N 1
ATOM 2687 C CA . SER B 1 41 ? 25.672 -13.125 3.613 1 41.19 41 SER B CA 1
ATOM 2688 C C . SER B 1 41 ? 25.047 -13.336 2.238 1 41.19 41 SER B C 1
ATOM 2690 O O . SER B 1 41 ? 25.719 -13.203 1.216 1 41.19 41 SER B O 1
ATOM 2692 N N . LYS B 1 42 ? 23.922 -13.797 2.16 1 41.44 42 LYS B N 1
ATOM 2693 C CA . LYS B 1 42 ? 23.25 -13.992 0.882 1 41.44 42 LYS B CA 1
ATOM 2694 C C . LYS B 1 42 ? 22.938 -12.656 0.208 1 41.44 42 LYS B C 1
ATOM 2696 O O . LYS B 1 42 ? 23.031 -12.539 -1.016 1 41.44 42 LYS B O 1
ATOM 2701 N N . ILE B 1 43 ? 22.438 -11.633 0.877 1 40.56 43 ILE B N 1
ATOM 2702 C CA . ILE B 1 43 ? 22.453 -10.281 0.326 1 40.56 43 ILE B CA 1
ATOM 2703 C C . ILE B 1 43 ? 23.859 -9.922 -0.13 1 40.56 43 ILE B C 1
ATOM 2705 O O . ILE B 1 43 ? 24.047 -9.305 -1.18 1 40.56 43 ILE B O 1
ATOM 2709 N N . PHE B 1 44 ? 24.875 -10.172 0.603 1 38.59 44 PHE B N 1
ATOM 2710 C CA . PHE B 1 44 ? 26.25 -9.789 0.301 1 38.59 44 PHE B CA 1
ATOM 2711 C C . PHE B 1 44 ? 26.969 -10.891 -0.468 1 38.59 44 PHE B C 1
ATOM 2713 O O . PHE B 1 44 ? 28.062 -10.688 -0.975 1 38.59 44 PHE B O 1
ATOM 2720 N N . ASN B 1 45 ? 26.859 -12.055 -0.226 1 39.47 45 ASN B N 1
ATOM 2721 C CA . ASN B 1 45 ? 27.734 -12.922 -0.996 1 39.47 45 ASN B CA 1
ATOM 2722 C C . ASN B 1 45 ? 27.547 -12.727 -2.498 1 39.47 45 ASN B C 1
ATOM 2724 O O . ASN B 1 45 ? 26.641 -12.023 -2.924 1 39.47 45 ASN B O 1
ATOM 2728 N N . THR B 1 46 ? 28 -13.859 -3.338 1 41.22 46 THR B N 1
ATOM 2729 C CA . THR B 1 46 ? 28.469 -13.898 -4.719 1 41.22 46 THR B CA 1
ATOM 2730 C C . THR B 1 46 ? 27.484 -13.195 -5.645 1 41.22 46 THR B C 1
ATOM 2732 O O . THR B 1 46 ? 27.891 -12.461 -6.547 1 41.22 46 THR B O 1
ATOM 2735 N N . THR B 1 47 ? 26.047 -13.453 -5.949 1 47.75 47 THR B N 1
ATOM 2736 C CA . THR B 1 47 ? 25.5 -12.875 -7.176 1 47.75 47 THR B CA 1
ATOM 2737 C C . THR B 1 47 ? 25.172 -11.398 -6.984 1 47.75 47 THR B C 1
ATOM 2739 O O . THR B 1 47 ? 24.047 -11.055 -6.598 1 47.75 47 THR B O 1
ATOM 2742 N N . THR B 1 48 ? 25.75 -10.781 -6.281 1 52.44 48 THR B N 1
ATOM 2743 C CA . THR B 1 48 ? 25.672 -9.359 -5.965 1 52.44 48 THR B CA 1
ATOM 2744 C C . THR B 1 48 ? 25.641 -8.523 -7.242 1 52.44 48 THR B C 1
ATOM 2746 O O . THR B 1 48 ? 24.844 -7.586 -7.355 1 52.44 48 THR B O 1
ATOM 2749 N N . ALA B 1 49 ? 26.75 -8.992 -8.008 1 56.91 49 ALA B N 1
ATOM 2750 C CA . ALA B 1 49 ? 26.719 -8.25 -9.266 1 56.91 49 ALA B CA 1
ATOM 2751 C C . ALA B 1 49 ? 25.359 -8.375 -9.945 1 56.91 49 ALA B C 1
ATOM 2753 O O . ALA B 1 49 ? 24.828 -7.387 -10.461 1 56.91 49 ALA B O 1
ATOM 2754 N N . PHE B 1 50 ? 24.922 -9.672 -9.945 1 60.75 50 PHE B N 1
ATOM 2755 C CA . PHE B 1 50 ? 23.609 -9.906 -10.547 1 60.75 50 PHE B CA 1
ATOM 2756 C C . PHE B 1 50 ? 22.531 -9.141 -9.797 1 60.75 50 PHE B C 1
ATOM 2758 O O . PHE B 1 50 ? 21.625 -8.562 -10.414 1 60.75 50 PHE B O 1
ATOM 2765 N N . PHE B 1 51 ? 22.75 -9.133 -8.656 1 59.47 51 PHE B N 1
ATOM 2766 C CA . PHE B 1 51 ? 21.781 -8.422 -7.836 1 59.47 51 PHE B CA 1
ATOM 2767 C C . PHE B 1 51 ? 21.828 -6.922 -8.117 1 59.47 51 PHE B C 1
ATOM 2769 O O . PHE B 1 51 ? 20.797 -6.27 -8.25 1 59.47 51 PHE B O 1
ATOM 2776 N N . ILE B 1 52 ? 23.047 -6.504 -8.172 1 60.81 52 ILE B N 1
ATOM 2777 C CA . ILE B 1 52 ? 23.203 -5.078 -8.43 1 60.81 52 ILE B CA 1
ATOM 2778 C C . ILE B 1 52 ? 22.641 -4.742 -9.812 1 60.81 52 ILE B C 1
ATOM 2780 O O . ILE B 1 52 ? 21.938 -3.744 -9.984 1 60.81 52 ILE B O 1
ATOM 2784 N N . LYS B 1 53 ? 23.016 -5.551 -10.766 1 71.31 53 LYS B N 1
ATOM 2785 C CA . LYS B 1 53 ? 22.516 -5.332 -12.117 1 71.31 53 LYS B CA 1
ATOM 2786 C C . LYS B 1 53 ? 21 -5.387 -12.148 1 71.31 53 LYS B C 1
ATOM 2788 O O . LYS B 1 53 ? 20.359 -4.574 -12.812 1 71.31 53 LYS B O 1
ATOM 2793 N N . ASP B 1 54 ? 20.516 -6.332 -11.469 1 71.94 54 ASP B N 1
ATOM 2794 C CA . ASP B 1 54 ? 19.062 -6.484 -11.414 1 71.94 54 ASP B CA 1
ATOM 2795 C C . ASP B 1 54 ? 18.406 -5.277 -10.75 1 71.94 54 ASP B C 1
ATOM 2797 O O . ASP B 1 54 ? 17.344 -4.82 -11.18 1 71.94 54 ASP B O 1
ATOM 2801 N N . GLU B 1 55 ? 19.062 -4.801 -9.781 1 65.62 55 GLU B N 1
ATOM 2802 C CA . GLU B 1 55 ? 18.516 -3.641 -9.086 1 65.62 55 GLU B CA 1
ATOM 2803 C C . GLU B 1 55 ? 18.562 -2.396 -9.969 1 65.62 55 GLU B C 1
ATOM 2805 O O . GLU B 1 55 ? 17.641 -1.581 -9.945 1 65.62 55 GLU B O 1
ATOM 2810 N N . ILE B 1 56 ? 19.641 -2.299 -10.648 1 69.25 56 ILE B N 1
ATOM 2811 C CA . ILE B 1 56 ? 19.75 -1.17 -11.562 1 69.25 56 ILE B CA 1
ATOM 2812 C C . ILE B 1 56 ? 18.688 -1.268 -12.648 1 69.25 56 ILE B C 1
ATOM 2814 O O . ILE B 1 56 ? 18.031 -0.274 -12.969 1 69.25 56 ILE B O 1
ATOM 2818 N N . LYS B 1 57 ? 18.531 -2.42 -13.156 1 77.44 57 LYS B N 1
ATOM 2819 C CA . LYS B 1 57 ? 17.5 -2.637 -14.172 1 77.44 57 LYS B CA 1
ATOM 2820 C C . LYS B 1 57 ? 16.109 -2.305 -13.625 1 77.44 57 LYS B C 1
ATOM 2822 O O . LYS B 1 57 ? 15.312 -1.659 -14.305 1 77.44 57 LYS B O 1
ATOM 2827 N N . LYS B 1 58 ? 15.898 -2.793 -12.477 1 75 58 LYS B N 1
ATOM 2828 C CA . LYS B 1 58 ? 14.617 -2.506 -11.844 1 75 58 LYS B CA 1
ATOM 2829 C C . LYS B 1 58 ? 14.406 -1.002 -11.688 1 75 58 LYS B C 1
ATOM 2831 O O . LYS B 1 58 ? 13.305 -0.498 -11.906 1 75 58 LYS B O 1
ATOM 2836 N N . PHE B 1 59 ? 15.516 -0.404 -11.367 1 68.62 59 PHE B N 1
ATOM 2837 C CA . PHE B 1 59 ? 15.453 1.042 -11.188 1 68.62 59 PHE B CA 1
ATOM 2838 C C . PHE B 1 59 ? 15.141 1.737 -12.5 1 68.62 59 PHE B C 1
ATOM 2840 O O . PHE B 1 59 ? 14.273 2.617 -12.555 1 68.62 59 PHE B O 1
ATOM 2847 N N . VAL B 1 60 ? 15.805 1.355 -13.508 1 75.5 60 VAL B N 1
ATOM 2848 C CA . VAL B 1 60 ? 15.617 1.971 -14.82 1 75.5 60 VAL B CA 1
ATOM 2849 C C . VAL B 1 60 ? 14.195 1.732 -15.312 1 75.5 60 VAL B C 1
ATOM 2851 O O . VAL B 1 60 ? 13.531 2.66 -15.781 1 75.5 60 VAL B O 1
ATOM 2854 N N . VAL B 1 61 ? 13.672 0.54 -15.172 1 79.5 61 VAL B N 1
ATOM 2855 C CA . VAL B 1 61 ? 12.32 0.192 -15.609 1 79.5 61 VAL B CA 1
ATOM 2856 C C . VAL B 1 61 ? 11.297 1.009 -14.82 1 79.5 61 VAL B C 1
ATOM 2858 O O . VAL B 1 61 ? 10.336 1.526 -15.398 1 79.5 61 VAL B O 1
ATOM 2861 N N . SER B 1 62 ? 11.531 1.092 -13.555 1 77.38 62 SER B N 1
ATOM 2862 C CA . SER B 1 62 ? 10.625 1.857 -12.711 1 77.38 62 SER B CA 1
ATOM 2863 C C . SER B 1 62 ? 10.586 3.326 -13.117 1 77.38 62 SER B C 1
ATOM 2865 O O . SER B 1 62 ? 9.523 3.949 -13.125 1 77.38 62 SER B O 1
ATOM 2867 N N . GLN B 1 63 ? 11.703 3.844 -13.453 1 71.56 63 GLN B N 1
ATOM 2868 C CA . GLN B 1 63 ? 11.766 5.246 -13.852 1 71.56 63 GLN B CA 1
ATOM 2869 C C . GLN B 1 63 ? 11.062 5.469 -15.195 1 71.56 63 GLN B C 1
ATOM 2871 O O . GLN B 1 63 ? 10.398 6.488 -15.391 1 71.56 63 GLN B O 1
ATOM 2876 N N . ILE B 1 64 ? 11.281 4.57 -16.047 1 78.25 64 ILE B N 1
ATOM 2877 C CA . ILE B 1 64 ? 10.672 4.676 -17.375 1 78.25 64 ILE B CA 1
ATOM 2878 C C . ILE B 1 64 ? 9.148 4.68 -17.234 1 78.25 64 ILE B C 1
ATOM 2880 O O . ILE B 1 64 ? 8.461 5.41 -17.953 1 78.25 64 ILE B O 1
ATOM 2884 N N . ILE B 1 65 ? 8.68 3.955 -16.281 1 79.94 65 ILE B N 1
ATOM 2885 C CA . ILE B 1 65 ? 7.238 3.852 -16.078 1 79.94 65 ILE B CA 1
ATOM 2886 C C . ILE B 1 65 ? 6.75 5.039 -15.242 1 79.94 65 ILE B C 1
ATOM 2888 O O . ILE B 1 65 ? 5.715 5.637 -15.547 1 79.94 65 ILE B O 1
ATOM 2892 N N . ALA B 1 66 ? 7.516 5.352 -14.258 1 74.81 66 ALA B N 1
ATOM 2893 C CA . ALA B 1 66 ? 7.109 6.379 -13.305 1 74.81 66 ALA B CA 1
ATOM 2894 C C . ALA B 1 66 ? 7.082 7.758 -13.961 1 74.81 66 ALA B C 1
ATOM 2896 O O . ALA B 1 66 ? 6.211 8.578 -13.656 1 74.81 66 ALA B O 1
ATOM 2897 N N . LEU B 1 67 ? 7.984 7.996 -14.828 1 74.38 67 LEU B N 1
ATOM 2898 C CA . LEU B 1 67 ? 8.117 9.328 -15.414 1 74.38 67 LEU B CA 1
ATOM 2899 C C . LEU B 1 67 ? 6.867 9.711 -16.188 1 74.38 67 LEU B C 1
ATOM 2901 O O . LEU B 1 67 ? 6.262 10.75 -15.938 1 74.38 67 LEU B O 1
ATOM 2905 N N . PRO B 1 68 ? 6.477 8.883 -17.109 1 79.12 68 PRO B N 1
ATOM 2906 C CA . PRO B 1 68 ? 5.246 9.219 -17.828 1 79.12 68 PRO B CA 1
ATOM 2907 C C . PRO B 1 68 ? 4.031 9.305 -16.906 1 79.12 68 PRO B C 1
ATOM 2909 O O . PRO B 1 68 ? 3.141 10.133 -17.125 1 79.12 68 PRO B O 1
ATOM 2912 N N . LEU B 1 69 ? 3.975 8.477 -15.945 1 79.94 69 LEU B N 1
ATOM 2913 C CA . LEU B 1 69 ? 2.867 8.508 -14.992 1 79.94 69 LEU B CA 1
ATOM 2914 C C . LEU B 1 69 ? 2.848 9.82 -14.219 1 79.94 69 LEU B C 1
ATOM 2916 O O . LEU B 1 69 ? 1.787 10.422 -14.031 1 79.94 69 LEU B O 1
ATOM 2920 N N . LEU B 1 70 ? 3.975 10.211 -13.828 1 72.75 70 LEU B N 1
ATOM 2921 C CA . LEU B 1 70 ? 4.09 11.469 -13.102 1 72.75 70 LEU B CA 1
ATOM 2922 C C . LEU B 1 70 ? 3.676 12.641 -13.984 1 72.75 70 LEU B C 1
ATOM 2924 O O . LEU B 1 70 ? 2.984 13.555 -13.523 1 72.75 70 LEU B O 1
ATOM 2928 N N . CYS B 1 71 ? 4.156 12.57 -15.172 1 73.94 71 CYS B N 1
ATOM 2929 C CA . CYS B 1 71 ? 3.783 13.625 -16.109 1 73.94 71 CYS B CA 1
ATOM 2930 C C . CYS B 1 71 ? 2.271 13.68 -16.297 1 73.94 71 CYS B C 1
ATOM 2932 O O . CYS B 1 71 ? 1.686 14.758 -16.344 1 73.94 71 CYS B O 1
ATOM 2934 N N . GLY B 1 72 ? 1.658 12.539 -16.453 1 77.25 72 GLY B N 1
ATOM 2935 C CA . GLY B 1 72 ? 0.21 12.484 -16.578 1 77.25 72 GLY B CA 1
ATOM 2936 C C . GLY B 1 72 ? -0.507 13.008 -15.344 1 77.25 72 GLY B C 1
ATOM 2937 O O . GLY B 1 72 ? -1.488 13.75 -15.461 1 77.25 72 GLY B O 1
ATOM 2938 N N . MET B 1 73 ? -0.024 12.703 -14.234 1 76.38 73 MET B N 1
ATOM 2939 C CA . MET B 1 73 ? -0.626 13.156 -12.984 1 76.38 73 MET B CA 1
ATOM 2940 C C . MET B 1 73 ? -0.512 14.664 -12.836 1 76.38 73 MET B C 1
ATOM 2942 O O . MET B 1 73 ? -1.471 15.328 -12.438 1 76.38 73 MET B O 1
ATOM 2946 N N . ILE B 1 74 ? 0.637 15.164 -13.195 1 68.5 74 ILE B N 1
ATOM 2947 C CA . ILE B 1 74 ? 0.872 16.609 -13.109 1 68.5 74 ILE B CA 1
ATOM 2948 C C . ILE B 1 74 ? -0.069 17.344 -14.062 1 68.5 74 ILE B C 1
ATOM 2950 O O . ILE B 1 74 ? -0.665 18.359 -13.703 1 68.5 74 ILE B O 1
ATOM 2954 N N . TRP B 1 75 ? -0.14 16.75 -15.172 1 75.25 75 TRP B N 1
ATOM 2955 C CA . TRP B 1 75 ? -1.028 17.344 -16.172 1 75.25 75 TRP B CA 1
ATOM 2956 C C . TRP B 1 75 ? -2.465 17.391 -15.656 1 75.25 75 TRP B C 1
ATOM 2958 O O . TRP B 1 75 ? -3.17 18.375 -15.844 1 75.25 75 TRP B O 1
ATOM 2968 N N . ILE B 1 76 ? -2.908 16.453 -14.977 1 77.12 76 ILE B N 1
ATOM 2969 C CA . ILE B 1 76 ? -4.27 16.375 -14.461 1 77.12 76 ILE B CA 1
ATOM 2970 C C . ILE B 1 76 ? -4.461 17.375 -13.328 1 77.12 76 ILE B C 1
ATOM 2972 O O . ILE B 1 76 ? -5.484 18.062 -13.258 1 77.12 76 ILE B O 1
ATOM 2976 N N . VAL B 1 77 ? -3.514 17.469 -12.484 1 68.25 77 VAL B N 1
ATOM 2977 C CA . VAL B 1 77 ? -3.611 18.375 -11.352 1 68.25 77 VAL B CA 1
ATOM 2978 C C . VAL B 1 77 ? -3.646 19.812 -11.844 1 68.25 77 VAL B C 1
ATOM 2980 O O . VAL B 1 77 ? -4.402 20.641 -11.32 1 68.25 77 VAL B O 1
ATOM 2983 N N . LYS B 1 78 ? -2.857 20.031 -12.828 1 64.94 78 LYS B N 1
ATOM 2984 C CA . LYS B 1 78 ? -2.773 21.391 -13.359 1 64.94 78 LYS B CA 1
ATOM 2985 C C . LYS B 1 78 ? -4.035 21.75 -14.133 1 64.94 78 LYS B C 1
ATOM 2987 O O . LYS B 1 78 ? -4.508 22.891 -14.055 1 64.94 78 LYS B O 1
ATOM 2992 N N . ASN B 1 79 ? -4.523 20.656 -14.75 1 69.56 79 ASN B N 1
ATOM 2993 C CA . ASN B 1 79 ? -5.605 20.969 -15.68 1 69.56 79 ASN B CA 1
ATOM 2994 C C . ASN B 1 79 ? -6.945 20.438 -15.18 1 69.56 79 ASN B C 1
ATOM 2996 O O . ASN B 1 79 ? -7.988 20.734 -15.766 1 69.56 79 ASN B O 1
ATOM 3000 N N . GLY B 1 80 ? -6.953 19.625 -14.172 1 66.06 80 GLY B N 1
ATOM 3001 C CA . GLY B 1 80 ? -8.156 18.875 -13.82 1 66.06 80 GLY B CA 1
ATOM 3002 C C . GLY B 1 80 ? -9.148 19.703 -13.016 1 66.06 80 GLY B C 1
ATOM 3003 O O . GLY B 1 80 ? -10.312 19.297 -12.867 1 66.06 80 GLY B O 1
ATOM 3004 N N . GLY B 1 81 ? -8.836 20.938 -12.594 1 62.94 81 GLY B N 1
ATOM 3005 C CA . GLY B 1 81 ? -9.789 21.75 -11.859 1 62.94 81 GLY B CA 1
ATOM 3006 C C . GLY B 1 81 ? -10.266 21.094 -10.578 1 62.94 81 GLY B C 1
ATOM 3007 O O . GLY B 1 81 ? -9.484 20.469 -9.867 1 62.94 81 GLY B O 1
ATOM 3008 N N . ASP B 1 82 ? -11.641 21.203 -10.336 1 60.97 82 ASP B N 1
ATOM 3009 C CA . ASP B 1 82 ? -12.25 20.734 -9.094 1 60.97 82 ASP B CA 1
ATOM 3010 C C . ASP B 1 82 ? -12.391 19.219 -9.086 1 60.97 82 ASP B C 1
ATOM 3012 O O . ASP B 1 82 ? -12.5 18.594 -8.016 1 60.97 82 ASP B O 1
ATOM 3016 N N . TYR B 1 83 ? -12.344 18.703 -10.281 1 69.38 83 TYR B N 1
ATOM 3017 C CA . TYR B 1 83 ? -12.578 17.266 -10.352 1 69.38 83 TYR B CA 1
ATOM 3018 C C . TYR B 1 83 ? -11.281 16.516 -10.609 1 69.38 83 TYR B C 1
ATOM 3020 O O . TYR B 1 83 ? -11.297 15.383 -11.109 1 69.38 83 TYR B O 1
ATOM 3028 N N . PHE B 1 84 ? -10.164 17.172 -10.266 1 70.94 84 PHE B N 1
ATOM 3029 C CA . PHE B 1 84 ? -8.883 16.562 -10.609 1 70.94 84 PHE B CA 1
ATOM 3030 C C . PHE B 1 84 ? -8.719 15.234 -9.898 1 70.94 84 PHE B C 1
ATOM 3032 O O . PHE B 1 84 ? -8.07 14.32 -10.422 1 70.94 84 PHE B O 1
ATOM 3039 N N . PHE B 1 85 ? -9.375 15.078 -8.812 1 70.06 85 PHE B N 1
ATOM 3040 C CA . PHE B 1 85 ? -9.25 13.852 -8.039 1 70.06 85 PHE B CA 1
ATOM 3041 C C . PHE B 1 85 ? -9.844 12.672 -8.805 1 70.06 85 PHE B C 1
ATOM 3043 O O . PHE B 1 85 ? -9.281 11.57 -8.797 1 70.06 85 PHE B O 1
ATOM 3050 N N . TRP B 1 86 ? -10.922 12.914 -9.453 1 75.88 86 TRP B N 1
ATOM 3051 C CA . TRP B 1 86 ? -11.555 11.844 -10.227 1 75.88 86 TRP B CA 1
ATOM 3052 C C . TRP B 1 86 ? -10.703 11.461 -11.43 1 75.88 86 TRP B C 1
ATOM 3054 O O . TRP B 1 86 ? -10.594 10.281 -11.766 1 75.88 86 TRP B O 1
ATOM 3064 N N . TYR B 1 87 ? -10.078 12.477 -12.008 1 79.56 87 TYR B N 1
ATOM 3065 C CA . TYR B 1 87 ? -9.219 12.211 -13.156 1 79.56 87 TYR B CA 1
ATOM 3066 C C . TYR B 1 87 ? -7.98 11.43 -12.734 1 79.56 87 TYR B C 1
ATOM 3068 O O . TYR B 1 87 ? -7.52 10.547 -13.461 1 79.56 87 TYR B O 1
ATOM 3076 N N . LEU B 1 88 ? -7.543 11.742 -11.57 1 78.5 88 LEU B N 1
ATOM 3077 C CA . LEU B 1 88 ? -6.387 11.016 -11.062 1 78.5 88 LEU B CA 1
ATOM 3078 C C . LEU B 1 88 ? -6.738 9.562 -10.773 1 78.5 88 LEU B C 1
ATOM 3080 O O . LEU B 1 88 ? -5.938 8.664 -11.031 1 78.5 88 LEU B O 1
ATOM 3084 N N . TRP B 1 89 ? -7.895 9.391 -10.289 1 79.06 89 TRP B N 1
ATOM 3085 C CA . TRP B 1 89 ? -8.359 8.039 -10.008 1 79.06 89 TRP B CA 1
ATOM 3086 C C . TRP B 1 89 ? -8.477 7.227 -11.289 1 79.06 89 TRP B C 1
ATOM 3088 O O . TRP B 1 89 ? -8.031 6.078 -11.352 1 79.06 89 TRP B O 1
ATOM 3098 N N . ILE B 1 90 ? -9.07 7.801 -12.266 1 85.94 90 ILE B N 1
ATOM 3099 C CA . ILE B 1 90 ? -9.242 7.117 -13.547 1 85.94 90 ILE B CA 1
ATOM 3100 C C . ILE B 1 90 ? -7.871 6.766 -14.125 1 85.94 90 ILE B C 1
ATOM 3102 O O . ILE B 1 90 ? -7.672 5.656 -14.633 1 85.94 90 ILE B O 1
ATOM 3106 N N . LEU B 1 91 ? -6.98 7.719 -14.07 1 84.69 91 LEU B N 1
ATOM 3107 C CA . LEU B 1 91 ? -5.629 7.457 -14.555 1 84.69 91 LEU B CA 1
ATOM 3108 C C . LEU B 1 91 ? -5 6.285 -13.812 1 84.69 91 LEU B C 1
ATOM 3110 O O . LEU B 1 91 ? -4.402 5.402 -14.43 1 84.69 91 LEU B O 1
ATOM 3114 N N . SER B 1 92 ? -5.184 6.305 -12.508 1 82.5 92 SER B N 1
ATOM 3115 C CA . SER B 1 92 ? -4.605 5.234 -11.695 1 82.5 92 SER B CA 1
ATOM 3116 C C . SER B 1 92 ? -5.195 3.879 -12.07 1 82.5 92 SER B C 1
ATOM 3118 O O . SER B 1 92 ? -4.477 2.879 -12.125 1 82.5 92 SER B O 1
ATOM 3120 N N . VAL B 1 93 ? -6.477 3.859 -12.352 1 84.19 93 VAL B N 1
ATOM 3121 C CA . VAL B 1 93 ? -7.148 2.617 -12.719 1 84.19 93 VAL B CA 1
ATOM 3122 C C . VAL B 1 93 ? -6.629 2.131 -14.07 1 84.19 93 VAL B C 1
ATOM 3124 O O . VAL B 1 93 ? -6.277 0.96 -14.227 1 84.19 93 VAL B O 1
ATOM 3127 N N . VAL B 1 94 ? -6.523 3.008 -14.977 1 86.81 94 VAL B N 1
ATOM 3128 C CA . VAL B 1 94 ? -6.086 2.666 -16.328 1 86.81 94 VAL B CA 1
ATOM 3129 C C . VAL B 1 94 ? -4.645 2.164 -16.297 1 86.81 94 VAL B C 1
ATOM 3131 O O . VAL B 1 94 ? -4.324 1.141 -16.906 1 86.81 94 VAL B O 1
ATOM 3134 N N . VAL B 1 95 ? -3.865 2.854 -15.555 1 84.19 95 VAL B N 1
ATOM 3135 C CA . VAL B 1 95 ? -2.459 2.475 -15.477 1 84.19 95 VAL B CA 1
ATOM 3136 C C . VAL B 1 95 ? -2.324 1.12 -14.781 1 84.19 95 VAL B C 1
ATOM 3138 O O . VAL B 1 95 ? -1.531 0.276 -15.211 1 84.19 95 VAL B O 1
ATOM 3141 N N . SER B 1 96 ? -3.094 0.94 -13.742 1 82.44 96 SER B N 1
ATOM 3142 C CA . SER B 1 96 ? -3.043 -0.333 -13.031 1 82.44 96 SER B CA 1
ATOM 3143 C C . SER B 1 96 ? -3.445 -1.489 -13.938 1 82.44 96 SER B C 1
ATOM 3145 O O . SER B 1 96 ? -2.801 -2.541 -13.938 1 82.44 96 SER B O 1
ATOM 3147 N N . LEU B 1 97 ? -4.48 -1.293 -14.688 1 82 97 LEU B N 1
ATOM 3148 C CA . LEU B 1 97 ? -4.93 -2.33 -15.609 1 82 97 LEU B CA 1
ATOM 3149 C C . LEU B 1 97 ? -3.893 -2.578 -16.688 1 82 97 LEU B C 1
ATOM 3151 O O . LEU B 1 97 ? -3.635 -3.729 -17.062 1 82 97 LEU B O 1
ATOM 3155 N N . PHE B 1 98 ? -3.352 -1.497 -17.141 1 83.38 98 PHE B N 1
ATOM 3156 C CA . PHE B 1 98 ? -2.316 -1.601 -18.172 1 83.38 98 PHE B CA 1
ATOM 3157 C C . PHE B 1 98 ? -1.092 -2.326 -17.625 1 83.38 98 PHE B C 1
ATOM 3159 O O . PHE B 1 98 ? -0.519 -3.182 -18.312 1 83.38 98 PHE B O 1
ATOM 3166 N N . MET B 1 99 ? -0.712 -2.051 -16.391 1 83.06 99 MET B N 1
ATOM 3167 C CA . MET B 1 99 ? 0.464 -2.672 -15.781 1 83.06 99 MET B CA 1
ATOM 3168 C C . MET B 1 99 ? 0.219 -4.152 -15.508 1 83.06 99 MET B C 1
ATOM 3170 O O . MET B 1 99 ? 1.146 -4.961 -15.578 1 83.06 99 MET B O 1
ATOM 3174 N N . MET B 1 100 ? -0.979 -4.5 -15.203 1 77.31 100 MET B N 1
ATOM 3175 C CA . MET B 1 100 ? -1.318 -5.902 -14.961 1 77.31 100 MET B CA 1
ATOM 3176 C C . MET B 1 100 ? -1.066 -6.746 -16.203 1 77.31 100 MET B C 1
ATOM 3178 O O . MET B 1 100 ? -0.702 -7.918 -16.109 1 77.31 100 MET B O 1
ATOM 3182 N N . ILE B 1 101 ? -1.188 -6.117 -17.359 1 75.44 101 ILE B N 1
ATOM 3183 C CA . ILE B 1 101 ? -0.979 -6.805 -18.625 1 75.44 101 ILE B CA 1
ATOM 3184 C C . ILE B 1 101 ? 0.488 -6.695 -19.047 1 75.44 101 ILE B C 1
ATOM 3186 O O . ILE B 1 101 ? 1.095 -7.68 -19.469 1 75.44 101 ILE B O 1
ATOM 3190 N N . LEU B 1 102 ? 1.045 -5.527 -18.812 1 78 102 LEU B N 1
ATOM 3191 C CA . LEU B 1 102 ? 2.381 -5.207 -19.312 1 78 102 LEU B CA 1
ATOM 3192 C C . LEU B 1 102 ? 3.451 -5.871 -18.453 1 78 102 LEU B C 1
ATOM 3194 O O . LEU B 1 102 ? 4.492 -6.285 -18.953 1 78 102 LEU B O 1
ATOM 3198 N N . TYR B 1 103 ? 3.207 -6.055 -17.203 1 80.75 103 TYR B N 1
ATOM 3199 C CA . TYR B 1 103 ? 4.234 -6.543 -16.297 1 80.75 103 TYR B CA 1
ATOM 3200 C C . TYR B 1 103 ? 4.68 -7.949 -16.672 1 80.75 103 TYR B C 1
ATOM 3202 O O . TYR B 1 103 ? 5.859 -8.188 -16.953 1 80.75 103 TYR B O 1
ATOM 3210 N N . PRO B 1 104 ? 3.83 -8.844 -16.766 1 76.5 104 PRO B N 1
ATOM 3211 C CA . PRO B 1 104 ? 4.254 -10.211 -17.078 1 76.5 104 PRO B CA 1
ATOM 3212 C C . PRO B 1 104 ? 4.754 -10.352 -18.516 1 76.5 104 PRO B C 1
ATOM 3214 O O . PRO B 1 104 ? 5.602 -11.203 -18.797 1 76.5 104 PRO B O 1
ATOM 3217 N N . GLU B 1 105 ? 4.305 -9.516 -19.453 1 76.62 105 GLU B N 1
ATOM 3218 C CA . GLU B 1 105 ? 4.637 -9.648 -20.859 1 76.62 105 GLU B CA 1
ATOM 3219 C C . GLU B 1 105 ? 5.961 -8.969 -21.188 1 76.62 105 GLU B C 1
ATOM 3221 O O . GLU B 1 105 ? 6.738 -9.453 -22.016 1 76.62 105 GLU B O 1
ATOM 3226 N N . VAL B 1 106 ? 6.234 -7.883 -20.516 1 80 106 VAL B N 1
ATOM 3227 C CA . VAL B 1 106 ? 7.371 -7.078 -20.953 1 80 106 VAL B CA 1
ATOM 3228 C C . VAL B 1 106 ? 8.391 -6.961 -19.828 1 80 106 VAL B C 1
ATOM 3230 O O . VAL B 1 106 ? 9.594 -7.086 -20.062 1 80 106 VAL B O 1
ATOM 3233 N N . ILE B 1 107 ? 7.965 -6.84 -18.625 1 80.69 107 ILE B N 1
ATOM 3234 C CA . ILE B 1 107 ? 8.875 -6.52 -17.531 1 80.69 107 ILE B CA 1
ATOM 3235 C C . ILE B 1 107 ? 9.477 -7.805 -16.969 1 80.69 107 ILE B C 1
ATOM 3237 O O . ILE B 1 107 ? 10.695 -7.895 -16.781 1 80.69 107 ILE B O 1
ATOM 3241 N N . ALA B 1 108 ? 8.68 -8.781 -16.766 1 77.25 108 ALA B N 1
ATOM 3242 C CA . ALA B 1 108 ? 9.141 -10.023 -16.156 1 77.25 108 ALA B CA 1
ATOM 3243 C C . ALA B 1 108 ? 10.234 -10.68 -17.016 1 77.25 108 ALA B C 1
ATOM 3245 O O . ALA B 1 108 ? 11.258 -11.117 -16.484 1 77.25 108 ALA B O 1
ATOM 3246 N N . PRO B 1 109 ? 10.07 -10.617 -18.344 1 79.81 109 PRO B N 1
ATOM 3247 C CA . PRO B 1 109 ? 11.086 -11.258 -19.172 1 79.81 109 PRO B CA 1
ATOM 3248 C C . PRO B 1 109 ? 12.414 -10.508 -19.172 1 79.81 109 PRO B C 1
ATOM 3250 O O . PRO B 1 109 ? 13.438 -11.047 -19.609 1 79.81 109 PRO B O 1
ATOM 3253 N N . LEU B 1 110 ? 12.375 -9.344 -18.703 1 78.88 110 LEU B N 1
ATOM 3254 C CA . LEU B 1 110 ? 13.617 -8.594 -18.578 1 78.88 110 LEU B CA 1
ATOM 3255 C C . LEU B 1 110 ? 14.477 -9.141 -17.438 1 78.88 110 LEU B C 1
ATOM 3257 O O . LEU B 1 110 ? 15.695 -8.969 -17.438 1 78.88 110 LEU B O 1
ATOM 3261 N N . PHE B 1 111 ? 13.867 -9.82 -16.562 1 75.69 111 PHE B N 1
ATOM 3262 C CA . PHE B 1 111 ? 14.586 -10.25 -15.367 1 75.69 111 PHE B CA 1
ATOM 3263 C C . PHE B 1 111 ? 14.727 -11.766 -15.336 1 75.69 111 PHE B C 1
ATOM 3265 O O . PHE B 1 111 ? 15.641 -12.297 -14.703 1 75.69 111 PHE B O 1
ATOM 3272 N N . ASP B 1 112 ? 13.766 -12.398 -15.969 1 77.06 112 ASP B N 1
ATOM 3273 C CA . ASP B 1 112 ? 13.758 -13.859 -15.961 1 77.06 112 ASP B CA 1
ATOM 3274 C C . ASP B 1 112 ? 13.812 -14.422 -17.375 1 77.06 112 ASP B C 1
ATOM 3276 O O . ASP B 1 112 ? 13.367 -13.773 -18.328 1 77.06 112 ASP B O 1
ATOM 3280 N N . LYS B 1 113 ? 14.398 -15.555 -17.453 1 81.19 113 LYS B N 1
ATOM 3281 C CA . LYS B 1 113 ? 14.461 -16.219 -18.75 1 81.19 113 LYS B CA 1
ATOM 3282 C C . LYS B 1 113 ? 13.25 -17.125 -18.953 1 81.19 113 LYS B C 1
ATOM 3284 O O . LYS B 1 113 ? 13.031 -18.062 -18.188 1 81.19 113 LYS B O 1
ATOM 3289 N N . TYR B 1 114 ? 12.523 -16.797 -19.906 1 86.44 114 TYR B N 1
ATOM 3290 C CA . TYR B 1 114 ? 11.344 -17.578 -20.281 1 86.44 114 TYR B CA 1
ATOM 3291 C C . TYR B 1 114 ? 11.633 -18.469 -21.484 1 86.44 114 TYR B C 1
ATOM 3293 O O . TYR B 1 114 ? 12.195 -18.016 -22.484 1 86.44 114 TYR B O 1
ATOM 3301 N N . SER B 1 115 ? 11.406 -19.719 -21.328 1 88.5 115 SER B N 1
ATOM 3302 C CA . SER B 1 115 ? 11.547 -20.672 -22.438 1 88.5 115 SER B CA 1
ATOM 3303 C C . SER B 1 115 ? 10.273 -21.484 -22.625 1 88.5 115 SER B C 1
ATOM 3305 O O . SER B 1 115 ? 9.57 -21.781 -21.672 1 88.5 115 SER B O 1
ATOM 3307 N N . PRO B 1 116 ? 10 -21.797 -23.906 1 91.94 116 PRO B N 1
ATOM 3308 C CA . PRO B 1 116 ? 8.828 -22.641 -24.141 1 91.94 116 PRO B CA 1
ATOM 3309 C C . PRO B 1 116 ? 8.945 -24.016 -23.484 1 91.94 116 PRO B C 1
ATOM 3311 O O . PRO B 1 116 ? 10.039 -24.594 -23.438 1 91.94 116 PRO B O 1
ATOM 3314 N N . LEU B 1 117 ? 7.844 -24.469 -22.938 1 92.25 117 LEU B N 1
ATOM 3315 C CA . LEU B 1 117 ? 7.832 -25.828 -22.391 1 92.25 117 LEU B CA 1
ATOM 3316 C C . LEU B 1 117 ? 8.102 -26.844 -23.484 1 92.25 117 LEU B C 1
ATOM 3318 O O . LEU B 1 117 ? 7.453 -26.828 -24.531 1 92.25 117 LEU B O 1
ATOM 3322 N N . PRO B 1 118 ? 9.094 -27.672 -23.25 1 89.69 118 PRO B N 1
ATOM 3323 C CA . PRO B 1 118 ? 9.406 -28.688 -24.25 1 89.69 118 PRO B CA 1
ATOM 3324 C C . PRO B 1 118 ? 8.25 -29.656 -24.5 1 89.69 118 PRO B C 1
ATOM 3326 O O . PRO B 1 118 ? 7.418 -29.875 -23.625 1 89.69 118 PRO B O 1
ATOM 3329 N N . ASP B 1 119 ? 8.352 -30.219 -25.766 1 92.31 119 ASP B N 1
ATOM 3330 C CA . ASP B 1 119 ? 7.336 -31.219 -26.094 1 92.31 119 ASP B CA 1
ATOM 3331 C C . ASP B 1 119 ? 7.465 -32.469 -25.219 1 92.31 119 ASP B C 1
ATOM 3333 O O . ASP B 1 119 ? 8.578 -32.875 -24.906 1 92.31 119 ASP B O 1
ATOM 3337 N N . GLY B 1 120 ? 6.301 -32.906 -24.703 1 92.06 120 GLY B N 1
ATOM 3338 C CA . GLY B 1 120 ? 6.262 -34.062 -23.828 1 92.06 120 GLY B CA 1
ATOM 3339 C C . GLY B 1 120 ? 4.891 -34.312 -23.219 1 92.06 120 GLY B C 1
ATOM 3340 O O . GLY B 1 120 ? 3.9 -33.719 -23.656 1 92.06 120 GLY B O 1
ATOM 3341 N N . GLU B 1 121 ? 4.883 -35.312 -22.375 1 94.06 121 GLU B N 1
ATOM 3342 C CA . GLU B 1 121 ? 3.623 -35.688 -21.75 1 94.06 121 GLU B CA 1
ATOM 3343 C C . GLU B 1 121 ? 3.021 -34.531 -20.969 1 94.06 121 GLU B C 1
ATOM 3345 O O . GLU B 1 121 ? 1.815 -34.281 -21.031 1 94.06 121 GLU B O 1
ATOM 3350 N N . LEU B 1 122 ? 3.863 -33.844 -20.281 1 94 122 LEU B N 1
ATOM 3351 C CA . LEU B 1 122 ? 3.402 -32.719 -19.469 1 94 122 LEU B CA 1
ATOM 3352 C C . LEU B 1 122 ? 2.742 -31.641 -20.328 1 94 122 LEU B C 1
ATOM 3354 O O . LEU B 1 122 ? 1.645 -31.172 -20.016 1 94 122 LEU B O 1
ATOM 3358 N N . LYS B 1 123 ? 3.375 -31.219 -21.359 1 95.31 123 LYS B N 1
ATOM 3359 C CA . LYS B 1 123 ? 2.834 -30.203 -22.281 1 95.31 123 LYS B CA 1
ATOM 3360 C C . LYS B 1 123 ? 1.494 -30.656 -22.859 1 95.31 123 LYS B C 1
ATOM 3362 O O . LYS B 1 123 ? 0.539 -29.875 -22.891 1 95.31 123 LYS B O 1
ATOM 3367 N N . GLN B 1 124 ? 1.458 -31.891 -23.297 1 96 124 GLN B N 1
ATOM 3368 C CA . GLN B 1 124 ? 0.238 -32.406 -23.891 1 96 124 GLN B CA 1
ATOM 3369 C C . GLN B 1 124 ? -0.911 -32.406 -22.875 1 96 124 GLN B C 1
ATOM 3371 O O . GLN B 1 124 ? -2.027 -32 -23.219 1 96 124 GLN B O 1
ATOM 3376 N N . LYS B 1 125 ? -0.634 -32.844 -21.766 1 96.31 125 LYS B N 1
ATOM 3377 C CA . LYS B 1 125 ? -1.673 -32.938 -20.734 1 96.31 125 LYS B CA 1
ATOM 3378 C C . LYS B 1 125 ? -2.15 -31.547 -20.328 1 96.31 125 LYS B C 1
ATOM 3380 O O . LYS B 1 125 ? -3.334 -31.344 -20.047 1 96.31 125 LYS B O 1
ATOM 3385 N N . ILE B 1 126 ? -1.256 -30.609 -20.281 1 96.25 126 ILE B N 1
ATOM 3386 C CA . ILE B 1 126 ? -1.618 -29.25 -19.938 1 96.25 126 ILE B CA 1
ATOM 3387 C C . ILE B 1 126 ? -2.52 -28.672 -21.031 1 96.25 126 ILE B C 1
ATOM 3389 O O . ILE B 1 126 ? -3.529 -28.016 -20.734 1 96.25 126 ILE B O 1
ATOM 3393 N N . GLU B 1 127 ? -2.137 -28.891 -22.234 1 95.69 127 GLU B N 1
ATOM 3394 C CA . GLU B 1 127 ? -2.93 -28.391 -23.359 1 95.69 127 GLU B CA 1
ATOM 3395 C C . GLU B 1 127 ? -4.316 -29.031 -23.375 1 95.69 127 GLU B C 1
ATOM 3397 O O . GLU B 1 127 ? -5.309 -28.359 -23.672 1 95.69 127 GLU B O 1
ATOM 3402 N N . GLU B 1 128 ? -4.359 -30.281 -23.047 1 96.38 128 GLU B N 1
ATOM 3403 C CA . GLU B 1 128 ? -5.645 -30.969 -22.969 1 96.38 128 GLU B CA 1
ATOM 3404 C C . GLU B 1 128 ? -6.516 -30.375 -21.859 1 96.38 128 GLU B C 1
ATOM 3406 O O . GLU B 1 128 ? -7.715 -30.172 -22.062 1 96.38 128 GLU B O 1
ATOM 3411 N N . LEU B 1 129 ? -5.922 -30.172 -20.75 1 96.12 129 LEU B N 1
ATOM 3412 C CA . LEU B 1 129 ? -6.648 -29.578 -19.641 1 96.12 129 LEU B CA 1
ATOM 3413 C C . LEU B 1 129 ? -7.18 -28.203 -20.016 1 96.12 129 LEU B C 1
ATOM 3415 O O . LEU B 1 129 ? -8.352 -27.906 -19.781 1 96.12 129 LEU B O 1
ATOM 3419 N N . ALA B 1 130 ? -6.352 -27.359 -20.609 1 95.31 130 ALA B N 1
ATOM 3420 C CA . ALA B 1 130 ? -6.746 -26.031 -21.031 1 95.31 130 ALA B CA 1
ATOM 3421 C C . ALA B 1 130 ? -7.887 -26.078 -22.047 1 95.31 130 ALA B C 1
ATOM 3423 O O . ALA B 1 130 ? -8.844 -25.312 -21.953 1 95.31 130 ALA B O 1
ATOM 3424 N N . ALA B 1 131 ? -7.789 -27 -22.938 1 94.56 131 ALA B N 1
ATOM 3425 C CA . ALA B 1 131 ? -8.805 -27.172 -23.969 1 94.56 131 ALA B CA 1
ATOM 3426 C C . ALA B 1 131 ? -10.133 -27.609 -23.375 1 94.56 131 ALA B C 1
ATOM 3428 O O . ALA B 1 131 ? -11.195 -27.156 -23.797 1 94.56 131 ALA B O 1
ATOM 3429 N N . SER B 1 132 ? -10.031 -28.5 -22.438 1 95.12 132 SER B N 1
ATOM 3430 C CA . SER B 1 132 ? -11.242 -29.016 -21.797 1 95.12 132 SER B CA 1
ATOM 3431 C C . SER B 1 132 ? -12.023 -27.891 -21.109 1 95.12 132 SER B C 1
ATOM 3433 O O . SER B 1 132 ? -13.242 -27.984 -20.953 1 95.12 132 SER B O 1
ATOM 3435 N N . LEU B 1 133 ? -11.391 -26.844 -20.75 1 95.06 133 LEU B N 1
ATOM 3436 C CA . LEU B 1 133 ? -12.016 -25.734 -20.047 1 95.06 133 LEU B CA 1
ATOM 3437 C C . LEU B 1 133 ? -12.234 -24.547 -20.984 1 95.06 133 LEU B C 1
ATOM 3439 O O . LEU B 1 133 ? -12.641 -23.469 -20.531 1 95.06 133 LEU B O 1
ATOM 3443 N N . LYS B 1 134 ? -11.836 -24.766 -22.281 1 93.19 134 LYS B N 1
ATOM 3444 C CA . LYS B 1 134 ? -11.93 -23.719 -23.297 1 93.19 134 LYS B CA 1
ATOM 3445 C C . LYS B 1 134 ? -11.102 -22.5 -22.906 1 93.19 134 LYS B C 1
ATOM 3447 O O . LYS B 1 134 ? -11.539 -21.359 -23.094 1 93.19 134 LYS B O 1
ATOM 3452 N N . PHE B 1 135 ? -10.094 -22.797 -22.141 1 93.19 135 PHE B N 1
ATOM 3453 C CA . PHE B 1 135 ? -9.125 -21.75 -21.828 1 93.19 135 PHE B CA 1
ATOM 3454 C C . PHE B 1 135 ? -8.328 -21.375 -23.062 1 93.19 135 PHE B C 1
ATOM 3456 O O . PHE B 1 135 ? -7.738 -22.234 -23.719 1 93.19 135 PHE B O 1
ATOM 3463 N N . PRO B 1 136 ? -8.32 -20.109 -23.438 1 91.38 136 PRO B N 1
ATOM 3464 C CA . PRO B 1 136 ? -7.605 -19.719 -24.656 1 91.38 136 PRO B CA 1
ATOM 3465 C C . PRO B 1 136 ? -6.094 -19.656 -24.453 1 91.38 136 PRO B C 1
ATOM 3467 O O . PRO B 1 136 ? -5.516 -18.562 -24.438 1 91.38 136 PRO B O 1
ATOM 3470 N N . LEU B 1 137 ? -5.512 -20.766 -24.328 1 91.75 137 LEU B N 1
ATOM 3471 C CA . LEU B 1 137 ? -4.074 -20.875 -24.109 1 91.75 137 LEU B CA 1
ATOM 3472 C C . LEU B 1 137 ? -3.307 -20.516 -25.375 1 91.75 137 LEU B C 1
ATOM 3474 O O . LEU B 1 137 ? -3.508 -21.125 -26.422 1 91.75 137 LEU B O 1
ATOM 3478 N N . TYR B 1 138 ? -2.459 -19.547 -25.219 1 88.25 138 TYR B N 1
ATOM 3479 C CA . TYR B 1 138 ? -1.66 -19.078 -26.344 1 88.25 138 TYR B CA 1
ATOM 3480 C C . TYR B 1 138 ? -0.235 -19.625 -26.266 1 88.25 138 TYR B C 1
ATOM 3482 O O . TYR B 1 138 ? 0.288 -20.172 -27.234 1 88.25 138 TYR B O 1
ATOM 3490 N N . LYS B 1 139 ? 0.41 -19.484 -25.078 1 89.56 139 LYS B N 1
ATOM 3491 C CA . LYS B 1 139 ? 1.776 -19.969 -24.906 1 89.56 139 LYS B CA 1
ATOM 3492 C C . LYS B 1 139 ? 1.968 -20.578 -23.531 1 89.56 139 LYS B C 1
ATOM 3494 O O . LYS B 1 139 ? 1.315 -20.172 -22.562 1 89.56 139 LYS B O 1
ATOM 3499 N N . LEU B 1 140 ? 2.803 -21.609 -23.531 1 93.19 140 LEU B N 1
ATOM 3500 C CA . LEU B 1 140 ? 3.219 -22.281 -22.312 1 93.19 140 LEU B CA 1
ATOM 3501 C C . LEU B 1 140 ? 4.715 -22.094 -22.062 1 93.19 140 LEU B C 1
ATOM 3503 O O . LEU B 1 140 ? 5.535 -22.469 -22.906 1 93.19 140 LEU B O 1
ATOM 3507 N N . PHE B 1 141 ? 5.051 -21.5 -20.906 1 91.12 141 PHE B N 1
ATOM 3508 C CA . PHE B 1 141 ? 6.449 -21.156 -20.656 1 91.12 141 PHE B CA 1
ATOM 3509 C C . PHE B 1 141 ? 6.953 -21.844 -19.406 1 91.12 141 PHE B C 1
ATOM 3511 O O . PHE B 1 141 ? 6.168 -22.188 -18.516 1 91.12 141 PHE B O 1
ATOM 3518 N N . ILE B 1 142 ? 8.234 -22.031 -19.375 1 88.19 142 ILE B N 1
ATOM 3519 C CA . ILE B 1 142 ? 8.969 -22.391 -18.172 1 88.19 142 ILE B CA 1
ATOM 3520 C C . ILE B 1 142 ? 9.922 -21.25 -17.781 1 88.19 142 ILE B C 1
ATOM 3522 O O . ILE B 1 142 ? 10.602 -20.688 -18.641 1 88.19 142 ILE B O 1
ATOM 3526 N N . VAL B 1 143 ? 9.844 -20.906 -16.547 1 82.75 143 VAL B N 1
ATOM 3527 C CA . VAL B 1 143 ? 10.727 -19.844 -16.078 1 82.75 143 VAL B CA 1
ATOM 3528 C C . VAL B 1 143 ? 11.781 -20.438 -15.141 1 82.75 143 VAL B C 1
ATOM 3530 O O . VAL B 1 143 ? 11.469 -21.281 -14.297 1 82.75 143 VAL B O 1
ATOM 3533 N N . GLU B 1 144 ? 12.977 -19.969 -15.383 1 74.88 144 GLU B N 1
ATOM 3534 C CA . GLU B 1 144 ? 14.07 -20.422 -14.516 1 74.88 144 GLU B CA 1
ATOM 3535 C C . GLU B 1 144 ? 14.109 -19.609 -13.227 1 74.88 144 GLU B C 1
ATOM 3537 O O . GLU B 1 144 ? 14.703 -18.516 -13.188 1 74.88 144 GLU B O 1
ATOM 3542 N N . GLY B 1 145 ? 13.281 -19.984 -12.273 1 61.44 145 GLY B N 1
ATOM 3543 C CA . GLY B 1 145 ? 13.195 -19.281 -11 1 61.44 145 GLY B CA 1
ATOM 3544 C C . GLY B 1 145 ? 14.273 -19.703 -10.023 1 61.44 145 GLY B C 1
ATOM 3545 O O . GLY B 1 145 ? 14.484 -19.031 -9 1 61.44 145 GLY B O 1
ATOM 3546 N N . SER B 1 146 ? 14.812 -20.969 -10.258 1 55.44 146 SER B N 1
ATOM 3547 C CA . SER B 1 146 ? 15.82 -21.531 -9.367 1 55.44 146 SER B CA 1
ATOM 3548 C C . SER B 1 146 ? 16.906 -20.516 -9.039 1 55.44 146 SER B C 1
ATOM 3550 O O . SER B 1 146 ? 17.469 -20.531 -7.941 1 55.44 146 SER B O 1
ATOM 3552 N N . LYS B 1 147 ? 16.984 -19.688 -9.961 1 50.06 147 LYS B N 1
ATOM 3553 C CA . LYS B 1 147 ? 18.062 -18.719 -9.727 1 50.06 147 LYS B CA 1
ATOM 3554 C C . LYS B 1 147 ? 17.609 -17.609 -8.781 1 50.06 147 LYS B C 1
ATOM 3556 O O . LYS B 1 147 ? 18.453 -16.969 -8.141 1 50.06 147 LYS B O 1
ATOM 3561 N N . ARG B 1 148 ? 16.422 -17.422 -8.828 1 47.22 148 ARG B N 1
ATOM 3562 C CA . ARG B 1 148 ? 16.016 -16.25 -8.062 1 47.22 148 ARG B CA 1
ATOM 3563 C C . ARG B 1 148 ? 15.062 -16.641 -6.934 1 47.22 148 ARG B C 1
ATOM 3565 O O . ARG B 1 148 ? 14.547 -15.766 -6.227 1 47.22 148 ARG B O 1
ATOM 3572 N N . SER B 1 149 ? 15.234 -17.719 -6.516 1 42.44 149 SER B N 1
ATOM 3573 C CA . SER B 1 149 ? 14.492 -18.203 -5.359 1 42.44 149 SER B CA 1
ATOM 3574 C C . SER B 1 149 ? 13.008 -17.875 -5.488 1 42.44 149 SER B C 1
ATOM 3576 O O . SER B 1 149 ? 12.305 -17.719 -4.484 1 42.44 149 SER B O 1
ATOM 3578 N N . SER B 1 150 ? 12.539 -17.312 -6.785 1 44.84 150 SER B N 1
ATOM 3579 C CA . SER B 1 150 ? 11.141 -16.922 -6.863 1 44.84 150 SER B CA 1
ATOM 3580 C C . SER B 1 150 ? 10.219 -18.141 -6.809 1 44.84 150 SER B C 1
ATOM 3582 O O . SER B 1 150 ? 10.5 -19.156 -7.438 1 44.84 150 SER B O 1
ATOM 3584 N N . HIS B 1 151 ? 9.43 -18.359 -5.68 1 47.16 151 HIS B N 1
ATOM 3585 C CA . HIS B 1 151 ? 8.695 -19.531 -5.23 1 47.16 151 HIS B CA 1
ATOM 3586 C C . HIS B 1 151 ? 7.301 -19.578 -5.852 1 47.16 151 HIS B C 1
ATOM 3588 O O . HIS B 1 151 ? 6.438 -20.328 -5.391 1 47.16 151 HIS B O 1
ATOM 3594 N N . SER B 1 152 ? 6.969 -18.656 -7 1 55.03 152 SER B N 1
ATOM 3595 C CA . SER B 1 152 ? 5.676 -19.062 -7.527 1 55.03 152 SER B CA 1
ATOM 3596 C C . SER B 1 152 ? 5.801 -20.344 -8.344 1 55.03 152 SER B C 1
ATOM 3598 O O . SER B 1 152 ? 6.84 -20.609 -8.953 1 55.03 152 SER B O 1
ATOM 3600 N N . ASN B 1 153 ? 4.945 -21.359 -7.953 1 66.25 153 ASN B N 1
ATOM 3601 C CA . ASN B 1 153 ? 4.988 -22.641 -8.648 1 66.25 153 ASN B CA 1
ATOM 3602 C C . ASN B 1 153 ? 4.453 -22.516 -10.07 1 66.25 153 ASN B C 1
ATOM 3604 O O . ASN B 1 153 ? 5.102 -22.969 -11.023 1 66.25 153 ASN B O 1
ATOM 3608 N N . ALA B 1 154 ? 3.35 -21.828 -10.203 1 80.75 154 ALA B N 1
ATOM 3609 C CA . ALA B 1 154 ? 2.736 -21.625 -11.516 1 80.75 154 ALA B CA 1
ATOM 3610 C C . ALA B 1 154 ? 1.823 -20.406 -11.508 1 80.75 154 ALA B C 1
ATOM 3612 O O . ALA B 1 154 ? 1.279 -20.031 -10.461 1 80.75 154 ALA B O 1
ATOM 3613 N N . TYR B 1 155 ? 1.767 -19.703 -12.656 1 83.06 155 TYR B N 1
ATOM 3614 C CA . TYR B 1 155 ? 0.806 -18.609 -12.727 1 83.06 155 TYR B CA 1
ATOM 3615 C C . TYR B 1 155 ? 0.322 -18.406 -14.156 1 83.06 155 TYR B C 1
ATOM 3617 O O . TYR B 1 155 ? 0.944 -18.891 -15.109 1 83.06 155 TYR B O 1
ATOM 3625 N N . LEU B 1 156 ? -0.839 -17.844 -14.188 1 87.12 156 LEU B N 1
ATOM 3626 C CA . LEU B 1 156 ? -1.479 -17.516 -15.461 1 87.12 156 LEU B CA 1
ATOM 3627 C C . LEU B 1 156 ? -1.519 -16 -15.68 1 87.12 156 LEU B C 1
ATOM 3629 O O . LEU B 1 156 ? -1.7 -15.242 -14.734 1 87.12 156 LEU B O 1
ATOM 3633 N N . TYR B 1 157 ? -1.218 -15.656 -16.859 1 80.25 157 TYR B N 1
ATOM 3634 C CA . TYR B 1 157 ? -1.402 -14.242 -17.172 1 80.25 157 TYR B CA 1
ATOM 3635 C C . TYR B 1 157 ? -1.821 -14.055 -18.641 1 80.25 157 TYR B C 1
ATOM 3637 O O . TYR B 1 157 ? -1.827 -15.016 -19.406 1 80.25 157 TYR B O 1
ATOM 3645 N N . GLY B 1 158 ? -2.223 -12.812 -18.906 1 79.25 158 GLY B N 1
ATOM 3646 C CA . GLY B 1 158 ? -2.627 -12.492 -20.266 1 79.25 158 GLY B CA 1
ATOM 3647 C C . GLY B 1 158 ? -4.016 -11.891 -20.359 1 79.25 158 GLY B C 1
ATOM 3648 O O . GLY B 1 158 ? -4.781 -11.938 -19.391 1 79.25 158 GLY B O 1
ATOM 3649 N N . PHE B 1 159 ? -4.176 -11.281 -21.547 1 74.75 159 PHE B N 1
ATOM 3650 C CA . PHE B 1 159 ? -5.438 -10.578 -21.766 1 74.75 159 PHE B CA 1
ATOM 3651 C C . PHE B 1 159 ? -6.234 -11.234 -22.875 1 74.75 159 PHE B C 1
ATOM 3653 O O . PHE B 1 159 ? -5.672 -11.641 -23.906 1 74.75 159 PHE B O 1
ATOM 3660 N N . HIS B 1 160 ? -7.59 -11.391 -22.625 1 77.5 160 HIS B N 1
ATOM 3661 C CA . HIS B 1 160 ? -8.562 -11.898 -23.594 1 77.5 160 HIS B CA 1
ATOM 3662 C C . HIS B 1 160 ? -8.117 -13.234 -24.172 1 77.5 160 HIS B C 1
ATOM 3664 O O . HIS B 1 160 ? -8.008 -14.227 -23.453 1 77.5 160 HIS B O 1
ATOM 3670 N N . LYS B 1 161 ? -7.641 -13.312 -25.484 1 79.81 161 LYS B N 1
ATOM 3671 C CA . LYS B 1 161 ? -7.387 -14.578 -26.172 1 79.81 161 LYS B CA 1
ATOM 3672 C C . LYS B 1 161 ? -5.906 -14.938 -26.125 1 79.81 161 LYS B C 1
ATOM 3674 O O . LYS B 1 161 ? -5.5 -15.984 -26.656 1 79.81 161 LYS B O 1
ATOM 3679 N N . HIS B 1 162 ? -5.133 -14.18 -25.453 1 81 162 HIS B N 1
ATOM 3680 C CA . HIS B 1 162 ? -3.703 -14.461 -25.406 1 81 162 HIS B CA 1
ATOM 3681 C C . HIS B 1 162 ? -3.246 -14.781 -23.984 1 81 162 HIS B C 1
ATOM 3683 O O . HIS B 1 162 ? -2.328 -14.148 -23.469 1 81 162 HIS B O 1
ATOM 3689 N N . LYS B 1 163 ? -3.854 -15.898 -23.5 1 88.88 163 LYS B N 1
ATOM 3690 C CA . LYS B 1 163 ? -3.518 -16.297 -22.141 1 88.88 163 LYS B CA 1
ATOM 3691 C C . LYS B 1 163 ? -2.271 -17.172 -22.125 1 88.88 163 LYS B C 1
ATOM 3693 O O . LYS B 1 163 ? -2.057 -17.984 -23.031 1 88.88 163 LYS B O 1
ATOM 3698 N N . ARG B 1 164 ? -1.457 -16.969 -21.188 1 89.62 164 ARG B N 1
ATOM 3699 C CA . ARG B 1 164 ? -0.218 -17.734 -21.047 1 89.62 164 ARG B CA 1
ATOM 3700 C C . ARG B 1 164 ? -0.155 -18.438 -19.703 1 89.62 164 ARG B C 1
ATOM 3702 O O . ARG B 1 164 ? -0.645 -17.906 -18.703 1 89.62 164 ARG B O 1
ATOM 3709 N N . ILE B 1 165 ? 0.402 -19.594 -19.734 1 92.25 165 ILE B N 1
ATOM 3710 C CA . ILE B 1 165 ? 0.689 -20.344 -18.516 1 92.25 165 ILE B CA 1
ATOM 3711 C C . ILE B 1 165 ? 2.199 -20.422 -18.297 1 92.25 165 ILE B C 1
ATOM 3713 O O . ILE B 1 165 ? 2.955 -20.719 -19.234 1 92.25 165 ILE B O 1
ATOM 3717 N N . VAL B 1 166 ? 2.609 -20.094 -17.141 1 88.56 166 VAL B N 1
ATOM 3718 C CA . VAL B 1 166 ? 4.031 -20.109 -16.812 1 88.56 166 VAL B CA 1
ATOM 3719 C C . VAL B 1 166 ? 4.281 -21.062 -15.648 1 88.56 166 VAL B C 1
ATOM 3721 O O . VAL B 1 166 ? 3.6 -21 -14.625 1 88.56 166 VAL B O 1
ATOM 3724 N N . LEU B 1 167 ? 5.219 -21.969 -15.852 1 89 167 LEU B N 1
ATOM 3725 C CA . LEU B 1 167 ? 5.645 -22.891 -14.805 1 89 167 LEU B CA 1
ATOM 3726 C C . LEU B 1 167 ? 7.066 -22.578 -14.352 1 89 167 LEU B C 1
ATOM 3728 O O . LEU B 1 167 ? 7.938 -22.281 -15.18 1 89 167 LEU B O 1
ATOM 3732 N N . PHE B 1 168 ? 7.211 -22.594 -13.141 1 82.62 168 PHE B N 1
ATOM 3733 C CA . PHE B 1 168 ? 8.578 -22.484 -12.648 1 82.62 168 PHE B CA 1
ATOM 3734 C C . PHE B 1 168 ? 9.305 -23.828 -12.75 1 82.62 168 PHE B C 1
ATOM 3736 O O . PHE B 1 168 ? 8.711 -24.875 -12.508 1 82.62 168 PHE B O 1
ATOM 3743 N N . ASP B 1 169 ? 10.562 -23.688 -13.031 1 81.5 169 ASP B N 1
ATOM 3744 C CA . ASP B 1 169 ? 11.375 -24.891 -13.172 1 81.5 169 ASP B CA 1
ATOM 3745 C C . ASP B 1 169 ? 11.398 -25.703 -11.883 1 81.5 169 ASP B C 1
ATOM 3747 O O . ASP B 1 169 ? 11.477 -26.922 -11.914 1 81.5 169 ASP B O 1
ATOM 3751 N N . THR B 1 170 ? 11.219 -25.062 -10.766 1 77.38 170 THR B N 1
ATOM 3752 C CA . THR B 1 170 ? 11.266 -25.703 -9.461 1 77.38 170 THR B CA 1
ATOM 3753 C C . THR B 1 170 ? 10.016 -26.547 -9.219 1 77.38 170 THR B C 1
ATOM 3755 O O . THR B 1 170 ? 10 -27.406 -8.336 1 77.38 170 THR B O 1
ATOM 3758 N N . LEU B 1 171 ? 9.008 -26.297 -10 1 83.5 171 LEU B N 1
ATOM 3759 C CA . LEU B 1 171 ? 7.758 -27.031 -9.852 1 83.5 171 LEU B CA 1
ATOM 3760 C C . LEU B 1 171 ? 7.855 -28.406 -10.516 1 83.5 171 LEU B C 1
ATOM 3762 O O . LEU B 1 171 ? 7.164 -29.344 -10.117 1 83.5 171 LEU B O 1
ATOM 3766 N N . ILE B 1 172 ? 8.695 -28.5 -11.516 1 85.25 172 ILE B N 1
ATO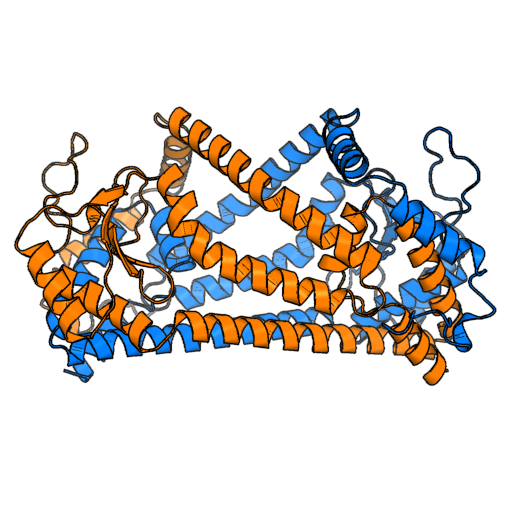M 3767 C CA . ILE B 1 172 ? 8.75 -29.688 -12.336 1 85.25 172 ILE B CA 1
ATOM 3768 C C . ILE B 1 172 ? 9.812 -30.641 -11.789 1 85.25 172 ILE B C 1
ATOM 3770 O O . ILE B 1 172 ? 10.984 -30.281 -11.672 1 85.25 172 ILE B O 1
ATOM 3774 N N . LYS B 1 173 ? 9.32 -31.797 -11.469 1 82.75 173 LYS B N 1
ATOM 3775 C CA . LYS B 1 173 ? 10.25 -32.812 -10.977 1 82.75 173 LYS B CA 1
ATOM 3776 C C . LYS B 1 173 ? 11.352 -33.062 -11.992 1 82.75 173 LYS B C 1
ATOM 3778 O O . LYS B 1 173 ? 11.078 -33.281 -13.18 1 82.75 173 LYS B O 1
ATOM 3783 N N . GLY B 1 174 ? 12.516 -33 -11.562 1 72.12 174 GLY B N 1
ATOM 3784 C CA . GLY B 1 174 ? 13.648 -33.344 -12.406 1 72.12 174 GLY B CA 1
ATOM 3785 C C . GLY B 1 174 ? 14.227 -32.156 -13.141 1 72.12 174 GLY B C 1
ATOM 3786 O O . GLY B 1 174 ? 15.281 -32.25 -13.773 1 72.12 174 GLY B O 1
ATOM 3787 N N . TYR B 1 175 ? 13.523 -31.047 -13.242 1 68.56 175 TYR B N 1
ATOM 3788 C CA . TYR B 1 175 ? 14.016 -29.859 -13.938 1 68.56 175 TYR B CA 1
ATOM 3789 C C . TYR B 1 175 ? 14.938 -29.047 -13.031 1 68.56 175 TYR B C 1
ATOM 3791 O O . TYR B 1 175 ? 15.625 -28.141 -13.5 1 68.56 175 TYR B O 1
ATOM 3799 N N . CYS B 1 176 ? 14.789 -29.172 -11.828 1 56.53 176 CYS B N 1
ATOM 3800 C CA . CYS B 1 176 ? 15.594 -28.375 -10.906 1 56.53 176 CYS B CA 1
ATOM 3801 C C . CYS B 1 176 ? 17.078 -28.547 -11.18 1 56.53 176 CYS B C 1
ATOM 3803 O O . CYS B 1 176 ? 17.562 -29.672 -11.258 1 56.53 176 CYS B O 1
ATOM 3805 N N . LYS B 1 177 ? 17.609 -27.484 -11.961 1 48.38 177 LYS B N 1
ATOM 3806 C CA . LYS B 1 177 ? 19.047 -27.516 -12.18 1 48.38 177 LYS B CA 1
ATOM 3807 C C . LYS B 1 177 ? 19.797 -27.625 -10.859 1 48.38 177 LYS B C 1
ATOM 3809 O O . LYS B 1 177 ? 19.469 -26.953 -9.883 1 48.38 177 LYS B O 1
ATOM 3814 N N . LYS B 1 178 ? 20.453 -28.75 -10.75 1 47.16 178 LYS B N 1
ATOM 3815 C CA . LYS B 1 178 ? 21.344 -29.141 -9.672 1 47.16 178 LYS B CA 1
ATOM 3816 C C . LYS B 1 178 ? 22.297 -28.016 -9.297 1 47.16 178 LYS B C 1
ATOM 3818 O O . LYS B 1 178 ? 23.188 -27.656 -10.078 1 47.16 178 LYS B O 1
ATOM 3823 N N . ASP B 1 179 ? 21.922 -26.812 -8.867 1 42.62 179 ASP B N 1
ATOM 3824 C CA . ASP B 1 179 ? 23.203 -26.312 -8.375 1 42.62 179 ASP B CA 1
ATOM 3825 C C . ASP B 1 179 ? 24.016 -27.438 -7.719 1 42.62 179 ASP B C 1
ATOM 3827 O O . ASP B 1 179 ? 23.453 -28.469 -7.32 1 42.62 179 ASP B O 1
ATOM 3831 N N . ASP B 1 180 ? 25.422 -27.156 -7.262 1 39.56 180 ASP B N 1
ATOM 3832 C CA . ASP B 1 180 ? 26.438 -28.141 -6.914 1 39.56 180 ASP B CA 1
ATOM 3833 C C . ASP B 1 180 ? 25.844 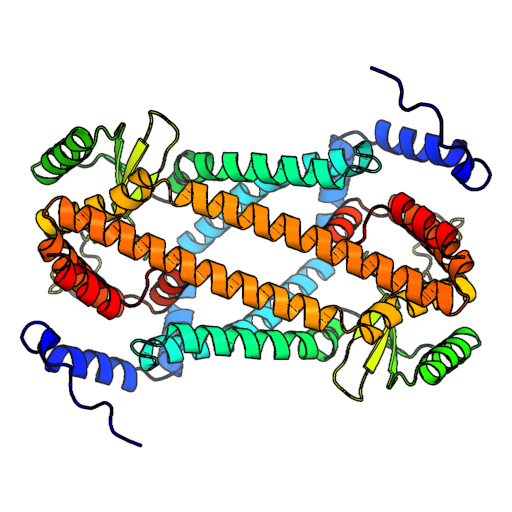-29.266 -6.074 1 39.56 180 ASP B C 1
ATOM 3835 O O . ASP B 1 180 ? 26.047 -30.438 -6.375 1 39.56 180 ASP B O 1
ATOM 3839 N N . GLY B 1 181 ? 26.078 -29.109 -4.57 1 36.16 181 GLY B N 1
ATOM 3840 C CA . GLY B 1 181 ? 26.344 -30.141 -3.568 1 36.16 181 GLY B CA 1
ATOM 3841 C C . GLY B 1 181 ? 25.125 -30.984 -3.242 1 36.16 181 GLY B C 1
ATOM 3842 O O . GLY B 1 181 ? 25.25 -32.062 -2.662 1 36.16 181 GLY B O 1
ATOM 3843 N N . ASP B 1 182 ? 24 -30.438 -2.66 1 39.28 182 ASP B N 1
ATOM 3844 C CA . ASP B 1 182 ? 23.141 -31.375 -1.949 1 39.28 182 ASP B CA 1
ATOM 3845 C C . ASP B 1 182 ? 22.203 -32.094 -2.912 1 39.28 182 ASP B C 1
ATOM 3847 O O . ASP B 1 182 ? 21.328 -31.469 -3.518 1 39.28 182 ASP B O 1
ATOM 3851 N N . SER B 1 183 ? 22.641 -33.094 -3.736 1 41.66 183 SER B N 1
ATOM 3852 C CA . SER B 1 183 ? 22.234 -34.125 -4.695 1 41.66 183 SER B CA 1
ATOM 3853 C C . SER B 1 183 ? 20.812 -34.562 -4.457 1 41.66 183 SER B C 1
ATOM 3855 O O . SER B 1 183 ? 20.141 -35.031 -5.379 1 41.66 183 SER B O 1
ATOM 3857 N N . ASP B 1 184 ? 20.406 -35.156 -3.195 1 43.16 184 ASP B N 1
ATOM 3858 C CA . ASP B 1 184 ? 19.375 -36.125 -2.883 1 43.16 184 ASP B CA 1
ATOM 3859 C C . ASP B 1 184 ? 17.984 -35.5 -2.859 1 43.16 184 ASP B C 1
ATOM 3861 O O . ASP B 1 184 ? 17.031 -36.125 -2.422 1 43.16 184 ASP B O 1
ATOM 3865 N N . LYS B 1 185 ? 17.875 -34.219 -3.082 1 51.25 185 LYS B N 1
ATOM 3866 C CA . LYS B 1 185 ? 16.516 -33.812 -2.73 1 51.25 185 LYS B CA 1
ATOM 3867 C C . LYS B 1 185 ? 15.594 -33.875 -3.945 1 51.25 185 LYS B C 1
ATOM 3869 O O . LYS B 1 185 ? 15.828 -33.188 -4.945 1 51.25 185 LYS B O 1
ATOM 3874 N N . ASP B 1 186 ? 14.969 -34.969 -4.316 1 56.25 186 ASP B N 1
ATOM 3875 C CA . ASP B 1 186 ? 13.828 -35.156 -5.215 1 56.25 186 ASP B CA 1
ATOM 3876 C C . ASP B 1 186 ? 12.852 -34 -5.094 1 56.25 186 ASP B C 1
ATOM 3878 O O . ASP B 1 186 ? 11.945 -34.031 -4.262 1 56.25 186 ASP B O 1
ATOM 3882 N N . CYS B 1 187 ? 13.164 -32.844 -5.738 1 67.44 187 CYS B N 1
ATOM 3883 C CA . CYS B 1 187 ? 12.32 -31.656 -5.625 1 67.44 187 CYS B CA 1
ATOM 3884 C C . CYS B 1 187 ? 11.398 -31.531 -6.828 1 67.44 187 CYS B C 1
ATOM 3886 O O . CYS B 1 187 ? 11.648 -32.125 -7.879 1 67.44 187 CYS B O 1
ATOM 3888 N N . GLY B 1 188 ? 10.172 -31.062 -6.598 1 78.81 188 GLY B N 1
ATOM 3889 C CA . GLY B 1 188 ? 9.211 -30.766 -7.645 1 78.81 188 GLY B CA 1
ATOM 3890 C C . GLY B 1 188 ? 8.023 -31.719 -7.648 1 78.81 188 GLY B C 1
ATOM 3891 O O . GLY B 1 188 ? 7.969 -32.656 -6.852 1 78.81 188 GLY B O 1
ATOM 3892 N N . CYS B 1 189 ? 7.141 -31.484 -8.484 1 89 189 CYS B N 1
ATOM 3893 C CA . CYS B 1 189 ? 5.879 -32.219 -8.555 1 89 189 CYS B CA 1
ATOM 3894 C C . CYS B 1 189 ? 5.82 -33.094 -9.797 1 89 189 CYS B C 1
ATOM 3896 O O . CYS B 1 189 ? 6.438 -32.781 -10.812 1 89 189 CYS B O 1
ATOM 3898 N N . GLU B 1 190 ? 5.145 -34.219 -9.617 1 92.31 190 GLU B N 1
ATOM 3899 C CA . GLU B 1 190 ? 4.863 -35.094 -10.75 1 92.31 190 GLU B CA 1
ATOM 3900 C C . GLU B 1 190 ? 3.857 -34.438 -11.703 1 92.31 190 GLU B C 1
ATOM 3902 O O . GLU B 1 190 ? 3.217 -33.438 -11.359 1 92.31 190 GLU B O 1
ATOM 3907 N N . THR B 1 191 ? 3.729 -35.031 -12.844 1 94.19 191 THR B N 1
ATOM 3908 C CA . THR B 1 191 ? 2.869 -34.469 -13.883 1 94.19 191 THR B CA 1
ATOM 3909 C C . THR B 1 191 ? 1.442 -34.312 -13.367 1 94.19 191 THR B C 1
ATOM 3911 O O . THR B 1 191 ? 0.83 -33.25 -13.57 1 94.19 191 THR B O 1
ATOM 3914 N N . ASN B 1 192 ? 0.911 -35.344 -12.68 1 95.12 192 ASN B N 1
ATOM 3915 C CA . ASN B 1 192 ? -0.453 -35.25 -12.164 1 95.12 192 ASN B CA 1
ATOM 3916 C C . ASN B 1 192 ? -0.593 -34.156 -11.117 1 95.12 192 ASN B C 1
ATOM 3918 O O . ASN B 1 192 ? -1.624 -33.469 -11.047 1 95.12 192 ASN B O 1
ATOM 3922 N N . GLU B 1 193 ? 0.41 -34 -10.375 1 94.69 193 GLU B N 1
ATOM 3923 C CA . GLU B 1 193 ? 0.421 -32.938 -9.359 1 94.69 193 GLU B CA 1
ATOM 3924 C C . GLU B 1 193 ? 0.497 -31.562 -9.984 1 94.69 193 GLU B C 1
ATOM 3926 O O . GLU B 1 193 ? -0.158 -30.625 -9.523 1 94.69 193 GLU B O 1
ATOM 3931 N N . ILE B 1 194 ? 1.275 -31.438 -11.008 1 94.19 194 ILE B N 1
ATOM 3932 C CA . ILE B 1 194 ? 1.392 -30.172 -11.727 1 94.19 194 ILE B CA 1
ATOM 3933 C C . ILE B 1 194 ? 0.048 -29.797 -12.352 1 94.19 194 ILE B C 1
ATOM 3935 O O . ILE B 1 194 ? -0.383 -28.656 -12.281 1 94.19 194 ILE B O 1
ATOM 3939 N N . LEU B 1 195 ? -0.592 -30.797 -12.906 1 96.06 195 LEU B N 1
ATOM 3940 C CA . LEU B 1 195 ? -1.901 -30.578 -13.508 1 96.06 195 LEU B CA 1
ATOM 3941 C C . LEU B 1 195 ? -2.912 -30.125 -12.461 1 96.06 195 LEU B C 1
ATOM 3943 O O . LEU B 1 195 ? -3.768 -29.281 -12.742 1 96.06 195 LEU B O 1
ATOM 3947 N N . ALA B 1 196 ? -2.799 -30.719 -11.289 1 95.25 196 ALA B N 1
ATOM 3948 C CA . ALA B 1 196 ? -3.693 -30.344 -10.203 1 95.25 196 ALA B CA 1
ATOM 3949 C C . ALA B 1 196 ? -3.473 -28.891 -9.789 1 95.25 196 ALA B C 1
ATOM 3951 O O . ALA B 1 196 ? -4.434 -28.141 -9.562 1 95.25 196 ALA B O 1
ATOM 3952 N N . VAL B 1 197 ? -2.246 -28.484 -9.719 1 92.75 197 VAL B N 1
ATOM 3953 C CA . VAL B 1 197 ? -1.896 -27.109 -9.391 1 92.75 197 VAL B CA 1
ATOM 3954 C C . VAL B 1 197 ? -2.434 -26.172 -10.477 1 92.75 197 VAL B C 1
ATOM 3956 O O . VAL B 1 197 ? -2.988 -25.109 -10.172 1 92.75 197 VAL B O 1
ATOM 3959 N N . LEU B 1 198 ? -2.266 -26.578 -11.695 1 94.81 198 LEU B N 1
ATOM 3960 C CA . LEU B 1 198 ? -2.752 -25.766 -12.805 1 94.81 198 LEU B CA 1
ATOM 3961 C C . LEU B 1 198 ? -4.273 -25.672 -12.789 1 94.81 198 LEU B C 1
ATOM 3963 O O . LEU B 1 198 ? -4.844 -24.625 -13.086 1 94.81 198 LEU B O 1
ATOM 3967 N N . ALA B 1 199 ? -4.891 -26.812 -12.492 1 95.69 199 ALA B N 1
ATOM 3968 C CA . ALA B 1 199 ? -6.348 -26.797 -12.375 1 95.69 199 ALA B CA 1
ATOM 3969 C C . ALA B 1 199 ? -6.805 -25.797 -11.328 1 95.69 199 ALA B C 1
ATOM 3971 O O . ALA B 1 199 ? -7.801 -25.094 -11.523 1 95.69 199 ALA B O 1
ATOM 3972 N N . HIS B 1 200 ? -6.074 -25.734 -10.258 1 93.69 200 HIS B N 1
ATOM 3973 C CA . HIS B 1 200 ? -6.328 -24.734 -9.219 1 93.69 200 HIS B CA 1
ATOM 3974 C C . HIS B 1 200 ? -6.191 -23.312 -9.766 1 93.69 200 HIS B C 1
ATOM 3976 O O . HIS B 1 200 ? -7.086 -22.484 -9.594 1 93.69 200 HIS B O 1
ATOM 3982 N N . GLU B 1 201 ? -5.102 -23.062 -10.477 1 91.12 201 GLU B N 1
ATOM 3983 C CA . GLU B 1 201 ? -4.875 -21.75 -11.055 1 91.12 201 GLU B CA 1
ATOM 3984 C C . GLU B 1 201 ? -5.961 -21.406 -12.07 1 91.12 201 GLU B C 1
ATOM 3986 O O . GLU B 1 201 ? -6.43 -20.266 -12.117 1 91.12 201 GLU B O 1
ATOM 3991 N N . LEU B 1 202 ? -6.344 -22.391 -12.852 1 94.56 202 LEU B N 1
ATOM 3992 C CA . LEU B 1 202 ? -7.398 -22.188 -13.844 1 94.56 202 LEU B CA 1
ATOM 3993 C C . LEU B 1 202 ? -8.734 -21.906 -13.156 1 94.56 202 LEU B C 1
ATOM 3995 O O . LEU B 1 202 ? -9.609 -21.266 -13.734 1 94.56 202 LEU B O 1
ATOM 3999 N N . GLY B 1 203 ? -8.883 -22.484 -11.93 1 94.44 203 GLY B N 1
ATOM 4000 C CA . GLY B 1 203 ? -10.055 -22.156 -11.133 1 94.44 203 GLY B CA 1
ATOM 4001 C C . GLY B 1 203 ? -10.164 -20.672 -10.836 1 94.44 203 GLY B C 1
ATOM 4002 O O . GLY B 1 203 ? -11.258 -20.094 -10.898 1 94.44 203 GLY B O 1
ATOM 4003 N N . HIS B 1 204 ? -9.07 -20.016 -10.5 1 93.25 204 HIS B N 1
ATOM 4004 C CA . HIS B 1 204 ? -9.055 -18.578 -10.305 1 93.25 204 HIS B CA 1
ATOM 4005 C C . HIS B 1 204 ? -9.484 -17.844 -11.57 1 93.25 204 HIS B C 1
ATOM 4007 O O . HIS B 1 204 ? -10.234 -16.859 -11.5 1 93.25 204 HIS B O 1
ATOM 4013 N N . TRP B 1 205 ? -9.008 -18.297 -12.68 1 91.06 205 TRP B N 1
ATOM 4014 C CA . TRP B 1 205 ? -9.367 -17.719 -13.969 1 91.06 205 TRP B CA 1
ATOM 4015 C C . TRP B 1 205 ? -10.852 -17.906 -14.258 1 91.06 205 TRP B C 1
ATOM 4017 O O . TRP B 1 205 ? -11.539 -16.938 -14.617 1 91.06 205 TRP B O 1
ATOM 4027 N N . LYS B 1 206 ? -11.336 -19.094 -14.07 1 94 206 LYS B N 1
ATOM 4028 C CA . LYS B 1 206 ? -12.727 -19.438 -14.375 1 94 206 LYS B CA 1
ATOM 4029 C C . LYS B 1 206 ? -13.688 -18.594 -13.555 1 94 206 LYS B C 1
ATOM 4031 O O . LYS B 1 206 ? -14.727 -18.156 -14.055 1 94 206 LYS B O 1
ATOM 4036 N N . HIS B 1 207 ? -13.336 -18.359 -12.336 1 95.19 207 HIS B N 1
ATOM 4037 C CA . HIS B 1 207 ? -14.219 -17.609 -11.438 1 95.19 207 HIS B CA 1
ATOM 4038 C C . HIS B 1 207 ? -13.898 -16.125 -11.469 1 95.19 207 HIS B C 1
ATOM 4040 O O . HIS B 1 207 ? -14.438 -15.359 -10.672 1 95.19 207 HIS B O 1
ATOM 4046 N N . ASN B 1 208 ? -12.969 -15.656 -12.289 1 92.5 208 ASN B N 1
ATOM 4047 C CA . ASN B 1 208 ? -12.594 -14.258 -12.445 1 92.5 208 ASN B CA 1
ATOM 4048 C C . ASN B 1 208 ? -12.156 -13.641 -11.125 1 92.5 208 ASN B C 1
ATOM 4050 O O . ASN B 1 208 ? -12.562 -12.523 -10.789 1 92.5 208 ASN B O 1
ATOM 4054 N N . HIS B 1 209 ? -11.352 -14.344 -10.352 1 92.25 209 HIS B N 1
ATOM 4055 C CA . HIS B 1 209 ? -10.945 -13.891 -9.031 1 92.25 209 HIS B CA 1
ATOM 4056 C C . HIS B 1 209 ? -10.109 -12.617 -9.117 1 92.25 209 HIS B C 1
ATOM 4058 O O . HIS B 1 209 ? -10.211 -11.742 -8.25 1 92.25 209 HIS B O 1
ATOM 4064 N N . THR B 1 210 ? -9.289 -12.461 -10.094 1 85.62 210 THR B N 1
ATOM 4065 C CA . THR B 1 210 ? -8.461 -11.281 -10.258 1 85.62 210 THR B CA 1
ATOM 4066 C C . THR B 1 210 ? -9.32 -10.039 -10.461 1 85.62 210 THR B C 1
ATOM 4068 O O . THR B 1 210 ? -9.102 -9.008 -9.812 1 85.62 210 THR B O 1
ATOM 4071 N N . LEU B 1 211 ? -10.281 -10.164 -11.352 1 85.19 211 LEU B N 1
ATOM 4072 C CA . LEU B 1 211 ? -11.164 -9.031 -11.609 1 85.19 211 LEU B CA 1
ATOM 4073 C C . LEU B 1 211 ? -12 -8.703 -10.375 1 85.19 211 LEU B C 1
ATOM 4075 O O . LEU B 1 211 ? -12.188 -7.527 -10.047 1 85.19 211 LEU B O 1
ATOM 4079 N N . LYS B 1 212 ? -12.484 -9.719 -9.711 1 92.69 212 LYS B N 1
ATOM 4080 C CA . LYS B 1 212 ? -13.273 -9.5 -8.5 1 92.69 212 LYS B CA 1
ATOM 4081 C C . LYS B 1 212 ? -12.438 -8.82 -7.418 1 92.69 212 LYS B C 1
ATOM 4083 O O . LYS B 1 212 ? -12.922 -7.91 -6.742 1 92.69 212 LYS B O 1
ATOM 4088 N N . GLY B 1 213 ? -11.227 -9.312 -7.328 1 90.25 213 GLY B N 1
ATOM 4089 C CA . GLY B 1 213 ? -10.336 -8.68 -6.371 1 90.25 213 GLY B CA 1
ATOM 4090 C C . GLY B 1 213 ? -10.055 -7.223 -6.699 1 90.25 213 GLY B C 1
ATOM 4091 O O . GLY B 1 213 ? -10.023 -6.371 -5.809 1 90.25 213 GLY B O 1
ATOM 4092 N N . PHE B 1 214 ? -9.922 -6.961 -7.945 1 85.75 214 PHE B N 1
ATOM 4093 C CA . PHE B 1 214 ? -9.672 -5.598 -8.398 1 85.75 214 PHE B CA 1
ATOM 4094 C C . PHE B 1 214 ? -10.859 -4.699 -8.094 1 85.75 214 PHE B C 1
ATOM 4096 O O . PHE B 1 214 ? -10.695 -3.594 -7.574 1 85.75 214 PHE B O 1
ATOM 4103 N N . LEU B 1 215 ? -11.969 -5.137 -8.391 1 89.12 215 LEU B N 1
ATOM 4104 C CA . LEU B 1 215 ? -13.18 -4.359 -8.156 1 89.12 215 LEU B CA 1
ATOM 4105 C C . LEU B 1 215 ? -13.375 -4.102 -6.664 1 89.12 215 LEU B C 1
ATOM 4107 O O . LEU B 1 215 ? -13.773 -3.006 -6.266 1 89.12 215 LEU B O 1
ATOM 4111 N N . LEU B 1 216 ? -13.102 -5.125 -5.867 1 91.12 216 LEU B N 1
ATOM 4112 C CA . LEU B 1 216 ? -13.203 -4.961 -4.422 1 91.12 216 LEU B CA 1
ATOM 4113 C C . LEU B 1 216 ? -12.266 -3.869 -3.926 1 91.12 216 LEU B C 1
ATOM 4115 O O . LEU B 1 216 ? -12.648 -3.033 -3.107 1 91.12 216 LEU B O 1
ATOM 4119 N N . SER B 1 217 ? -11.102 -3.869 -4.438 1 90 217 SER B N 1
ATOM 4120 C CA . SER B 1 217 ? -10.125 -2.852 -4.059 1 90 217 SER B CA 1
ATOM 4121 C C . SER B 1 217 ? -10.602 -1.455 -4.438 1 90 217 SER B C 1
ATOM 4123 O O . SER B 1 217 ? -10.406 -0.498 -3.688 1 90 217 SER B O 1
ATOM 4125 N N . GLN B 1 218 ? -11.242 -1.335 -5.586 1 84.56 218 GLN B N 1
ATOM 4126 C CA . GLN B 1 218 ? -11.758 -0.043 -6.031 1 84.56 218 GLN B CA 1
ATOM 4127 C C . GLN B 1 218 ? -12.883 0.441 -5.125 1 84.56 218 GLN B C 1
ATOM 4129 O O . GLN B 1 218 ? -12.977 1.632 -4.82 1 84.56 218 GLN B O 1
ATOM 4134 N N . ILE B 1 219 ? -13.68 -0.479 -4.766 1 88.94 219 ILE B N 1
ATOM 4135 C CA . ILE B 1 219 ? -14.781 -0.132 -3.871 1 88.94 219 ILE B CA 1
ATOM 4136 C C . ILE B 1 219 ? -14.227 0.371 -2.541 1 88.94 219 ILE B C 1
ATOM 4138 O O . ILE B 1 219 ? -14.68 1.392 -2.016 1 88.94 219 ILE B O 1
ATOM 4142 N N . PHE B 1 220 ? -13.234 -0.295 -2.031 1 89.31 220 PHE B N 1
ATOM 4143 C CA . PHE B 1 220 ? -12.617 0.113 -0.773 1 89.31 220 PHE B CA 1
ATOM 4144 C C . PHE B 1 220 ? -11.984 1.491 -0.904 1 89.31 220 PHE B C 1
ATOM 4146 O O . PHE B 1 220 ? -12.086 2.318 0.003 1 89.31 220 PHE B O 1
ATOM 4153 N N . ASN B 1 221 ? -11.406 1.718 -1.979 1 84.19 221 ASN B N 1
ATOM 4154 C CA . ASN B 1 221 ? -10.789 3.02 -2.213 1 84.19 221 ASN B CA 1
ATOM 4155 C C . ASN B 1 221 ? -11.828 4.133 -2.262 1 84.19 221 ASN B C 1
ATOM 4157 O O . ASN B 1 221 ? -11.633 5.199 -1.673 1 84.19 221 ASN B O 1
ATOM 4161 N N . PHE B 1 222 ? -12.875 3.867 -2.945 1 82.12 222 PHE B N 1
ATOM 4162 C CA . PHE B 1 222 ? -13.953 4.84 -3.055 1 82.12 222 PHE B CA 1
ATOM 4163 C C . PHE B 1 222 ? -14.547 5.156 -1.685 1 82.12 222 PHE B C 1
ATOM 4165 O O . PHE B 1 222 ? -14.734 6.324 -1.339 1 82.12 222 PHE B O 1
ATOM 4172 N N . VAL B 1 223 ? -14.789 4.113 -0.926 1 87.81 223 VAL B N 1
ATOM 4173 C CA . VAL B 1 223 ? -15.352 4.289 0.409 1 87.81 223 VAL B CA 1
ATOM 4174 C C . VAL B 1 223 ? -14.375 5.086 1.275 1 87.81 223 VAL B C 1
ATOM 4176 O O . VAL B 1 223 ? -14.789 5.984 2.016 1 87.81 223 VAL B O 1
ATOM 4179 N N . SER B 1 224 ? -13.148 4.809 1.146 1 88.19 224 SER B N 1
ATOM 4180 C CA . SER B 1 224 ? -12.133 5.512 1.925 1 88.19 224 SER B CA 1
ATOM 4181 C C . SER B 1 224 ? -12.102 6.996 1.579 1 88.19 224 SER B C 1
ATOM 4183 O O . SER B 1 224 ? -11.961 7.844 2.465 1 88.19 224 SER B O 1
ATOM 4185 N N . VAL B 1 225 ? -12.273 7.332 0.344 1 79.69 225 VAL B N 1
ATOM 4186 C CA . VAL B 1 225 ? -12.258 8.719 -0.105 1 79.69 225 VAL B CA 1
ATOM 4187 C C . VAL B 1 225 ? -13.477 9.453 0.446 1 79.69 225 VAL B C 1
ATOM 4189 O O . VAL B 1 225 ? -13.367 10.586 0.926 1 79.69 225 VAL B O 1
ATOM 4192 N N . VAL B 1 226 ? -14.594 8.797 0.347 1 83.69 226 VAL B N 1
ATOM 4193 C CA . VAL B 1 226 ? -15.828 9.398 0.834 1 83.69 226 VAL B CA 1
ATOM 4194 C C . VAL B 1 226 ? -15.711 9.68 2.332 1 83.69 226 VAL B C 1
ATOM 4196 O O . VAL B 1 226 ? -16.062 10.766 2.795 1 83.69 226 VAL B O 1
ATOM 4199 N N . ILE B 1 227 ? -15.203 8.727 3.029 1 89.56 227 ILE B N 1
ATOM 4200 C CA . ILE B 1 227 ? -15.078 8.875 4.477 1 89.56 227 ILE B CA 1
ATOM 4201 C C . ILE B 1 227 ? -14.047 9.961 4.793 1 89.56 227 ILE B C 1
ATOM 4203 O O . ILE B 1 227 ? -14.266 10.797 5.676 1 89.56 227 ILE B O 1
ATOM 4207 N N . SER B 1 228 ? -12.945 9.984 4.098 1 87.19 228 SER B N 1
ATOM 4208 C CA . SER B 1 228 ? -11.922 11 4.305 1 87.19 228 SER B CA 1
ATOM 4209 C C . SER B 1 228 ? -12.469 12.398 4.055 1 87.19 228 SER B C 1
ATOM 4211 O O . SER B 1 228 ? -12.156 13.336 4.785 1 87.19 228 SER B O 1
ATOM 4213 N N . ARG B 1 229 ? -13.297 12.555 3.051 1 82.62 229 ARG B N 1
ATOM 4214 C CA . ARG B 1 229 ? -13.93 13.836 2.758 1 82.62 229 ARG B CA 1
ATOM 4215 C C . ARG B 1 229 ? -14.867 14.25 3.883 1 82.62 229 ARG B C 1
ATOM 4217 O O . ARG B 1 229 ? -14.898 15.422 4.277 1 82.62 229 ARG B O 1
ATOM 4224 N N . ARG B 1 230 ? -15.617 13.305 4.336 1 89.81 230 ARG B N 1
ATOM 4225 C CA . ARG B 1 230 ? -16.5 13.586 5.457 1 89.81 230 ARG B CA 1
ATOM 4226 C C . ARG B 1 230 ? -15.719 14.055 6.676 1 89.81 230 ARG B C 1
ATOM 4228 O O . ARG B 1 230 ? -16.156 14.969 7.387 1 89.81 230 ARG B O 1
ATOM 4235 N N . PHE B 1 231 ? -14.602 13.438 6.906 1 92.62 231 PHE B N 1
ATOM 4236 C CA . PHE B 1 231 ? -13.742 13.844 8.016 1 92.62 231 PHE B CA 1
ATOM 4237 C C . PHE B 1 231 ? -13.273 15.289 7.848 1 92.62 231 PHE B C 1
ATOM 4239 O O . PHE B 1 231 ? -13.25 16.047 8.812 1 92.62 231 PHE B O 1
ATOM 4246 N N . GLU B 1 232 ? -12.984 15.68 6.637 1 90.19 232 GLU B N 1
ATOM 4247 C CA . GLU B 1 232 ? -12.531 17.031 6.363 1 90.19 232 GLU B CA 1
ATOM 4248 C C . GLU B 1 232 ? -13.641 18.047 6.629 1 90.19 232 GLU B C 1
ATOM 4250 O O . GLU B 1 232 ? -13.398 19.094 7.234 1 90.19 232 GLU B O 1
ATOM 4255 N N . PHE B 1 233 ? -14.812 17.688 6.23 1 90.75 233 PHE B N 1
ATOM 4256 C CA . PHE B 1 233 ? -15.93 18.594 6.449 1 90.75 233 PHE B CA 1
ATOM 4257 C C . PHE B 1 233 ? -16.234 18.734 7.938 1 90.75 233 PHE B C 1
ATOM 4259 O O . PHE B 1 233 ? -16.578 19.812 8.406 1 90.75 233 PHE B O 1
ATOM 4266 N N . GLN B 1 234 ? -16.094 17.641 8.602 1 94.81 234 GLN B N 1
ATOM 4267 C CA . GLN B 1 234 ? -16.297 17.688 10.047 1 94.81 234 GLN B CA 1
ATOM 4268 C C . GLN B 1 234 ? -15.266 18.578 10.727 1 94.81 234 GLN B C 1
ATOM 4270 O O . GLN B 1 234 ? -15.602 19.359 11.617 1 94.81 234 GLN B O 1
ATOM 4275 N N . ALA B 1 235 ? -14.016 18.469 10.25 1 94.25 235 ALA B N 1
ATOM 4276 C CA . ALA B 1 235 ? -12.953 19.312 10.797 1 94.25 235 ALA B CA 1
ATOM 4277 C C . ALA B 1 235 ? -13.188 20.781 10.461 1 94.25 235 ALA B C 1
ATOM 4279 O O . ALA B 1 235 ? -12.992 21.656 11.305 1 94.25 235 ALA B O 1
ATOM 4280 N N . ASP B 1 236 ? -13.625 21.047 9.258 1 94.12 236 ASP B N 1
ATOM 4281 C CA . ASP B 1 236 ? -13.977 22.406 8.852 1 94.12 236 ASP B CA 1
ATOM 4282 C C . ASP B 1 236 ? -15.109 22.953 9.711 1 94.12 236 ASP B C 1
ATOM 4284 O O . ASP B 1 236 ? -15.047 24.094 10.164 1 94.12 236 ASP B O 1
ATOM 4288 N N . GLU B 1 237 ? -16.094 22.172 9.867 1 95.31 237 GLU B N 1
ATOM 4289 C CA . GLU B 1 237 ? -17.234 22.578 10.672 1 95.31 237 GLU B CA 1
ATOM 4290 C C . GLU B 1 237 ? -16.828 22.844 12.117 1 95.31 237 GLU B C 1
ATOM 4292 O O . GLU B 1 237 ? -17.297 23.797 12.742 1 95.31 237 GLU B O 1
ATOM 4297 N N . PHE B 1 238 ? -16 22.016 12.672 1 95.88 238 PHE B N 1
ATOM 4298 C CA . PHE B 1 238 ? -15.5 22.188 14.031 1 95.88 238 PHE B CA 1
ATOM 4299 C C . PHE B 1 238 ? -14.797 23.531 14.188 1 95.88 238 PHE B C 1
ATOM 4301 O O . PHE B 1 238 ? -15.078 24.281 15.117 1 95.88 238 PHE B O 1
ATOM 4308 N N . ALA B 1 239 ? -13.914 23.828 13.234 1 96.25 239 ALA B N 1
ATOM 4309 C CA . ALA B 1 239 ? -13.203 25.109 13.25 1 96.25 239 ALA B CA 1
ATOM 4310 C C . ALA B 1 239 ? -14.172 26.281 13.109 1 96.25 239 ALA B C 1
ATOM 4312 O O . ALA B 1 239 ? -14.008 27.312 13.773 1 96.25 239 ALA B O 1
ATOM 4313 N N . THR B 1 240 ? -15.156 26.141 12.281 1 95.69 240 THR B N 1
ATOM 4314 C CA . THR B 1 240 ? -16.141 27.188 12.047 1 95.69 240 THR B CA 1
ATOM 4315 C C . THR B 1 240 ? -16.969 27.438 13.305 1 95.69 240 THR B C 1
ATOM 4317 O O . THR B 1 240 ? -17.266 28.594 13.648 1 95.69 240 THR B O 1
ATOM 4320 N N . ARG B 1 241 ? -17.297 26.391 13.961 1 95.12 241 ARG B N 1
ATOM 4321 C CA . ARG B 1 241 ? -18.094 26.5 15.18 1 95.12 241 ARG B CA 1
ATOM 4322 C C . ARG B 1 241 ? -17.312 27.203 16.281 1 95.12 241 ARG B C 1
ATOM 4324 O O . ARG B 1 241 ? -17.906 27.859 17.141 1 95.12 241 ARG B O 1
ATOM 4331 N N . LEU B 1 242 ? -16.031 27.109 16.266 1 95.69 242 LEU B N 1
ATOM 4332 C CA . LEU B 1 242 ? -15.164 27.781 17.234 1 95.69 242 LEU B CA 1
ATOM 4333 C C . LEU B 1 242 ? -14.945 29.234 16.859 1 95.69 242 LEU B C 1
ATOM 4335 O O . LEU B 1 242 ? -14.258 29.969 17.562 1 95.69 242 LEU B O 1
ATOM 4339 N N . GLY B 1 243 ? -15.453 29.625 15.688 1 94.38 243 GLY B N 1
ATOM 4340 C CA . GLY B 1 243 ? -15.398 31.016 15.289 1 94.38 243 GLY B CA 1
ATOM 4341 C C . GLY B 1 243 ? -14.266 31.312 14.32 1 94.38 243 GLY B C 1
ATOM 4342 O O . GLY B 1 243 ? -13.93 32.469 14.086 1 94.38 243 GLY B O 1
ATOM 4343 N N . HIS B 1 244 ? -13.734 30.297 13.742 1 95.62 244 HIS B N 1
ATOM 4344 C CA . HIS B 1 244 ? -12.562 30.5 12.891 1 95.62 244 HIS B CA 1
ATOM 4345 C C . HIS B 1 244 ? -12.898 30.25 11.422 1 95.62 244 HIS B C 1
ATOM 4347 O O . HIS B 1 244 ? -12.008 30.016 10.609 1 95.62 244 HIS B O 1
ATOM 4353 N N . GLY B 1 245 ? -14.156 30.266 11.078 1 94.25 245 GLY B N 1
ATOM 4354 C CA . GLY B 1 245 ? -14.586 29.922 9.734 1 94.25 245 GLY B CA 1
ATOM 4355 C C . GLY B 1 245 ? -13.984 30.828 8.664 1 94.25 245 GLY B C 1
ATOM 4356 O O . GLY B 1 245 ? -13.383 30.328 7.711 1 94.25 245 GLY B O 1
ATOM 4357 N N . GLU B 1 246 ? -14.125 32.156 8.844 1 94.38 246 GLU B N 1
ATOM 4358 C CA . GLU B 1 246 ? -13.633 33.125 7.859 1 94.38 246 GLU B CA 1
ATOM 4359 C C . GLU B 1 246 ? -12.109 33.062 7.75 1 94.38 246 GLU B C 1
ATOM 4361 O O . GLU B 1 246 ? -11.555 33.125 6.648 1 94.38 246 GLU B O 1
ATOM 4366 N N . ALA B 1 247 ? -11.5 32.938 8.875 1 95 247 ALA B N 1
ATOM 4367 C CA . ALA B 1 247 ? -10.039 32.844 8.883 1 95 247 ALA B CA 1
ATOM 4368 C C . ALA B 1 247 ? -9.562 31.578 8.188 1 95 247 ALA B C 1
ATOM 4370 O O . ALA B 1 247 ? -8.531 31.578 7.523 1 95 247 ALA B O 1
ATOM 4371 N N . LEU B 1 248 ? -10.328 30.562 8.422 1 94.06 248 LEU B N 1
ATOM 4372 C CA . LEU B 1 248 ? -9.977 29.297 7.789 1 94.06 248 LEU B CA 1
ATOM 4373 C C . LEU B 1 248 ? -10.07 29.406 6.27 1 94.06 248 LEU B C 1
ATOM 4375 O O . LEU B 1 248 ? -9.18 28.938 5.555 1 94.06 248 LEU B O 1
ATOM 4379 N N . LYS B 1 249 ? -11.109 29.969 5.797 1 90.75 249 LYS B N 1
ATOM 4380 C CA . LYS B 1 249 ? -11.266 30.172 4.359 1 90.75 249 LYS B CA 1
ATOM 4381 C C . LYS B 1 249 ? -10.094 30.969 3.785 1 90.75 249 LYS B C 1
ATOM 4383 O O . LYS B 1 249 ? -9.531 30.578 2.756 1 90.75 249 LYS B O 1
ATOM 4388 N N . ALA B 1 250 ? -9.766 32.031 4.461 1 89.88 250 ALA B N 1
ATOM 4389 C CA . ALA B 1 250 ? -8.648 32.844 4.031 1 89.88 250 ALA B CA 1
ATOM 4390 C C . ALA B 1 250 ? -7.34 32.062 4.012 1 89.88 250 ALA B C 1
ATOM 4392 O O . ALA B 1 250 ? -6.547 32.188 3.074 1 89.88 250 ALA B O 1
ATOM 4393 N N . ALA B 1 251 ? -7.172 31.297 5.047 1 89.56 251 ALA B N 1
ATOM 4394 C CA . ALA B 1 251 ? -5.957 30.484 5.141 1 89.56 251 ALA B CA 1
ATOM 4395 C C . ALA B 1 251 ? -5.875 29.484 3.992 1 89.56 251 ALA B C 1
ATOM 4397 O O . ALA B 1 251 ? -4.82 29.312 3.379 1 89.56 251 ALA B O 1
ATOM 4398 N N . LEU B 1 252 ? -7 28.828 3.754 1 84.81 252 LEU B N 1
ATOM 4399 C CA . LEU B 1 252 ? -7.051 27.812 2.697 1 84.81 252 LEU B CA 1
ATOM 4400 C C . LEU B 1 252 ? -6.715 28.438 1.344 1 84.81 252 LEU B C 1
ATOM 4402 O O . LEU B 1 252 ? -5.984 27.844 0.549 1 84.81 252 LEU B O 1
ATOM 4406 N N . LEU B 1 253 ? -7.191 29.547 1.108 1 81 253 LEU B N 1
ATOM 4407 C CA . LEU B 1 253 ? -6.938 30.234 -0.151 1 81 253 LEU B CA 1
ATOM 4408 C C . LEU B 1 253 ? -5.473 30.641 -0.265 1 81 253 LEU B C 1
ATOM 4410 O O . LEU B 1 253 ? -4.863 30.484 -1.326 1 81 253 LEU B O 1
ATOM 4414 N N . LYS B 1 254 ? -4.945 31.141 0.793 1 80.88 254 LYS B N 1
ATOM 4415 C CA . LYS B 1 254 ? -3.543 31.531 0.802 1 80.88 254 LYS B CA 1
ATOM 4416 C C . LYS B 1 254 ? -2.625 30.328 0.601 1 80.88 254 LYS B C 1
ATOM 4418 O O . LYS B 1 254 ? -1.661 30.406 -0.165 1 80.88 254 LYS B O 1
ATOM 4423 N N . LEU B 1 255 ? -2.949 29.344 1.323 1 76.94 255 LEU B N 1
ATOM 4424 C CA . LEU B 1 255 ? -2.135 28.141 1.216 1 76.94 255 LEU B CA 1
ATOM 4425 C C . LEU B 1 255 ? -2.201 27.562 -0.194 1 76.94 255 LEU B C 1
ATOM 4427 O O . LEU B 1 255 ? -1.207 27.031 -0.702 1 76.94 255 LEU B O 1
ATOM 4431 N N . GLN B 1 256 ? -3.377 27.594 -0.769 1 72 256 GLN B N 1
ATOM 4432 C CA . GLN B 1 256 ? -3.523 27.125 -2.146 1 72 256 GLN B CA 1
ATOM 4433 C C . GLN B 1 256 ? -2.66 27.953 -3.096 1 72 256 GLN B C 1
ATOM 4435 O O . GLN B 1 256 ? -2.035 27.406 -4.008 1 72 256 GLN B O 1
ATOM 4440 N N . LYS B 1 257 ? -2.664 29.203 -2.873 1 68.38 257 LYS B N 1
ATOM 4441 C CA . LYS B 1 257 ? -1.866 30.109 -3.693 1 68.38 257 LYS B CA 1
ATOM 4442 C C . LYS B 1 257 ? -0.375 29.828 -3.535 1 68.38 257 LYS B C 1
ATOM 4444 O O . LYS B 1 257 ? 0.362 29.781 -4.523 1 68.38 257 LYS B O 1
ATOM 4449 N N . ASP B 1 258 ? 0.012 29.656 -2.322 1 66.19 258 ASP B N 1
ATOM 4450 C CA . ASP B 1 258 ? 1.416 29.391 -2.029 1 66.19 258 ASP B CA 1
ATOM 4451 C C . ASP B 1 258 ? 1.86 28.062 -2.646 1 66.19 258 ASP B C 1
ATOM 4453 O O . ASP B 1 258 ? 2.998 27.938 -3.105 1 66.19 258 ASP B O 1
ATOM 4457 N N . ASN B 1 259 ? 0.936 27.109 -2.578 1 60.84 259 ASN B N 1
ATOM 4458 C CA . ASN B 1 259 ? 1.257 25.781 -3.078 1 60.84 259 ASN B CA 1
ATOM 4459 C C . ASN B 1 259 ? 1.413 25.781 -4.598 1 60.84 259 ASN B C 1
ATOM 4461 O O . ASN B 1 259 ? 2.139 24.953 -5.148 1 60.84 259 ASN B O 1
ATOM 4465 N N . LEU B 1 260 ? 0.585 26.547 -5.195 1 55.16 260 LEU B N 1
ATOM 4466 C CA . LEU B 1 260 ? 0.695 26.625 -6.645 1 55.16 260 LEU B CA 1
ATOM 4467 C C . LEU B 1 260 ? 2.107 27.031 -7.062 1 55.16 260 LEU B C 1
ATOM 4469 O O . LEU B 1 260 ? 2.551 26.688 -8.164 1 55.16 260 LEU B O 1
ATOM 4473 N N . GLY B 1 261 ? 2.697 27.641 -6.184 1 50.81 261 GLY B N 1
ATOM 4474 C CA . GLY B 1 261 ? 4.059 28.062 -6.477 1 50.81 261 GLY B CA 1
ATOM 4475 C C . GLY B 1 261 ? 5.09 26.984 -6.191 1 50.81 261 GLY B C 1
ATOM 4476 O O . GLY B 1 261 ? 6.23 27.078 -6.641 1 50.81 261 GLY B O 1
ATOM 4477 N N . TYR B 1 262 ? 4.633 26.062 -5.422 1 50.28 262 TYR B N 1
ATOM 4478 C CA . TYR B 1 262 ? 5.605 25.047 -5.039 1 50.28 262 TYR B CA 1
ATOM 4479 C C . TYR B 1 262 ? 5.762 24 -6.137 1 50.28 262 TYR B C 1
ATOM 4481 O O . TYR B 1 262 ? 4.852 23.797 -6.941 1 50.28 262 TYR B O 1
ATOM 4489 N N . PRO B 1 263 ? 6.898 23.375 -6.039 1 46.81 263 PRO B N 1
ATOM 4490 C CA . PRO B 1 263 ? 7.16 22.328 -7.039 1 46.81 263 PRO B CA 1
ATOM 4491 C C . PRO B 1 263 ? 6.074 21.266 -7.074 1 46.81 263 PRO B C 1
ATOM 4493 O O . PRO B 1 263 ? 5.434 20.984 -6.051 1 46.81 263 PRO B O 1
ATOM 4496 N N . LEU B 1 264 ? 5.68 20.906 -8.219 1 46.66 264 LEU B N 1
ATOM 4497 C CA . LEU B 1 264 ? 4.625 19.984 -8.609 1 46.66 264 LEU B CA 1
ATOM 4498 C C . LEU B 1 264 ? 4.645 18.734 -7.734 1 46.66 264 LEU B C 1
ATOM 4500 O O . LEU B 1 264 ? 3.59 18.219 -7.371 1 46.66 264 LEU B O 1
ATOM 4504 N N . PHE B 1 265 ? 5.781 18.297 -7.395 1 44.84 265 PHE B N 1
ATOM 4505 C CA . PHE B 1 265 ? 5.895 17.078 -6.613 1 44.84 265 PHE B CA 1
ATOM 4506 C C . PHE B 1 265 ? 5.211 17.234 -5.262 1 44.84 265 PHE B C 1
ATOM 4508 O O . PHE B 1 265 ? 4.57 16.297 -4.773 1 44.84 265 PHE B O 1
ATOM 4515 N N . ASP B 1 266 ? 5.312 18.422 -4.891 1 48.22 266 ASP B N 1
ATOM 4516 C CA . ASP B 1 266 ? 4.73 18.672 -3.576 1 48.22 266 ASP B CA 1
ATOM 4517 C C . ASP B 1 266 ? 3.203 18.625 -3.635 1 48.22 266 ASP B C 1
ATOM 4519 O O . ASP B 1 266 ? 2.555 18.094 -2.734 1 48.22 266 ASP B O 1
ATOM 4523 N N . LYS B 1 267 ? 2.803 19.156 -4.699 1 49.69 267 LYS B N 1
ATOM 4524 C CA . LYS B 1 267 ? 1.355 19.141 -4.891 1 49.69 267 LYS B CA 1
ATOM 4525 C C . LYS B 1 267 ? 0.827 17.719 -4.996 1 49.69 267 LYS B C 1
ATOM 4527 O O . LYS B 1 267 ? -0.22 17.391 -4.43 1 49.69 267 LYS B O 1
ATOM 4532 N N . LEU B 1 268 ? 1.603 17.062 -5.703 1 49.28 268 LEU B N 1
ATOM 4533 C CA . LEU B 1 268 ? 1.202 15.68 -5.918 1 49.28 268 LEU B CA 1
ATOM 4534 C C . LEU B 1 268 ? 1.231 14.898 -4.609 1 49.28 268 LEU B C 1
ATOM 4536 O O . LEU B 1 268 ? 0.333 14.094 -4.34 1 49.28 268 LEU B O 1
ATOM 4540 N N . TYR B 1 269 ? 2.312 15.188 -3.998 1 45.78 269 TYR B N 1
ATOM 4541 C CA . TYR B 1 269 ? 2.469 14.5 -2.723 1 45.78 269 TYR B CA 1
ATOM 4542 C C . TYR B 1 269 ? 1.348 14.867 -1.76 1 45.78 269 TYR B C 1
ATOM 4544 O O . TYR B 1 269 ? 0.776 14 -1.097 1 45.78 269 TYR B O 1
ATOM 4552 N N . SER B 1 270 ? 1.146 16.141 -1.725 1 48.22 270 SER B N 1
ATOM 4553 C CA . SER B 1 270 ? 0.099 16.625 -0.83 1 48.22 270 SER B CA 1
ATOM 4554 C C . SER B 1 270 ? -1.269 16.078 -1.24 1 48.22 270 SER B C 1
ATOM 4556 O O . SER B 1 270 ? -2.066 15.68 -0.389 1 48.22 270 SER B O 1
ATOM 4558 N N . SER B 1 271 ? -1.371 16.203 -2.523 1 48.19 271 SER B N 1
ATOM 4559 C CA . SER B 1 271 ? -2.666 15.766 -3.029 1 48.19 271 SER B CA 1
ATOM 4560 C C . SER B 1 271 ? -2.867 14.266 -2.809 1 48.19 271 SER B C 1
ATOM 4562 O O . SER B 1 271 ? -3.99 13.812 -2.592 1 48.19 271 SER B O 1
ATOM 4564 N N . TRP B 1 272 ? -1.761 13.68 -2.994 1 45.5 272 TRP B N 1
ATOM 4565 C CA . TRP B 1 272 ? -1.812 12.227 -2.852 1 45.5 272 TRP B CA 1
ATOM 4566 C C . TRP B 1 272 ? -1.959 11.828 -1.387 1 45.5 272 TRP B C 1
ATOM 4568 O O . TRP B 1 272 ? -2.721 10.914 -1.058 1 45.5 272 TRP B O 1
ATOM 4578 N N . HIS B 1 273 ? -1.115 12.477 -0.622 1 43.5 273 HIS B N 1
ATOM 4579 C CA . HIS B 1 273 ? -1.1 12.062 0.776 1 43.5 273 HIS B CA 1
ATOM 4580 C C . HIS B 1 273 ? -2.164 12.797 1.582 1 43.5 273 HIS B C 1
ATOM 4582 O O . HIS B 1 273 ? -2.566 12.336 2.654 1 43.5 273 HIS B O 1
ATOM 4588 N N . HIS B 1 274 ? -2.357 14.062 1.013 1 47.72 274 HIS B N 1
ATOM 4589 C CA . HIS B 1 274 ? -3.305 14.797 1.841 1 47.72 274 HIS B CA 1
ATOM 4590 C C . HIS B 1 274 ? -4.703 14.773 1.233 1 47.72 274 HIS B C 1
ATOM 4592 O O . HIS B 1 274 ? -4.875 15.062 0.047 1 47.72 274 HIS B O 1
ATOM 4598 N N . SER B 1 275 ? -5.473 13.961 1.776 1 54.38 275 SER B N 1
ATOM 4599 C CA . SER B 1 275 ? -6.871 13.594 1.583 1 54.38 275 SER B CA 1
ATOM 4600 C C . SER B 1 275 ? -7.777 14.82 1.652 1 54.38 275 SER B C 1
ATOM 4602 O O . SER B 1 275 ? -8.977 14.703 1.922 1 54.38 275 SER B O 1
ATOM 4604 N N . HIS B 1 276 ? -7.156 16.078 1.371 1 61.66 276 HIS B N 1
ATOM 4605 C CA . HIS B 1 276 ? -8.164 17.125 1.48 1 61.66 276 HIS B CA 1
ATOM 4606 C C . HIS B 1 276 ? -8.953 17.266 0.185 1 61.66 276 HIS B C 1
ATOM 4608 O O . HIS B 1 276 ? -8.391 17.172 -0.907 1 61.66 276 HIS B O 1
ATOM 4614 N N . PRO B 1 277 ? -10.352 17.312 0.284 1 60.81 277 PRO B N 1
ATOM 4615 C CA . PRO B 1 277 ? -11.18 17.609 -0.889 1 60.81 277 PRO B CA 1
ATOM 4616 C C . PRO B 1 277 ? -10.828 18.938 -1.541 1 60.81 277 PRO B C 1
ATOM 4618 O O . PRO B 1 277 ? -10.062 19.734 -0.971 1 60.81 277 PRO B O 1
ATOM 4621 N N . PRO B 1 278 ? -11.32 19.062 -2.674 1 64.38 278 PRO B N 1
ATOM 4622 C CA . PRO B 1 278 ? -11.102 20.359 -3.342 1 64.38 278 PRO B CA 1
ATOM 4623 C C . PRO B 1 278 ? -11.5 21.547 -2.475 1 64.38 278 PRO B C 1
ATOM 4625 O O . PRO B 1 278 ? -12.523 21.5 -1.782 1 64.38 278 PRO B O 1
ATOM 4628 N N . ILE B 1 279 ? -10.664 22.516 -2.529 1 72.69 279 ILE B N 1
ATOM 4629 C CA . ILE B 1 279 ? -10.797 23.688 -1.655 1 72.69 279 ILE B CA 1
ATOM 4630 C C . ILE B 1 279 ? -12.156 24.344 -1.876 1 72.69 279 ILE B C 1
ATOM 4632 O O . ILE B 1 279 ? -12.773 24.828 -0.929 1 72.69 279 ILE B O 1
ATOM 4636 N N . ILE B 1 280 ? -12.609 24.344 -3.092 1 69.31 280 ILE B N 1
ATOM 4637 C CA . ILE B 1 280 ? -13.859 25.016 -3.416 1 69.31 280 ILE B CA 1
ATOM 4638 C C . ILE B 1 280 ? -15.008 24.375 -2.65 1 69.31 280 ILE B C 1
ATOM 4640 O O . ILE B 1 280 ? -15.883 25.062 -2.123 1 69.31 280 ILE B O 1
ATOM 4644 N N . GLU B 1 281 ? -14.992 23.125 -2.635 1 74.38 281 GLU B N 1
ATOM 4645 C CA . GLU B 1 281 ? -16.031 22.406 -1.899 1 74.38 281 GLU B CA 1
ATOM 4646 C C . GLU B 1 281 ? -15.961 22.703 -0.405 1 74.38 281 GLU B C 1
ATOM 4648 O O . GLU B 1 281 ? -16.984 22.859 0.256 1 74.38 281 GLU B O 1
ATOM 4653 N N . ARG B 1 282 ? -14.797 22.875 0.051 1 80.75 282 ARG B N 1
ATOM 4654 C CA . ARG B 1 282 ? -14.609 23.172 1.466 1 80.75 282 ARG B CA 1
ATOM 4655 C C . ARG B 1 282 ? -15.094 24.578 1.793 1 80.75 282 ARG B C 1
ATOM 4657 O O . ARG B 1 282 ? -15.75 24.797 2.812 1 80.75 282 ARG B O 1
ATOM 4664 N N . LEU B 1 283 ? -14.766 25.469 0.92 1 82.31 283 LEU B N 1
ATOM 4665 C CA . LEU B 1 283 ? -15.188 26.844 1.131 1 82.31 283 LEU B CA 1
ATOM 4666 C C . LEU B 1 283 ? -16.703 26.953 1.173 1 82.31 283 LEU B C 1
ATOM 4668 O O . LEU B 1 283 ? -17.25 27.688 1.992 1 82.31 283 LEU B O 1
ATOM 4672 N N . GLU B 1 284 ? -17.344 26.203 0.309 1 77.62 284 GLU B N 1
ATOM 4673 C CA . GLU B 1 284 ? -18.797 26.234 0.25 1 77.62 284 GLU B CA 1
ATOM 4674 C C . GLU B 1 284 ? -19.422 25.719 1.545 1 77.62 284 GLU B C 1
ATOM 4676 O O . GLU B 1 284 ? -20.391 26.281 2.049 1 77.62 284 GLU B O 1
ATOM 4681 N N . VAL B 1 285 ? -18.875 24.766 2.051 1 80 285 VAL B N 1
ATOM 4682 C CA . VAL B 1 285 ? -19.422 24.141 3.26 1 80 285 VAL B CA 1
ATOM 4683 C C . VAL B 1 285 ? -19.172 25.062 4.457 1 80 285 VAL B C 1
ATOM 4685 O O . VAL B 1 285 ? -20.047 25.203 5.32 1 80 285 VAL B O 1
ATOM 4688 N N . ILE B 1 286 ? -18.062 25.688 4.469 1 84.12 286 ILE B N 1
ATOM 4689 C CA . ILE B 1 286 ? -17.75 26.625 5.543 1 84.12 286 ILE B CA 1
ATOM 4690 C C . ILE B 1 286 ? -18.719 27.797 5.504 1 84.12 286 ILE B C 1
ATOM 4692 O O . ILE B 1 286 ? -19.203 28.266 6.543 1 84.12 286 ILE B O 1
ATOM 4696 N N . ASP B 1 287 ? -19 28.219 4.281 1 84.31 287 ASP B N 1
ATOM 4697 C CA . ASP B 1 287 ? -19.906 29.359 4.113 1 84.31 287 ASP B CA 1
ATOM 4698 C C . ASP B 1 287 ? -21.328 29 4.527 1 84.31 287 ASP B C 1
ATOM 4700 O O . ASP B 1 287 ? -22.062 29.844 5.02 1 84.31 287 ASP B O 1
ATOM 4704 N N . LYS B 1 288 ? -21.688 27.766 4.309 1 79.25 288 LYS B N 1
ATOM 4705 C CA . LYS B 1 288 ? -23.047 27.312 4.637 1 79.25 288 LYS B CA 1
ATOM 4706 C C . LYS B 1 288 ? -23.219 27.156 6.145 1 79.25 288 LYS B C 1
ATOM 4708 O O . LYS B 1 288 ? -24.328 27.297 6.664 1 79.25 288 LYS B O 1
ATOM 4713 N N . LYS B 1 289 ? -22.188 26.844 6.812 1 73.12 289 LYS B N 1
ATOM 4714 C CA . LYS B 1 289 ? -22.297 26.562 8.242 1 73.12 289 LYS B CA 1
ATOM 4715 C C . LYS B 1 289 ? -21.953 27.797 9.07 1 73.12 289 LYS B C 1
ATOM 4717 O O . LYS B 1 289 ? -21.922 27.734 10.305 1 73.12 289 LYS B O 1
ATOM 4722 N N . LYS B 1 290 ? -21.703 28.844 8.445 1 64.75 290 LYS B N 1
ATOM 4723 C CA . LYS B 1 290 ? -21.531 30.109 9.148 1 64.75 290 LYS B CA 1
ATOM 4724 C C . LYS B 1 290 ? -22.844 30.531 9.812 1 64.75 290 LYS B C 1
ATOM 4726 O O . LYS B 1 290 ? -23.922 30.359 9.242 1 64.75 290 LYS B O 1
#

Sequence (580 aa):
MSRLIDLPKSVEGLMAKDVYEKARAYALDRNSFGIVQDIYSKIFNTTTAFFIKDEIKKFVVSQIIALPLLCGMIWIVKNGGDYFFWYLWILSVVVSLFMMILYPEVIAPLFDKYSPLPDGELKQKIEELAASLKFPLYKLFIVEGSKRSSHSNAYLYGFHKHKRIVLFDTLIKGYCKKDDGDSDKDCGCETNEILAVLAHELGHWKHNHTLKGFLLSQIFNFVSVVISRRFEFQADEFATRLGHGEALKAALLKLQKDNLGYPLFDKLYSSWHHSHPPIIERLEVIDKKKMSRLIDLPKSVEGLMAKDVYEKARAYALDRNSFGIVQDIYSKIFNTTTAFFIKDEIKKFVVSQIIALPLLCGMIWIVKNGGDYFFWYLWILSVVVSLFMMILYPEVIAPLFDKYSPLPDGELKQKIEELAASLKFPLYKLFIVEGSKRSSHSNAYLYGFHKHKRIVLFDTLIKGYCKKDDGDSDKDCGCETNEILAVLAHELGHWKHNHTLKGFLLSQIFNFVSVVISRRFEFQADEFATRLGHGEALKAALLKLQKDNLGYPLFDKLYSSWHHSHPPIIERLEVIDKKK